Protein 5BPB (pdb70)

Organism: Homo sapiens (NCBI:txid9606)

Sequence (494 aa):
RCDPIRISMCQNLGYNVTKMPNLVGHELQTDAELQLTTFTPLIQYGCSSQLQFFLCSVYVPMCTEKINIPIGPCGGMCLSVKRRCEPVLKEFGFAWPESLNCSKFPPQNDHNHMCMEGPRCDPIRISMCQNLGYNVTKMPNLVGHELQTDAELQLTTFTPLIQYGCSSQLQFFLCSVYVPMCTEKINIPIGPCGGMCLSVKRRCEPVLKEFGFAWPESLNCSKFPPQNDHNHMCMEGPGDELEVLFRRCDPIRISMCQNLGYNVTKMPNLVGHELQTDAELQLTTFTPLIQYGCSSQLQFFLCSVYVPMCTEKINIPIGPCGGMCLSVKRRCEPVLKEFGFAWPESLNCSKFPPQNDHNHMCMEGPGDEEVPLPHKRCDPIRISMCQNLGYNVTKMPNLVGHELQTDAELQLTTFTPLIQYGCSSQLQFFLCSVYVPMCTEKINIPIGPCGGMCLSVKRRCEPVLKEFGFAWPESLNCSKFPPQNDHNHMCMEG

CATH classification: 1.10.2000.10

B-factor: mean 46.23, std 18.23, range [21.05, 151.02]

Structure (mmCIF, N/CA/C/O backbone):
data_5BPB
#
_entry.id   5BPB
#
_cell.length_a   72.608
_cell.length_b   102.140
_cell.length_c   116.508
_cell.angle_alpha   90.000
_cell.angle_beta   90.000
_cell.angle_gamma   90.000
#
_symmetry.space_group_name_H-M   'P 21 21 21'
#
loop_
_entity.id
_entity.type
_entity.pdbx_description
1 polymer Frizzled-4
2 non-polymer 2-acetamido-2-deoxy-beta-D-glucopyranose
3 water water
#
loop_
_atom_site.group_PDB
_atom_site.id
_atom_site.type_symbol
_atom_site.label_atom_id
_atom_site.label_alt_id
_atom_site.label_comp_id
_atom_site.label_asym_id
_atom_site.label_entity_id
_atom_site.label_seq_id
_atom_site.pdbx_PDB_ins_code
_atom_site.Cartn_x
_atom_site.Cartn_y
_atom_site.Cartn_z
_atom_site.occupancy
_atom_site.B_iso_or_equiv
_atom_site.auth_seq_id
_atom_site.auth_comp_id
_atom_site.auth_asym_id
_atom_site.auth_atom_id
_atom_site.pdbx_PDB_model_num
ATOM 1 N N . ARG A 1 6 ? -8.224 50.469 20.632 1.00 69.73 44 ARG A N 1
ATOM 2 C CA . ARG A 1 6 ? -8.203 49.245 21.488 1.00 68.68 44 ARG A CA 1
ATOM 3 C C . ARG A 1 6 ? -7.951 47.984 20.667 1.00 64.78 44 ARG A C 1
ATOM 4 O O . ARG A 1 6 ? -7.993 48.003 19.433 1.00 63.76 44 ARG A O 1
ATOM 12 N N . CYS A 1 7 ? -7.690 46.888 21.369 1.00 62.79 45 CYS A N 1
ATOM 13 C CA . CYS A 1 7 ? -7.195 45.669 20.744 1.00 59.85 45 CYS A CA 1
ATOM 14 C C . CYS A 1 7 ? -8.317 44.659 20.503 1.00 57.30 45 CYS A C 1
ATOM 15 O O . CYS A 1 7 ? -9.321 44.662 21.213 1.00 58.24 45 CYS A O 1
ATOM 18 N N . ASP A 1 8 ? -8.127 43.807 19.495 1.00 54.09 46 ASP A N 1
ATOM 19 C CA . ASP A 1 8 ? -9.116 42.806 19.075 1.00 52.91 46 ASP A CA 1
ATOM 20 C C . ASP A 1 8 ? -8.576 41.390 19.246 1.00 50.29 46 ASP A C 1
ATOM 21 O O . ASP A 1 8 ? -7.390 41.153 18.999 1.00 48.79 46 ASP A O 1
ATOM 26 N N . PRO A 1 9 ? -9.443 40.437 19.638 1.00 49.03 47 PRO A N 1
ATOM 27 C CA . PRO A 1 9 ? -8.987 39.053 19.784 1.00 48.07 47 PRO A CA 1
ATOM 28 C C . PRO A 1 9 ? -8.369 38.483 18.504 1.00 43.23 47 PRO A C 1
ATOM 29 O O . PRO A 1 9 ? -8.735 38.887 17.401 1.00 39.56 47 PRO A O 1
ATOM 33 N N . ILE A 1 10 ? -7.420 37.568 18.674 1.00 41.90 48 ILE A N 1
ATOM 34 C CA . ILE A 1 10 ? -6.812 36.847 17.567 1.00 39.52 48 ILE A CA 1
ATOM 35 C C . ILE A 1 10 ? -7.702 35.671 17.180 1.00 40.36 48 ILE A C 1
ATOM 36 O O . ILE A 1 10 ? -8.067 34.859 18.028 1.00 42.62 48 ILE A O 1
ATOM 41 N N . ARG A 1 11 ? -8.044 35.592 15.898 1.00 38.84 49 ARG A N 1
ATOM 42 C CA . ARG A 1 11 ? -8.977 34.579 15.373 1.00 41.92 49 ARG A CA 1
ATOM 43 C C . ARG A 1 11 ? -8.270 33.526 14.531 1.00 40.40 49 ARG A C 1
ATOM 44 O O . ARG A 1 11 ? -8.886 32.556 14.107 1.00 43.08 49 ARG A O 1
ATOM 52 N N . ILE A 1 12 ? -6.979 33.721 14.293 1.00 37.54 50 ILE A N 1
ATOM 53 C CA . ILE A 1 12 ? -6.198 32.800 13.489 1.00 36.14 50 ILE A CA 1
ATOM 54 C C . ILE A 1 12 ? -5.772 31.667 14.400 1.00 36.62 50 ILE A C 1
ATOM 55 O O . ILE A 1 12 ? -5.076 31.895 15.398 1.00 33.55 50 ILE A O 1
ATOM 60 N N . SER A 1 13 ? -6.202 30.451 14.075 1.00 36.90 51 SER A N 1
ATOM 61 C CA . SER A 1 13 ? -6.059 29.344 15.010 1.00 40.85 51 SER A CA 1
ATOM 62 C C . SER A 1 13 ? -4.605 29.009 15.280 1.00 39.47 51 SER A C 1
ATOM 63 O O . SER A 1 13 ? -4.250 28.710 16.408 1.00 40.53 51 SER A O 1
ATOM 66 N N . MET A 1 14 ? -3.754 29.099 14.264 1.00 38.98 52 MET A N 1
ATOM 67 C CA . MET A 1 14 ? -2.345 28.784 14.467 1.00 39.45 52 MET A CA 1
ATOM 68 C C . MET A 1 14 ? -1.619 29.827 15.314 1.00 37.36 52 MET A C 1
ATOM 69 O O . MET A 1 14 ? -0.492 29.580 15.744 1.00 40.62 52 MET A O 1
ATOM 74 N N . CYS A 1 15 ? -2.258 30.972 15.563 1.00 36.21 53 CYS A N 1
ATOM 75 C CA . CYS A 1 15 ? -1.665 32.044 16.376 1.00 37.33 53 CYS A CA 1
ATOM 76 C C . CYS A 1 15 ? -2.310 32.181 17.756 1.00 41.27 53 CYS A C 1
ATOM 77 O O . CYS A 1 15 ? -2.342 33.259 18.329 1.00 40.11 53 CYS A O 1
ATOM 80 N N . GLN A 1 16 ? -2.806 31.093 18.266 1.00 47.66 54 GLN A N 1
ATOM 81 C CA . GLN A 1 16 ? -3.281 31.030 19.613 1.00 52.69 54 GLN A CA 1
ATOM 82 C C . GLN A 1 16 ? -2.160 30.482 20.466 1.00 54.08 54 GLN A C 1
ATOM 83 O O . GLN A 1 16 ? -1.225 29.898 19.980 1.00 54.84 54 GLN A O 1
ATOM 89 N N . ASN A 1 17 ? -2.242 30.708 21.750 1.00 58.75 55 ASN A N 1
ATOM 90 C CA . ASN A 1 17 ? -1.256 30.217 22.678 1.00 61.57 55 ASN A CA 1
ATOM 91 C C . ASN A 1 17 ? 0.171 30.652 22.469 1.00 58.75 55 ASN A C 1
ATOM 92 O O . ASN A 1 17 ? 1.098 29.907 22.636 1.00 62.08 55 ASN A O 1
ATOM 97 N N . LEU A 1 18 ? 0.308 31.898 22.110 1.00 54.33 56 LEU A N 1
ATOM 98 C CA . LEU A 1 18 ? 1.552 32.634 22.212 1.00 53.30 56 LEU A CA 1
ATOM 99 C C . LEU A 1 18 ? 1.439 33.452 23.506 1.00 56.91 56 LEU A C 1
ATOM 100 O O . LEU A 1 18 ? 0.425 33.377 24.217 1.00 60.21 56 LEU A O 1
ATOM 105 N N . GLY A 1 19 ? 2.456 34.252 23.803 1.00 57.77 57 GLY A N 1
ATOM 106 C CA . GLY A 1 19 ? 2.444 35.076 25.024 1.00 58.67 57 GLY A CA 1
ATOM 107 C C . GLY A 1 19 ? 1.359 36.143 25.072 1.00 56.57 57 GLY A C 1
ATOM 108 O O . GLY A 1 19 ? 1.026 36.655 26.137 1.00 58.19 57 GLY A O 1
ATOM 109 N N . TYR A 1 20 ? 0.809 36.483 23.914 1.00 52.29 58 TYR A N 1
ATOM 110 C CA . TYR A 1 20 ? -0.243 37.481 23.815 1.00 50.52 58 TYR A CA 1
ATOM 111 C C . TYR A 1 20 ? -1.389 36.879 23.019 1.00 49.26 58 TYR A C 1
ATOM 112 O O . TYR A 1 20 ? -1.206 35.865 22.343 1.00 51.26 58 TYR A O 1
ATOM 121 N N . ASN A 1 21 ? -2.569 37.484 23.098 1.00 49.23 59 ASN A N 1
ATOM 122 C CA . ASN A 1 21 ? -3.682 37.030 22.270 1.00 50.59 59 ASN A CA 1
ATOM 123 C C . ASN A 1 21 ? -4.613 38.126 21.752 1.00 48.85 59 ASN A C 1
ATOM 124 O O . ASN A 1 21 ? -5.745 37.840 21.346 1.00 48.00 59 ASN A O 1
ATOM 129 N N . VAL A 1 22 ? -4.112 39.359 21.722 1.00 45.18 60 VAL A N 1
ATOM 130 C CA . VAL A 1 22 ? -4.844 40.476 21.153 1.00 45.58 60 VAL A CA 1
ATOM 131 C C . VAL A 1 22 ? -3.990 41.097 20.045 1.00 41.26 60 VAL A C 1
ATOM 132 O O . VAL A 1 22 ? -2.762 41.137 20.134 1.00 37.91 60 VAL A O 1
ATOM 136 N N . THR A 1 23 ? -4.649 41.567 18.996 1.00 40.96 61 THR A N 1
ATOM 137 C CA . THR A 1 23 ? -3.967 42.176 17.870 1.00 39.89 61 THR A CA 1
ATOM 138 C C . THR A 1 23 ? -4.710 43.439 17.437 1.00 41.65 61 THR A C 1
ATOM 139 O O . THR A 1 23 ? -5.686 43.846 18.065 1.00 43.61 61 THR A O 1
ATOM 143 N N . LYS A 1 24 ? -4.231 44.050 16.363 1.00 40.34 62 LYS A N 1
ATOM 144 C CA . LYS A 1 24 ? -4.821 45.262 15.837 1.00 43.65 62 LYS A CA 1
ATOM 145 C C . LYS A 1 24 ? -4.361 45.362 14.399 1.00 42.68 62 LYS A C 1
ATOM 146 O O . LYS A 1 24 ? -3.165 45.451 14.139 1.00 42.42 62 LYS A O 1
ATOM 152 N N . MET A 1 25 ? -5.311 45.294 13.473 1.00 40.57 63 MET A N 1
ATOM 153 C CA . MET A 1 25 ? -5.017 45.355 12.049 1.00 39.62 63 MET A CA 1
ATOM 154 C C . MET A 1 25 ? -5.033 46.822 11.613 1.00 40.01 63 MET A C 1
ATOM 155 O O . MET A 1 25 ? -5.697 47.634 12.236 1.00 39.33 63 MET A O 1
ATOM 160 N N . PRO A 1 26 ? -4.312 47.174 10.534 1.00 39.86 64 PRO A N 1
ATOM 161 C CA . PRO A 1 26 ? -3.576 46.325 9.594 1.00 37.25 64 PRO A CA 1
ATOM 162 C C . PRO A 1 26 ? -2.305 45.698 10.166 1.00 34.78 64 PRO A C 1
ATOM 163 O O . PRO A 1 26 ? -1.644 46.281 11.006 1.00 36.81 64 PRO A O 1
ATOM 167 N N . ASN A 1 27 ? -1.973 44.500 9.715 1.00 31.80 65 ASN A N 1
ATOM 168 C CA . ASN A 1 27 ? -0.779 43.843 10.211 1.00 31.53 65 ASN A CA 1
ATOM 169 C C . ASN A 1 27 ? 0.445 44.415 9.487 1.00 32.48 65 ASN A C 1
ATOM 170 O O . ASN A 1 27 ? 0.309 45.363 8.713 1.00 34.67 65 ASN A O 1
ATOM 175 N N . LEU A 1 28 ? 1.628 43.850 9.731 1.00 32.27 66 LEU A N 1
ATOM 176 C CA . LEU A 1 28 ? 2.876 44.403 9.189 1.00 34.08 66 LEU A CA 1
ATOM 177 C C . LEU A 1 28 ? 3.090 44.066 7.722 1.00 34.90 66 LEU A C 1
ATOM 178 O O . LEU A 1 28 ? 4.124 44.389 7.143 1.00 36.55 66 LEU A O 1
ATOM 183 N N . VAL A 1 29 ? 2.101 43.418 7.128 1.00 34.27 67 VAL A N 1
ATOM 184 C CA . VAL A 1 29 ? 2.143 43.015 5.737 1.00 34.70 67 VAL A CA 1
ATOM 185 C C . VAL A 1 29 ? 0.977 43.656 4.938 1.00 36.78 67 VAL A C 1
ATOM 186 O O . VAL A 1 29 ? 0.808 43.379 3.753 1.00 40.03 67 VAL A O 1
ATOM 190 N N . GLY A 1 30 ? 0.196 44.528 5.585 1.00 35.41 68 GLY A N 1
ATOM 191 C CA . GLY A 1 30 ? -0.881 45.280 4.920 1.00 37.17 68 GLY A CA 1
ATOM 192 C C . GLY A 1 30 ? -2.326 44.800 5.104 1.00 35.34 68 GLY A C 1
ATOM 193 O O . GLY A 1 30 ? -3.254 45.507 4.745 1.00 38.16 68 GLY A O 1
ATOM 194 N N . HIS A 1 31 ? -2.540 43.616 5.664 1.00 31.62 69 HIS A N 1
ATOM 195 C CA . HIS A 1 31 ? -3.899 43.070 5.747 1.00 34.06 69 HIS A CA 1
ATOM 196 C C . HIS A 1 31 ? -4.768 43.807 6.764 1.00 37.35 69 HIS A C 1
ATOM 197 O O . HIS A 1 31 ? -4.411 43.896 7.940 1.00 35.95 69 HIS A O 1
ATOM 204 N N . GLU A 1 32 ? -5.923 44.299 6.319 1.00 37.62 70 GLU A N 1
ATOM 205 C CA . GLU A 1 32 ? -6.921 44.851 7.229 1.00 40.14 70 GLU A CA 1
ATOM 206 C C . GLU A 1 32 ? -7.765 43.750 7.879 1.00 38.75 70 GLU A C 1
ATOM 207 O O . GLU A 1 32 ? -8.371 43.985 8.918 1.00 41.79 70 GLU A O 1
ATOM 213 N N . LEU A 1 33 ? -7.826 42.566 7.262 1.00 36.46 71 LEU A N 1
ATOM 214 C CA . LEU A 1 33 ? -8.685 41.479 7.750 1.00 36.13 71 LEU A CA 1
ATOM 215 C C . LEU A 1 33 ? -7.858 40.270 8.192 1.00 31.35 71 LEU A C 1
ATOM 216 O O . LEU A 1 33 ? -6.962 39.816 7.465 1.00 29.75 71 LEU A O 1
ATOM 221 N N . GLN A 1 34 ? -8.151 39.749 9.379 1.00 30.74 72 GLN A N 1
ATOM 222 C CA . GLN A 1 34 ? -7.452 38.561 9.881 1.00 30.95 72 GLN A CA 1
ATOM 223 C C . GLN A 1 34 ? -7.645 37.352 8.976 1.00 29.05 72 GLN A C 1
ATOM 224 O O . GLN A 1 34 ? -6.732 36.554 8.798 1.00 25.85 72 GLN A O 1
ATOM 230 N N . THR A 1 35 ? -8.828 37.209 8.398 1.00 29.44 73 THR A N 1
ATOM 231 C CA . THR A 1 35 ? -9.071 36.083 7.505 1.00 31.21 73 THR A CA 1
ATOM 232 C C . THR A 1 35 ? -8.150 36.131 6.260 1.00 28.82 73 THR A C 1
ATOM 233 O O . THR A 1 35 ? -7.669 35.102 5.804 1.00 26.76 73 THR A O 1
ATOM 237 N N . ASP A 1 36 ? -7.878 37.324 5.742 1.00 28.83 74 ASP A N 1
ATOM 238 C CA . ASP A 1 36 ? -6.915 37.477 4.647 1.00 28.56 74 ASP A CA 1
ATOM 239 C C . ASP A 1 36 ? -5.500 37.092 5.057 1.00 27.15 74 ASP A C 1
ATOM 240 O O . ASP A 1 36 ? -4.760 36.505 4.275 1.00 26.26 74 ASP A O 1
ATOM 245 N N . ALA A 1 37 ? -5.123 37.439 6.283 1.00 26.50 75 ALA A N 1
ATOM 246 C CA . ALA A 1 37 ? -3.843 37.031 6.828 1.00 25.33 75 ALA A CA 1
ATOM 247 C C . ALA A 1 37 ? -3.812 35.515 6.936 1.00 24.26 75 ALA A C 1
ATOM 248 O O . ALA A 1 37 ? -2.818 34.874 6.586 1.00 23.50 75 ALA A O 1
ATOM 250 N N . GLU A 1 38 ? -4.910 34.941 7.409 1.00 25.64 76 GLU A N 1
ATOM 251 C CA . GLU A 1 38 ? -4.984 33.496 7.587 1.00 27.76 76 GLU A CA 1
ATOM 252 C C . GLU A 1 38 ? -4.843 32.746 6.257 1.00 26.47 76 GLU A C 1
ATOM 253 O O . GLU A 1 38 ? -4.145 31.749 6.184 1.00 23.12 76 GLU A O 1
ATOM 259 N N . LEU A 1 39 ? -5.496 33.218 5.207 1.00 26.14 77 LEU A N 1
ATOM 260 C CA . LEU A 1 39 ? -5.310 32.611 3.889 1.00 26.44 77 LEU A CA 1
ATOM 261 C C . LEU A 1 39 ? -3.846 32.709 3.432 1.00 24.42 77 LEU A C 1
ATOM 262 O O . LEU A 1 39 ? -3.271 31.730 2.959 1.00 23.08 77 LEU A O 1
ATOM 267 N N . GLN A 1 40 ? -3.234 33.879 3.583 1.00 24.33 78 GLN A N 1
ATOM 268 C CA . GLN A 1 40 ? -1.847 34.057 3.152 1.00 24.96 78 GLN A CA 1
ATOM 269 C C . GLN A 1 40 ? -0.894 33.152 3.932 1.00 25.31 78 GLN A C 1
ATOM 270 O O . GLN A 1 40 ? 0.103 32.674 3.395 1.00 26.66 78 GLN A O 1
ATOM 276 N N . LEU A 1 41 ? -1.210 32.905 5.196 1.00 26.21 79 LEU A N 1
ATOM 277 C CA . LEU A 1 41 ? -0.390 32.030 6.026 1.00 26.86 79 LEU A CA 1
ATOM 278 C C . LEU A 1 41 ? -0.362 30.589 5.534 1.00 27.34 79 LEU A C 1
ATOM 279 O O . LEU A 1 41 ? 0.584 29.870 5.858 1.00 31.85 79 LEU A O 1
ATOM 284 N N . THR A 1 42 ? -1.372 30.156 4.768 1.00 26.06 80 THR A N 1
ATOM 285 C CA . THR A 1 42 ? -1.373 28.796 4.220 1.00 28.09 80 THR A CA 1
ATOM 286 C C . THR A 1 42 ? -0.177 28.587 3.297 1.00 26.13 80 THR A C 1
ATOM 287 O O . THR A 1 42 ? 0.246 27.462 3.060 1.00 27.79 80 THR A O 1
ATOM 291 N N . THR A 1 43 ? 0.368 29.680 2.774 1.00 25.81 81 THR A N 1
ATOM 292 C CA . THR A 1 43 ? 1.614 29.625 2.008 1.00 29.63 81 THR A CA 1
ATOM 293 C C . THR A 1 43 ? 2.704 28.885 2.776 1.00 27.82 81 THR A C 1
ATOM 294 O O . THR A 1 43 ? 3.548 28.226 2.176 1.00 27.52 81 THR A O 1
ATOM 298 N N . PHE A 1 44 ? 2.675 29.001 4.103 1.00 26.97 82 PHE A N 1
ATOM 299 C CA . PHE A 1 44 ? 3.739 28.474 4.944 1.00 25.41 82 PHE A CA 1
ATOM 300 C C . PHE A 1 44 ? 3.394 27.195 5.683 1.00 26.74 82 PHE A C 1
ATOM 301 O O . PHE A 1 44 ? 4.260 26.638 6.355 1.00 26.25 82 PHE A O 1
ATOM 309 N N . THR A 1 45 ? 2.169 26.692 5.571 1.00 28.38 83 THR A N 1
ATOM 310 C CA . THR A 1 45 ? 1.832 25.542 6.415 1.00 32.02 83 THR A CA 1
ATOM 311 C C . THR A 1 45 ? 2.712 24.331 6.107 1.00 33.16 83 THR A C 1
ATOM 312 O O . THR A 1 45 ? 2.999 23.577 7.010 1.00 35.07 83 THR A O 1
ATOM 316 N N . PRO A 1 46 ? 3.154 24.151 4.842 1.00 35.13 84 PRO A N 1
ATOM 317 C CA . PRO A 1 46 ? 4.118 23.073 4.567 1.00 35.73 84 PRO A CA 1
ATOM 318 C C . PRO A 1 46 ? 5.456 23.203 5.320 1.00 35.19 84 PRO A C 1
ATOM 319 O O . PRO A 1 46 ? 5.976 22.195 5.792 1.00 39.89 84 PRO A O 1
ATOM 323 N N . LEU A 1 47 ? 6.002 24.417 5.424 1.00 32.29 85 LEU A N 1
ATOM 324 C CA . LEU A 1 47 ? 7.170 24.667 6.286 1.00 31.81 85 LEU A CA 1
ATOM 325 C C . LEU A 1 47 ? 6.876 24.410 7.761 1.00 33.78 85 LEU A C 1
ATOM 326 O O . LEU A 1 47 ? 7.731 23.916 8.506 1.00 33.40 85 LEU A O 1
ATOM 331 N N . ILE A 1 48 ? 5.673 24.773 8.187 1.00 32.93 86 ILE A N 1
ATOM 332 C CA . ILE A 1 48 ? 5.285 24.596 9.572 1.00 35.29 86 ILE A CA 1
ATOM 333 C C . ILE A 1 48 ? 5.214 23.128 9.960 1.00 39.34 86 ILE A C 1
ATOM 334 O O . ILE A 1 48 ? 5.558 22.776 11.085 1.00 41.24 86 ILE A O 1
ATOM 339 N N . GLN A 1 49 ? 4.774 22.268 9.050 1.00 37.39 87 GLN A N 1
ATOM 340 C CA . GLN A 1 49 ? 4.741 20.848 9.366 1.00 43.65 87 GLN A CA 1
ATOM 341 C C . GLN A 1 49 ? 6.048 20.137 9.035 1.00 43.74 87 GLN A C 1
ATOM 342 O O . GLN A 1 49 ? 6.355 19.109 9.626 1.00 48.23 87 GLN A O 1
ATOM 348 N N . TYR A 1 50 ? 6.834 20.685 8.119 1.00 41.36 88 TYR A N 1
ATOM 349 C CA . TYR A 1 50 ? 8.185 20.184 7.935 1.00 40.51 88 TYR A CA 1
ATOM 350 C C . TYR A 1 50 ? 8.973 20.386 9.223 1.00 39.33 88 TYR A C 1
ATOM 351 O O . TYR A 1 50 ? 9.636 19.474 9.693 1.00 42.19 88 TYR A O 1
ATOM 360 N N . GLY A 1 51 ? 8.882 21.586 9.787 1.00 38.22 89 GLY A N 1
ATOM 361 C CA . GLY A 1 51 ? 9.562 21.905 11.039 1.00 40.69 89 GLY A CA 1
ATOM 362 C C . GLY A 1 51 ? 11.003 22.345 10.841 1.00 40.58 89 GLY A C 1
ATOM 363 O O . GLY A 1 51 ? 11.900 21.761 11.418 1.00 45.04 89 GLY A O 1
ATOM 364 N N . CYS A 1 52 ? 11.224 23.377 10.030 1.00 38.31 90 CYS A N 1
ATOM 365 C CA . CYS A 1 52 ? 12.568 23.942 9.841 1.00 39.64 90 CYS A CA 1
ATOM 366 C C . CYS A 1 52 ? 13.009 24.790 11.047 1.00 38.40 90 CYS A C 1
ATOM 367 O O . CYS A 1 52 ? 14.189 24.817 11.390 1.00 38.26 90 CYS A O 1
ATOM 370 N N . SER A 1 53 ? 12.073 25.484 11.683 1.00 34.20 91 SER A N 1
ATOM 371 C CA . SER A 1 53 ? 12.401 26.299 12.844 1.00 34.34 91 SER A CA 1
ATOM 372 C C . SER A 1 53 ? 11.326 26.254 13.931 1.00 36.00 91 SER A C 1
ATOM 373 O O . SER A 1 53 ? 10.142 26.433 13.647 1.00 34.89 91 SER A O 1
ATOM 376 N N . SER A 1 54 ? 11.753 26.048 15.175 1.00 38.14 92 SER A N 1
ATOM 377 C CA . SER A 1 54 ? 10.857 26.153 16.330 1.00 41.43 92 SER A CA 1
ATOM 378 C C . SER A 1 54 ? 10.275 27.556 16.522 1.00 38.20 92 SER A C 1
ATOM 379 O O . SER A 1 54 ? 9.321 27.731 17.268 1.00 40.61 92 SER A O 1
ATOM 382 N N . GLN A 1 55 ? 10.864 28.555 15.878 1.00 35.97 93 GLN A N 1
ATOM 383 C CA . GLN A 1 55 ? 10.395 29.930 15.990 1.00 34.67 93 GLN A CA 1
ATOM 384 C C . GLN A 1 55 ? 9.540 30.421 14.823 1.00 30.54 93 GLN A C 1
ATOM 385 O O . GLN A 1 55 ? 9.034 31.532 14.879 1.00 30.62 93 GLN A O 1
ATOM 391 N N . LEU A 1 56 ? 9.367 29.623 13.776 1.00 28.23 94 LEU A N 1
ATOM 392 C CA . LEU A 1 56 ? 8.640 30.090 12.595 1.00 28.37 94 LEU A CA 1
ATOM 393 C C . LEU A 1 56 ? 7.225 30.546 12.948 1.00 29.35 94 LEU A C 1
ATOM 394 O O . LEU A 1 56 ? 6.768 31.606 12.518 1.00 29.51 94 LEU A O 1
ATOM 399 N N . GLN A 1 57 ? 6.540 29.729 13.730 1.00 31.88 95 GLN A N 1
ATOM 400 C CA . GLN A 1 57 ? 5.174 30.007 14.131 1.00 33.30 95 GLN A CA 1
ATOM 401 C C . GLN A 1 57 ? 5.055 31.375 14.779 1.00 31.52 95 GLN A C 1
ATOM 402 O O . GLN A 1 57 ? 4.254 32.202 14.340 1.00 29.07 95 GLN A O 1
ATOM 408 N N . PHE A 1 58 ? 5.843 31.599 15.833 1.00 33.52 96 PHE A N 1
ATOM 409 C CA . PHE A 1 58 ? 5.814 32.874 16.545 1.00 33.01 96 PHE A CA 1
ATOM 410 C C . PHE A 1 58 ? 6.146 34.021 15.609 1.00 29.79 96 PHE A C 1
ATOM 411 O O . PHE A 1 58 ? 5.464 35.049 15.604 1.00 27.44 96 PHE A O 1
ATOM 419 N N . PHE A 1 59 ? 7.196 33.836 14.818 1.00 27.99 97 PHE A N 1
ATOM 420 C CA . PHE A 1 59 ? 7.632 34.868 13.908 1.00 26.38 97 PHE A CA 1
ATOM 421 C C . PHE A 1 59 ? 6.514 35.268 12.945 1.00 25.72 97 PHE A C 1
ATOM 422 O O . PHE A 1 59 ? 6.193 36.448 12.830 1.00 25.16 97 PHE A O 1
ATOM 430 N N . LEU A 1 60 ? 5.923 34.290 12.262 1.00 25.49 98 LEU A N 1
ATOM 431 C CA . LEU A 1 60 ? 4.856 34.582 11.302 1.00 25.41 98 LEU A CA 1
ATOM 432 C C . LEU A 1 60 ? 3.669 35.283 11.968 1.00 25.13 98 LEU A C 1
ATOM 433 O O . LEU A 1 60 ? 3.154 36.279 11.457 1.00 23.92 98 LEU A O 1
ATOM 438 N N . CYS A 1 61 ? 3.253 34.769 13.119 1.00 26.56 99 CYS A N 1
ATOM 439 C CA . CYS A 1 61 ? 2.163 35.374 13.882 1.00 27.74 99 CYS A CA 1
ATOM 440 C C . CYS A 1 61 ? 2.477 36.810 14.282 1.00 27.59 99 CYS A C 1
ATOM 441 O O . CYS A 1 61 ? 1.624 37.684 14.194 1.00 25.81 99 CYS A O 1
ATOM 444 N N . SER A 1 62 ? 3.703 37.058 14.710 1.00 27.99 100 SER A N 1
ATOM 445 C CA . SER A 1 62 ? 4.087 38.399 15.133 1.00 29.92 100 SER A CA 1
ATOM 446 C C . SER A 1 62 ? 4.056 39.383 13.958 1.00 28.57 100 SER A C 1
ATOM 447 O O . SER A 1 62 ? 3.987 40.586 14.157 1.00 30.62 100 SER A O 1
ATOM 450 N N . VAL A 1 63 ? 4.086 38.867 12.737 1.00 26.66 101 VAL A N 1
ATOM 451 C CA . VAL A 1 63 ? 3.972 39.709 11.554 1.00 28.56 101 VAL A CA 1
ATOM 452 C C . VAL A 1 63 ? 2.527 39.828 11.068 1.00 28.37 101 VAL A C 1
ATOM 453 O O . VAL A 1 63 ? 2.079 40.917 10.687 1.00 28.93 101 VAL A O 1
ATOM 457 N N . TYR A 1 64 ? 1.806 38.710 11.093 1.00 26.87 102 TYR A N 1
ATOM 458 C CA . TYR A 1 64 ? 0.471 38.618 10.508 1.00 27.45 102 TYR A CA 1
ATOM 459 C C . TYR A 1 64 ? -0.632 39.002 11.491 1.00 27.60 102 TYR A C 1
ATOM 460 O O . TYR A 1 64 ? -1.679 39.508 11.078 1.00 26.56 102 TYR A O 1
ATOM 469 N N . VAL A 1 65 ? -0.391 38.764 12.782 1.00 27.99 103 VAL A N 1
ATOM 470 C CA . VAL A 1 65 ? -1.213 39.324 13.850 1.00 28.93 103 VAL A CA 1
ATOM 471 C C . VAL A 1 65 ? -0.320 39.875 14.966 1.00 29.39 103 VAL A C 1
ATOM 472 O O . VAL A 1 65 ? -0.173 39.251 16.019 1.00 30.65 103 VAL A O 1
ATOM 476 N N . PRO A 1 66 ? 0.272 41.062 14.740 1.00 30.88 104 PRO A N 1
ATOM 477 C CA . PRO A 1 66 ? 1.209 41.662 15.696 1.00 33.07 104 PRO A CA 1
ATOM 478 C C . PRO A 1 66 ? 0.542 41.955 17.027 1.00 35.07 104 PRO A C 1
ATOM 479 O O . PRO A 1 66 ? -0.656 42.224 17.064 1.00 36.36 104 PRO A O 1
ATOM 483 N N . MET A 1 67 ? 1.314 41.907 18.107 1.00 37.23 105 MET A N 1
ATOM 484 C CA . MET A 1 67 ? 0.781 42.175 19.442 1.00 40.53 105 MET A CA 1
ATOM 485 C C . MET A 1 67 ? 0.235 43.591 19.567 1.00 40.10 105 MET A C 1
ATOM 486 O O . MET A 1 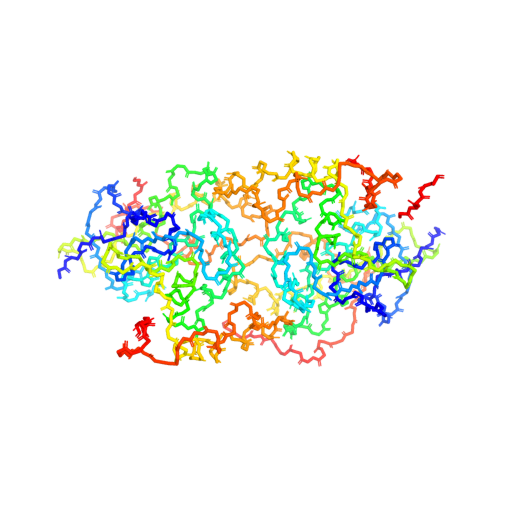67 ? 0.787 44.540 19.018 1.00 38.38 105 MET A O 1
ATOM 491 N N . CYS A 1 68 ? -0.857 43.699 20.315 1.00 42.35 106 CYS A N 1
ATOM 492 C CA . CYS A 1 68 ? -1.505 44.955 20.624 1.00 46.24 106 CYS A CA 1
ATOM 493 C C . CYS A 1 68 ? -1.679 45.040 22.142 1.00 49.06 106 CYS A C 1
ATOM 494 O O . CYS A 1 68 ? -2.038 44.053 22.778 1.00 49.33 106 CYS A O 1
ATOM 497 N N . THR A 1 69 ? -1.381 46.204 22.718 1.00 53.65 107 THR A N 1
ATOM 498 C CA . THR A 1 69 ? -1.767 46.527 24.104 1.00 58.44 107 THR A CA 1
ATOM 499 C C . THR A 1 69 ? -2.510 47.849 24.111 1.00 59.95 107 THR A C 1
ATOM 500 O O . THR A 1 69 ? -2.280 48.694 23.253 1.00 60.96 107 THR A O 1
ATOM 504 N N . GLU A 1 70 ? -3.389 48.035 25.086 1.00 63.88 108 GLU A N 1
ATOM 505 C CA . GLU A 1 70 ? -4.096 49.305 25.226 1.00 69.22 108 GLU A CA 1
ATOM 506 C C . GLU A 1 70 ? -3.111 50.438 25.517 1.00 69.13 108 GLU A C 1
ATOM 507 O O . GLU A 1 70 ? -3.350 51.588 25.157 1.00 72.55 108 GLU A O 1
ATOM 513 N N . LYS A 1 71 ? -1.996 50.093 26.149 1.00 68.19 109 LYS A N 1
ATOM 514 C CA . LYS A 1 71 ? -1.017 51.067 26.616 1.00 70.80 109 LYS A CA 1
ATOM 515 C C . LYS A 1 71 ? -0.026 51.566 25.556 1.00 68.28 109 LYS A C 1
ATOM 516 O O . LYS A 1 71 ? 0.712 52.512 25.796 1.00 70.52 109 LYS A O 1
ATOM 522 N N . ILE A 1 72 ? -0.004 50.942 24.388 1.00 64.19 110 ILE A N 1
ATOM 523 C CA . ILE A 1 72 ? 0.944 51.320 23.336 1.00 63.97 110 ILE A CA 1
ATOM 524 C C . ILE A 1 72 ? 0.173 51.447 22.030 1.00 61.03 110 ILE A C 1
ATOM 525 O O . ILE A 1 72 ? -0.610 50.564 21.705 1.00 59.71 110 ILE A O 1
ATOM 530 N N . ASN A 1 73 ? 0.376 52.543 21.295 1.00 61.69 111 ASN A N 1
ATOM 531 C CA . ASN A 1 73 ? -0.460 52.826 20.116 1.00 63.63 111 ASN A CA 1
ATOM 532 C C . ASN A 1 73 ? 0.212 52.524 18.769 1.00 61.80 111 ASN A C 1
ATOM 533 O O . ASN A 1 73 ? -0.144 53.106 17.743 1.00 66.59 111 ASN A O 1
ATOM 538 N N . ILE A 1 74 ? 1.175 51.606 18.785 1.00 59.76 112 ILE A N 1
ATOM 539 C CA . ILE A 1 74 ? 1.725 51.015 17.561 1.00 57.26 112 ILE A CA 1
ATOM 540 C C . ILE A 1 74 ? 1.775 49.503 17.730 1.00 52.61 112 ILE A C 1
ATOM 541 O O . ILE A 1 74 ? 1.936 49.015 18.843 1.00 54.21 112 ILE A O 1
ATOM 546 N N . PRO A 1 75 ? 1.599 48.754 16.633 1.00 51.25 113 PRO A N 1
ATOM 547 C CA . PRO A 1 75 ? 1.686 47.301 16.740 1.00 47.66 113 PRO A CA 1
ATOM 548 C C . PRO A 1 75 ? 3.104 46.874 17.067 1.00 45.92 113 PRO A C 1
ATOM 549 O O . PRO A 1 75 ? 4.053 47.557 16.689 1.00 46.57 113 PRO A O 1
ATOM 553 N N . ILE A 1 76 ? 3.236 45.751 17.762 1.00 43.63 114 ILE A N 1
ATOM 554 C CA . ILE A 1 76 ? 4.535 45.247 18.173 1.00 44.07 114 ILE A CA 1
ATOM 555 C C . ILE A 1 76 ? 4.812 43.935 17.442 1.00 40.99 114 ILE A C 1
ATOM 556 O O . ILE A 1 76 ? 4.133 42.923 17.654 1.00 36.65 114 ILE A O 1
ATOM 561 N N . GLY A 1 77 ? 5.803 43.979 16.558 1.00 38.61 115 GLY A N 1
ATOM 562 C CA . GLY A 1 77 ? 6.163 42.834 15.750 1.00 36.49 115 GLY A CA 1
ATOM 563 C C . GLY A 1 77 ? 7.428 42.191 16.268 1.00 36.30 115 GLY A C 1
ATOM 564 O O . GLY A 1 77 ? 7.819 42.416 17.398 1.00 36.46 115 GLY A O 1
ATOM 565 N N . PRO A 1 78 ? 8.081 41.390 15.428 1.00 35.16 116 PRO A N 1
ATOM 566 C CA . PRO A 1 78 ? 9.292 40.687 15.823 1.00 35.61 116 PRO A CA 1
ATOM 567 C C . PRO A 1 78 ? 10.529 41.568 15.795 1.00 37.13 116 PRO A C 1
ATOM 568 O O . PRO A 1 78 ? 10.545 42.565 15.082 1.00 36.19 116 PRO A O 1
ATOM 572 N N . CYS A 1 79 ? 11.550 41.201 16.571 1.00 38.04 117 CYS A N 1
ATOM 573 C CA . CYS A 1 79 ? 12.875 41.791 16.414 1.00 41.12 117 CYS A CA 1
ATOM 574 C C . CYS A 1 79 ? 13.600 41.118 15.232 1.00 38.51 117 CYS A C 1
ATOM 575 O O . CYS A 1 79 ? 13.303 39.975 14.871 1.00 34.01 117 CYS A O 1
ATOM 578 N N . GLY A 1 80 ? 14.540 41.841 14.631 1.00 39.49 118 GLY A N 1
ATOM 579 C CA . GLY A 1 80 ? 15.294 41.351 13.475 1.00 37.45 118 GLY A CA 1
ATOM 580 C C . GLY A 1 80 ? 16.124 40.112 13.764 1.00 37.25 118 GLY A C 1
ATOM 581 O O . GLY A 1 80 ? 16.307 39.285 12.885 1.00 36.27 118 GLY A O 1
ATOM 582 N N . GLY A 1 81 ? 16.619 39.983 14.996 1.00 39.44 119 GLY A N 1
ATOM 583 C CA . GLY A 1 81 ? 17.386 38.811 15.405 1.00 39.98 119 GLY A CA 1
ATOM 584 C C . GLY A 1 81 ? 16.636 37.516 15.154 1.00 37.80 119 GLY A C 1
ATOM 585 O O . GLY A 1 81 ? 17.174 36.581 14.546 1.00 36.03 119 GLY A O 1
ATOM 586 N N . MET A 1 82 ? 15.385 37.464 15.610 1.00 37.45 120 MET A N 1
ATOM 587 C CA . MET A 1 82 ? 14.541 36.290 15.385 1.00 36.07 120 MET A CA 1
ATOM 588 C C . MET A 1 82 ? 14.245 36.098 13.905 1.00 32.10 120 MET A C 1
ATOM 589 O O . MET A 1 82 ? 14.252 34.975 13.412 1.00 32.18 120 MET A O 1
ATOM 594 N N . CYS A 1 83 ? 13.958 37.183 13.200 1.00 32.39 121 CYS A N 1
ATOM 595 C CA . CYS A 1 83 ? 13.721 37.089 11.763 1.00 31.69 121 CYS A CA 1
ATOM 596 C C . CYS A 1 83 ? 14.906 36.395 11.081 1.00 29.75 121 CYS A C 1
ATOM 597 O O . CYS A 1 83 ? 14.725 35.417 10.357 1.00 26.19 121 CYS A O 1
ATOM 600 N N . LEU A 1 84 ? 16.112 36.891 11.342 1.00 31.38 122 LEU A N 1
ATOM 601 C CA . LEU A 1 84 ? 17.334 36.331 10.750 1.00 33.76 122 LEU A CA 1
ATOM 602 C C . LEU A 1 84 ? 17.537 34.865 11.101 1.00 31.67 122 LEU A C 1
ATOM 603 O O . LEU A 1 84 ? 17.931 34.064 10.262 1.00 30.83 122 LEU A O 1
ATOM 608 N N . SER A 1 85 ? 17.262 34.512 12.342 1.00 32.30 123 SER A N 1
ATOM 609 C CA . SER A 1 85 ? 17.405 33.137 12.774 1.00 34.88 123 SER A CA 1
ATOM 610 C C . SER A 1 85 ? 16.399 32.207 12.064 1.00 31.63 123 SER A C 1
ATOM 611 O O . SER A 1 85 ? 16.742 31.098 11.655 1.00 32.69 123 SER A O 1
ATOM 614 N N . VAL A 1 86 ? 15.166 32.668 11.900 1.00 27.57 124 VAL A N 1
ATOM 615 C CA . VAL A 1 86 ? 14.142 31.882 11.225 1.00 28.72 124 VAL A CA 1
ATOM 616 C C . VAL A 1 86 ? 14.462 31.742 9.728 1.00 28.04 124 VAL A C 1
ATOM 617 O O . VAL A 1 86 ? 14.402 30.641 9.175 1.00 25.55 124 VAL A O 1
ATOM 621 N N . LYS A 1 87 ? 14.814 32.858 9.096 1.00 26.72 125 LYS A N 1
ATOM 622 C CA . LYS A 1 87 ? 15.199 32.891 7.683 1.00 25.74 125 LYS A CA 1
ATOM 623 C C . LYS A 1 87 ? 16.358 31.931 7.368 1.00 28.40 125 LYS A C 1
ATOM 624 O O . LYS A 1 87 ? 16.329 31.194 6.372 1.00 26.40 125 LYS A O 1
ATOM 630 N N . ARG A 1 88 ? 17.384 31.945 8.210 1.00 30.54 126 ARG A N 1
ATOM 631 C CA . ARG A 1 88 ? 18.523 31.065 7.996 1.00 32.09 126 ARG A CA 1
ATOM 632 C C . ARG A 1 88 ? 18.153 29.584 8.075 1.00 30.55 126 ARG A C 1
ATOM 633 O O . ARG A 1 88 ? 18.747 28.770 7.386 1.00 25.56 126 ARG A O 1
ATOM 641 N N . ARG A 1 89 ? 17.171 29.241 8.899 1.00 31.13 127 ARG A N 1
ATOM 642 C CA . ARG A 1 89 ? 16.722 27.857 8.999 1.00 31.82 127 ARG A CA 1
ATOM 643 C C . ARG A 1 89 ? 15.697 27.480 7.924 1.00 29.70 127 ARG A C 1
ATOM 644 O O . ARG A 1 89 ? 15.689 26.342 7.457 1.00 30.21 127 ARG A O 1
ATOM 652 N N . CYS A 1 90 ? 14.857 28.426 7.510 1.00 26.57 128 CYS A N 1
ATOM 653 C CA . CYS A 1 90 ? 13.737 28.102 6.642 1.00 27.26 128 CYS A CA 1
ATOM 654 C C . CYS A 1 90 ? 13.917 28.489 5.178 1.00 24.45 128 CYS A C 1
ATOM 655 O O . CYS A 1 90 ? 13.359 27.809 4.312 1.00 21.48 128 CYS A O 1
ATOM 658 N N . GLU A 1 91 ? 14.695 29.531 4.871 1.00 23.54 129 GLU A N 1
ATOM 659 C CA . GLU A 1 91 ? 14.893 29.893 3.456 1.00 24.43 129 GLU A CA 1
ATOM 660 C C . GLU A 1 91 ? 15.478 28.762 2.592 1.00 23.87 129 GLU A C 1
ATOM 661 O O . GLU A 1 91 ? 15.078 28.610 1.449 1.00 22.60 129 GLU A O 1
ATOM 667 N N . PRO A 1 92 ? 16.442 27.992 3.119 1.00 25.14 130 PRO A N 1
ATOM 668 C CA . PRO A 1 92 ? 16.979 26.890 2.315 1.00 26.56 130 PRO A CA 1
ATOM 669 C C . PRO A 1 92 ? 15.930 25.849 1.913 1.00 26.74 130 PRO A C 1
ATOM 670 O O . PRO A 1 92 ? 16.066 25.207 0.874 1.00 29.52 130 PRO A O 1
ATOM 674 N N . VAL A 1 93 ? 14.896 25.672 2.723 1.00 26.52 131 VAL A N 1
ATOM 675 C CA . VAL A 1 93 ? 13.839 24.722 2.375 1.00 26.96 131 VAL A CA 1
ATOM 676 C C . VAL A 1 93 ? 13.008 25.297 1.242 1.00 24.71 131 VAL A C 1
ATOM 677 O O . VAL A 1 93 ? 12.706 24.593 0.282 1.00 23.20 131 VAL A O 1
ATOM 681 N N . LEU A 1 94 ? 12.667 26.581 1.354 1.00 23.45 132 LEU A N 1
ATOM 682 C CA . LEU A 1 94 ? 12.012 27.310 0.284 1.00 23.32 132 LEU A CA 1
ATOM 683 C C . LEU A 1 94 ? 12.835 27.213 -0.991 1.00 24.17 132 LEU A C 1
ATOM 684 O O . LEU A 1 94 ? 12.282 26.956 -2.056 1.00 24.79 132 LEU A O 1
ATOM 689 N N . LYS A 1 95 ? 14.153 27.393 -0.872 1.00 24.50 133 LYS A N 1
ATOM 690 C CA . LYS A 1 95 ? 15.049 27.341 -2.033 1.00 26.27 133 LYS A CA 1
ATOM 691 C C . LYS A 1 95 ? 15.075 25.992 -2.743 1.00 27.58 133 LYS A C 1
ATOM 692 O O . LYS A 1 95 ? 15.163 25.955 -3.968 1.00 28.91 133 LYS A O 1
ATOM 698 N N . GLU A 1 96 ? 15.000 24.895 -1.990 1.00 27.12 134 GLU A N 1
ATOM 699 C CA . GLU A 1 96 ? 14.921 23.558 -2.584 1.00 28.82 134 GLU A CA 1
ATOM 700 C C . GLU A 1 96 ? 13.816 23.473 -3.641 1.00 28.24 134 GLU A C 1
ATOM 701 O O . GLU A 1 96 ? 14.001 22.838 -4.678 1.00 29.65 134 GLU A O 1
ATOM 707 N N . PHE A 1 97 ? 12.681 24.118 -3.362 1.00 25.63 135 PHE A N 1
ATOM 708 C CA . PHE A 1 97 ? 11.517 24.124 -4.244 1.00 26.54 135 PHE A CA 1
ATOM 709 C C . PHE A 1 97 ? 11.487 25.294 -5.232 1.00 26.50 135 PHE A C 1
ATOM 710 O O . PHE A 1 97 ? 10.476 25.490 -5.916 1.00 26.98 135 PHE A O 1
ATOM 718 N N . GLY A 1 98 ? 12.577 26.059 -5.317 1.00 25.80 136 GLY A N 1
ATOM 719 C CA . GLY A 1 98 ? 12.691 27.161 -6.281 1.00 26.50 136 GLY A CA 1
ATOM 720 C C . GLY A 1 98 ? 12.141 28.502 -5.805 1.00 24.71 136 GLY A C 1
ATOM 721 O O . GLY A 1 98 ? 12.013 29.430 -6.591 1.00 27.16 136 GLY A O 1
ATOM 722 N N . PHE A 1 99 ? 11.829 28.615 -4.520 1.00 25.20 137 PHE A N 1
ATOM 723 C CA . PHE A 1 99 ? 11.261 29.851 -3.964 1.00 24.45 137 PHE A CA 1
ATOM 724 C C . PHE A 1 99 ? 12.308 30.590 -3.134 1.00 23.76 137 PHE A C 1
ATOM 725 O O . PHE A 1 99 ? 13.433 30.125 -2.992 1.00 27.74 137 PHE A O 1
ATOM 733 N N . ALA A 1 100 ? 11.936 31.742 -2.590 1.00 24.69 138 ALA A N 1
ATOM 734 C CA . ALA A 1 100 ? 12.854 32.543 -1.786 1.00 23.61 138 ALA A CA 1
ATOM 735 C C . ALA A 1 100 ? 12.128 33.196 -0.619 1.00 23.58 138 ALA A C 1
ATOM 736 O O . ALA A 1 100 ? 10.900 33.285 -0.622 1.00 23.04 138 ALA A O 1
ATOM 738 N N . TRP A 1 101 ? 12.890 33.637 0.382 1.00 23.91 139 TRP A N 1
ATOM 739 C CA . TRP A 1 101 ? 12.342 34.423 1.497 1.00 23.75 139 TRP A CA 1
ATOM 740 C C . TRP A 1 101 ? 11.768 35.726 0.919 1.00 22.24 139 TRP A C 1
ATOM 741 O O . TRP A 1 101 ? 12.480 36.456 0.242 1.00 21.47 139 TRP A O 1
ATOM 752 N N . PRO A 1 102 ? 10.471 35.995 1.143 1.00 21.65 140 PRO A N 1
ATOM 753 C CA . PRO A 1 102 ? 9.841 37.166 0.526 1.00 23.16 140 PRO A CA 1
ATOM 754 C C . PRO A 1 102 ? 10.316 38.509 1.055 1.00 24.74 140 PRO A C 1
ATOM 755 O O . PRO A 1 102 ? 10.698 38.614 2.217 1.00 24.58 140 PRO A O 1
ATOM 759 N N . GLU A 1 103 ? 10.270 39.531 0.204 1.00 25.91 141 GLU A N 1
ATOM 760 C CA . GLU A 1 103 ? 10.620 40.885 0.615 1.00 28.72 141 GLU A CA 1
ATOM 761 C C . GLU A 1 103 ? 9.734 41.336 1.751 1.00 27.72 141 GLU A C 1
ATOM 762 O O . GLU A 1 103 ? 10.170 42.093 2.600 1.00 26.19 141 GLU A O 1
ATOM 768 N N . SER A 1 104 ? 8.492 40.862 1.771 1.00 27.71 142 SER A N 1
ATOM 769 C CA . SER A 1 104 ? 7.543 41.245 2.812 1.00 29.16 142 SER A CA 1
ATOM 770 C C . SER A 1 104 ? 8.041 40.835 4.200 1.00 28.60 142 SER A C 1
ATOM 771 O O . SER A 1 104 ? 7.606 41.386 5.201 1.00 31.64 142 SER A O 1
ATOM 774 N N . LEU A 1 105 ? 8.949 39.864 4.250 1.00 27.71 143 LEU A N 1
ATOM 775 C CA . LEU A 1 105 ? 9.535 39.405 5.501 1.00 27.99 143 LEU A CA 1
ATOM 776 C C . LEU A 1 105 ? 11.023 39.750 5.618 1.00 28.12 143 LEU A C 1
ATOM 777 O O . LEU A 1 105 ? 11.743 39.134 6.401 1.00 29.89 143 LEU A O 1
ATOM 782 N N . ASN A 1 106 ? 11.468 40.748 4.857 1.00 26.69 144 ASN A N 1
ATOM 783 C CA . ASN A 1 106 ? 12.842 41.231 4.907 1.00 30.24 144 ASN A CA 1
ATOM 784 C C . ASN A 1 106 ? 13.199 41.668 6.336 1.00 31.39 144 ASN A C 1
ATOM 785 O O . ASN A 1 106 ? 12.565 42.545 6.926 1.00 29.79 144 ASN A O 1
ATOM 790 N N . CYS A 1 107 ? 14.219 41.029 6.891 1.00 32.50 145 CYS A N 1
ATOM 791 C CA . CYS A 1 107 ? 14.549 41.199 8.291 1.00 35.71 145 CYS A CA 1
ATOM 792 C C . CYS A 1 107 ? 14.966 42.625 8.638 1.00 38.14 145 CYS A C 1
ATOM 793 O O . CYS A 1 107 ? 14.847 43.033 9.782 1.00 38.11 145 CYS A O 1
ATOM 796 N N . SER A 1 108 ? 15.409 43.390 7.642 1.00 40.84 146 SER A N 1
ATOM 797 C CA . SER A 1 108 ? 15.779 44.794 7.830 1.00 44.69 146 SER A CA 1
ATOM 798 C C . SER A 1 108 ? 14.589 45.713 8.124 1.00 45.71 146 SER A C 1
ATOM 799 O O . SER A 1 108 ? 14.778 46.832 8.576 1.00 52.75 146 SER A O 1
ATOM 802 N N . LYS A 1 109 ? 13.370 45.257 7.857 1.00 45.15 147 LYS A N 1
ATOM 803 C CA . LYS A 1 109 ? 12.168 46.047 8.161 1.00 45.74 147 LYS A CA 1
ATOM 804 C C . LYS A 1 109 ? 11.835 46.084 9.649 1.00 44.14 147 LYS A C 1
ATOM 805 O O . LYS A 1 109 ? 11.041 46.917 10.092 1.00 43.70 147 LYS A O 1
ATOM 811 N N . PHE A 1 110 ? 12.423 45.174 10.416 1.00 41.18 148 PHE A N 1
ATOM 812 C CA . PHE A 1 110 ? 12.123 45.066 11.837 1.00 40.30 148 PHE A CA 1
ATOM 813 C C . PHE A 1 110 ? 13.252 45.652 12.668 1.00 44.44 148 PHE A C 1
ATOM 814 O O . PHE A 1 110 ? 14.407 45.546 12.285 1.00 45.54 148 PHE A O 1
ATOM 822 N N . PRO A 1 111 ? 12.926 46.259 13.823 1.00 47.26 149 PRO A N 1
ATOM 823 C CA . PRO A 1 111 ? 14.003 46.744 14.678 1.00 51.58 149 PRO A CA 1
ATOM 824 C C . PRO A 1 111 ? 14.990 45.628 15.041 1.00 51.54 149 PRO A C 1
ATOM 825 O O . PRO A 1 111 ? 14.578 44.497 15.286 1.00 47.54 149 PRO A O 1
ATOM 829 N N . PRO A 1 112 ? 16.292 45.943 15.062 1.00 55.53 150 PRO A N 1
ATOM 830 C CA . PRO A 1 112 ? 17.301 44.904 15.262 1.00 55.59 150 PRO A CA 1
ATOM 831 C C . PRO A 1 112 ? 17.196 44.191 16.624 1.00 57.09 150 PRO A C 1
ATOM 832 O O . PRO A 1 112 ? 17.411 42.977 16.693 1.00 60.51 150 PRO A O 1
ATOM 836 N N . GLN A 1 113 ? 16.883 44.943 17.663 1.00 56.73 151 GLN A N 1
ATOM 837 C CA . GLN A 1 113 ? 16.601 44.392 18.974 1.00 59.90 151 GLN A CA 1
ATOM 838 C C . GLN A 1 113 ? 15.632 45.253 19.751 1.00 60.64 151 GLN A C 1
ATOM 839 O O . GLN A 1 113 ? 15.368 46.367 19.403 1.00 61.19 151 GLN A O 1
ATOM 845 N N . ASN A 1 114 ? 15.093 44.691 20.807 1.00 61.39 152 ASN A N 1
ATOM 846 C CA . ASN A 1 114 ? 14.166 45.397 21.661 1.00 64.63 152 ASN A CA 1
ATOM 847 C C . ASN A 1 114 ? 14.834 46.399 22.611 1.00 71.73 152 ASN A C 1
ATOM 848 O O . ASN A 1 114 ? 15.763 46.056 23.315 1.00 77.24 152 ASN A O 1
ATOM 853 N N . ASP A 1 115 ? 14.328 47.618 22.662 1.00 75.12 153 ASP A N 1
ATOM 854 C CA . ASP A 1 115 ? 15.051 48.723 23.284 1.00 82.30 153 ASP A CA 1
ATOM 855 C C . ASP A 1 115 ? 14.198 49.742 23.981 1.00 87.18 153 ASP A C 1
ATOM 856 O O . ASP A 1 115 ? 12.975 49.689 23.937 1.00 86.31 153 ASP A O 1
ATOM 861 N N . HIS A 1 116 ? 14.837 50.701 24.629 1.00 91.89 154 HIS A N 1
ATOM 862 C CA . HIS A 1 116 ? 14.094 51.932 24.879 1.00 95.01 154 HIS A CA 1
ATOM 863 C C . HIS A 1 116 ? 13.562 52.492 23.547 1.00 93.73 154 HIS A C 1
ATOM 864 O O . HIS A 1 116 ? 12.356 52.730 23.405 1.00 94.76 154 HIS A O 1
ATOM 871 N N . ASN A 1 117 ? 14.454 52.653 22.568 1.00 93.58 155 ASN A N 1
ATOM 872 C CA . ASN A 1 117 ? 14.084 53.214 21.259 1.00 88.33 155 ASN A CA 1
ATOM 873 C C . ASN A 1 117 ? 13.213 52.306 20.400 1.00 81.93 155 ASN A C 1
ATOM 874 O O . ASN A 1 117 ? 12.391 52.793 19.621 1.00 80.43 155 ASN A O 1
ATOM 879 N N . HIS A 1 118 ? 13.400 50.998 20.533 1.00 78.00 156 HIS A N 1
ATOM 880 C CA . HIS A 1 118 ? 12.707 50.028 19.684 1.00 73.10 156 HIS A CA 1
ATOM 881 C C . HIS A 1 118 ? 11.934 49.035 20.528 1.00 69.44 156 HIS A C 1
ATOM 882 O O . HIS A 1 118 ? 12.487 48.445 21.461 1.00 74.95 156 HIS A O 1
ATOM 889 N N . MET A 1 119 ? 10.663 48.845 20.201 1.00 60.79 157 MET A N 1
ATOM 890 C CA . MET A 1 119 ? 9.874 47.819 20.854 1.00 59.14 157 MET A CA 1
ATOM 891 C C . MET A 1 119 ? 9.608 46.708 19.873 1.00 52.56 157 MET A C 1
ATOM 892 O O . MET A 1 119 ? 9.103 46.947 18.780 1.00 49.51 157 MET A O 1
ATOM 897 N N . CYS A 1 120 ? 9.961 45.494 20.271 1.00 49.62 158 CYS A N 1
ATOM 898 C CA . CYS A 1 120 ? 9.738 44.327 19.445 1.00 46.80 158 CYS A CA 1
ATOM 899 C C . CYS A 1 120 ? 9.833 43.074 20.282 1.00 46.11 158 CYS A C 1
ATOM 900 O O . CYS A 1 120 ? 10.384 43.088 21.378 1.00 47.78 158 CYS A O 1
ATOM 903 N N . MET A 1 121 ? 9.288 41.989 19.755 1.00 44.12 159 MET A N 1
ATOM 904 C CA . MET A 1 121 ? 9.306 40.717 20.448 1.00 45.76 159 MET A CA 1
ATOM 905 C C . MET A 1 121 ? 10.469 39.876 19.949 1.00 45.24 159 MET A C 1
ATOM 906 O O . MET A 1 121 ? 10.573 39.593 18.762 1.00 41.17 159 MET A O 1
ATOM 911 N N . GLU A 1 122 ? 11.353 39.509 20.871 1.00 50.59 160 GLU A N 1
ATOM 912 C CA . GLU A 1 122 ? 12.459 38.602 20.579 1.00 53.38 160 GLU A CA 1
ATOM 913 C C . GLU A 1 122 ? 11.999 37.137 20.581 1.00 55.10 160 GLU A C 1
ATOM 914 O O . GLU A 1 122 ? 12.708 36.265 20.090 1.00 58.22 160 GLU A O 1
ATOM 920 N N . GLY A 1 123 ? 10.812 36.881 21.130 1.00 55.42 161 GLY A N 1
ATOM 921 C CA . GLY A 1 123 ? 10.149 35.592 20.993 1.00 55.63 161 GLY A CA 1
ATOM 922 C C . GLY A 1 123 ? 10.783 34.476 21.796 1.00 60.73 161 GLY A C 1
ATOM 923 O O . GLY A 1 123 ? 11.614 34.726 22.670 1.00 68.08 161 GLY A O 1
ATOM 924 N N . PRO A 1 124 ? 10.394 33.228 21.503 1.00 61.17 162 PRO A N 1
ATOM 925 C CA . PRO A 1 124 ? 10.937 32.080 22.215 1.00 64.89 162 PRO A CA 1
ATOM 926 C C . PRO A 1 124 ? 12.330 31.711 21.689 1.00 66.08 162 PRO A C 1
ATOM 927 O O . PRO A 1 124 ? 13.044 30.927 22.314 1.00 72.64 162 PRO A O 1
ATOM 931 N N . ARG B 1 6 ? 10.709 49.682 -20.372 1.00 63.28 44 ARG B N 1
ATOM 932 C CA . ARG B 1 6 ? 11.027 48.314 -20.872 1.00 61.99 44 ARG B CA 1
ATOM 933 C C . ARG B 1 6 ? 10.254 47.258 -20.074 1.00 55.91 44 ARG B C 1
ATOM 934 O O . ARG B 1 6 ? 10.052 47.398 -18.862 1.00 57.33 44 ARG B O 1
ATOM 942 N N . CYS B 1 7 ? 9.833 46.203 -20.766 1.00 51.60 45 CYS B N 1
ATOM 943 C CA . CYS B 1 7 ? 9.074 45.117 -20.161 1.00 51.90 45 CYS B CA 1
ATOM 944 C C . CYS B 1 7 ? 9.986 43.912 -19.927 1.00 51.12 45 CYS B C 1
ATOM 945 O O . CYS B 1 7 ? 10.973 43.734 -20.637 1.00 52.41 45 CYS B O 1
ATOM 948 N N . ASP B 1 8 ? 9.639 43.085 -18.942 1.00 47.24 46 ASP B N 1
ATOM 949 C CA . ASP B 1 8 ? 10.433 41.913 -18.592 1.00 46.05 46 ASP B CA 1
ATOM 950 C C . ASP B 1 8 ? 9.674 40.618 -18.856 1.00 43.07 46 ASP B C 1
ATOM 951 O O . ASP B 1 8 ? 8.456 40.562 -18.653 1.00 38.79 46 ASP B O 1
ATOM 956 N N . PRO B 1 9 ? 10.386 39.564 -19.303 1.00 42.57 47 PRO B N 1
ATOM 957 C CA . PRO B 1 9 ? 9.735 38.273 -19.554 1.00 41.26 47 PRO B CA 1
ATOM 958 C C . PRO B 1 9 ? 9.020 37.736 -18.315 1.00 37.17 47 PRO B C 1
ATOM 959 O O . PRO B 1 9 ? 9.439 38.006 -17.187 1.00 35.15 47 PRO B O 1
ATOM 963 N N . ILE B 1 10 ? 7.937 37.000 -18.519 1.00 36.52 48 ILE B N 1
ATOM 964 C CA . ILE B 1 10 ? 7.245 36.371 -17.401 1.00 35.44 48 ILE B CA 1
ATOM 965 C C . ILE B 1 10 ? 7.982 35.086 -17.034 1.00 35.66 48 ILE B C 1
ATOM 966 O O . ILE B 1 10 ? 8.231 34.238 -17.892 1.00 36.76 48 ILE B O 1
ATOM 971 N N . ARG B 1 11 ? 8.352 34.957 -15.766 1.00 35.64 49 ARG B N 1
ATOM 972 C CA . ARG B 1 11 ? 9.127 33.794 -15.310 1.00 38.31 49 ARG B CA 1
ATOM 973 C C . ARG B 1 11 ? 8.313 32.844 -14.456 1.00 36.57 49 ARG B C 1
ATOM 974 O O . ARG B 1 11 ? 8.798 31.781 -14.087 1.00 37.95 49 ARG B O 1
ATOM 982 N N . ILE B 1 12 ? 7.072 33.214 -14.168 1.00 34.02 50 ILE B N 1
ATOM 983 C CA . ILE B 1 12 ? 6.168 32.365 -13.409 1.00 33.18 50 ILE B CA 1
ATOM 984 C C . ILE B 1 12 ? 5.546 31.357 -14.368 1.00 35.43 50 ILE B C 1
ATOM 985 O O . ILE B 1 12 ? 4.844 31.747 -15.312 1.00 34.60 50 ILE B O 1
ATOM 990 N N . SER B 1 13 ? 5.791 30.068 -14.129 1.00 35.12 51 SER B N 1
ATOM 991 C CA . SER B 1 13 ? 5.478 29.043 -15.131 1.00 37.88 51 SER B CA 1
ATOM 992 C C . SER B 1 13 ? 3.975 28.843 -15.359 1.00 34.74 51 SER B C 1
ATOM 993 O O . SER B 1 13 ? 3.563 28.462 -16.446 1.00 36.77 51 SER B O 1
ATOM 996 N N . MET B 1 14 ? 3.149 29.128 -14.363 1.00 33.33 52 MET B N 1
ATOM 997 C CA . MET B 1 14 ? 1.714 28.975 -14.556 1.00 35.54 52 MET B CA 1
ATOM 998 C C . MET B 1 14 ? 1.131 30.139 -15.342 1.00 35.14 52 MET B C 1
ATOM 999 O O . MET B 1 14 ? -0.029 30.095 -15.727 1.00 39.54 52 MET B O 1
ATOM 1004 N N . CYS B 1 15 ? 1.932 31.174 -15.569 1.00 31.60 53 CYS B N 1
ATOM 1005 C CA . CYS B 1 15 ? 1.515 32.325 -16.343 1.00 31.22 53 CYS B CA 1
ATOM 1006 C C . CYS B 1 15 ? 2.191 32.379 -17.713 1.00 34.00 53 CYS B C 1
ATOM 1007 O O . CYS B 1 15 ? 2.279 33.437 -18.308 1.00 33.79 53 CYS B O 1
ATOM 1010 N N . GLN B 1 16 ? 2.621 31.239 -18.198 1.00 38.67 54 GLN B N 1
ATOM 1011 C CA . GLN B 1 16 ? 3.085 31.079 -19.553 1.00 43.62 54 GLN B CA 1
ATOM 1012 C C . GLN B 1 16 ? 1.972 30.697 -20.513 1.00 47.73 54 GLN B C 1
ATOM 1013 O O . GLN B 1 16 ? 0.966 30.145 -20.142 1.00 52.28 54 GLN B O 1
ATOM 1019 N N . ASN B 1 17 ? 2.144 31.044 -21.765 1.00 53.54 55 ASN B N 1
ATOM 1020 C CA . ASN B 1 17 ? 1.154 30.723 -22.777 1.00 57.52 55 ASN B CA 1
ATOM 1021 C C . ASN B 1 17 ? -0.224 31.243 -22.484 1.00 51.79 55 ASN B C 1
ATOM 1022 O O . ASN B 1 17 ? -1.205 30.605 -22.742 1.00 49.11 55 ASN B O 1
ATOM 1027 N N . LEU B 1 18 ? -0.263 32.417 -21.915 1.00 47.98 56 LEU B N 1
ATOM 1028 C CA . LEU B 1 18 ? -1.360 33.312 -22.035 1.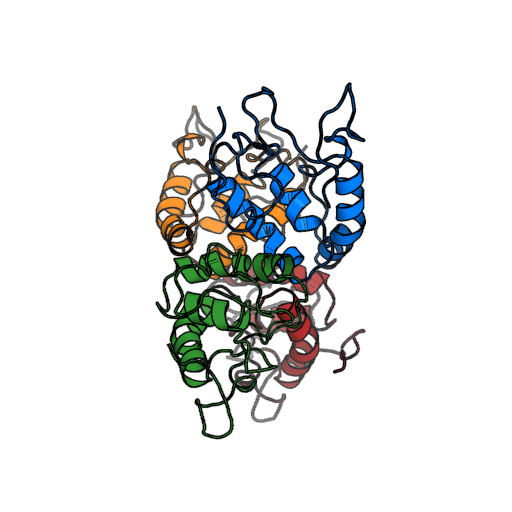00 46.90 56 LEU B CA 1
ATOM 1029 C C . LEU B 1 18 ? -1.110 34.144 -23.286 1.00 49.00 56 LEU B C 1
ATOM 1030 O O . LEU B 1 18 ? -0.076 34.049 -23.919 1.00 48.68 56 LEU B O 1
ATOM 1035 N N . GLY B 1 19 ? -2.059 34.985 -23.616 1.00 47.46 57 GLY B N 1
ATOM 1036 C CA . GLY B 1 19 ? -1.970 35.823 -24.780 1.00 46.47 57 GLY B CA 1
ATOM 1037 C C . GLY B 1 19 ? -0.921 36.893 -24.755 1.00 45.55 57 GLY B C 1
ATOM 1038 O O . GLY B 1 19 ? -0.700 37.545 -25.729 1.00 47.24 57 GLY B O 1
ATOM 1039 N N . TYR B 1 20 ? -0.350 37.153 -23.608 1.00 42.12 58 TYR B N 1
ATOM 1040 C CA . TYR B 1 20 ? 0.788 38.061 -23.487 1.00 41.34 58 TYR B CA 1
ATOM 1041 C C . TYR B 1 20 ? 1.891 37.325 -22.725 1.00 41.84 58 TYR B C 1
ATOM 1042 O O . TYR B 1 20 ? 1.617 36.361 -22.014 1.00 42.81 58 TYR B O 1
ATOM 1051 N N . ASN B 1 21 ? 3.136 37.752 -22.879 1.00 44.12 59 ASN B N 1
ATOM 1052 C CA . ASN B 1 21 ? 4.230 37.062 -22.189 1.00 46.48 59 ASN B CA 1
ATOM 1053 C C . ASN B 1 21 ? 5.309 37.971 -21.597 1.00 44.53 59 ASN B C 1
ATOM 1054 O O . ASN B 1 21 ? 6.409 37.515 -21.277 1.00 43.71 59 ASN B O 1
ATOM 1059 N N . VAL B 1 22 ? 4.975 39.241 -21.421 1.00 39.58 60 VAL B N 1
ATOM 1060 C CA . VAL B 1 22 ? 5.907 40.207 -20.889 1.00 39.05 60 VAL B CA 1
ATOM 1061 C C . VAL B 1 22 ? 5.154 40.992 -19.798 1.00 36.48 60 VAL B C 1
ATOM 1062 O O . VAL B 1 22 ? 3.945 41.186 -19.886 1.00 35.08 60 VAL B O 1
ATOM 1066 N N . THR B 1 23 ? 5.857 41.371 -18.738 1.00 35.29 61 THR B N 1
ATOM 1067 C CA . THR B 1 23 ? 5.246 42.038 -17.586 1.00 34.25 61 THR B CA 1
ATOM 1068 C C . THR B 1 23 ? 6.131 43.176 -17.098 1.00 35.14 61 THR B C 1
ATOM 1069 O O . THR B 1 23 ? 7.152 43.469 -17.692 1.00 37.79 61 THR B O 1
ATOM 1073 N N . LYS B 1 24 ? 5.738 43.814 -16.007 1.00 35.86 62 LYS B N 1
ATOM 1074 C CA . LYS B 1 24 ? 6.570 44.833 -15.393 1.00 38.69 62 LYS B CA 1
ATOM 1075 C C . LYS B 1 24 ? 6.178 44.943 -13.934 1.00 38.80 62 LYS B C 1
ATOM 1076 O O . LYS B 1 24 ? 5.029 45.210 -13.623 1.00 40.59 62 LYS B O 1
ATOM 1082 N N . MET B 1 25 ? 7.123 44.696 -13.037 1.00 36.75 63 MET B N 1
ATOM 1083 C CA . MET B 1 25 ? 6.850 44.777 -11.610 1.00 36.74 63 MET B CA 1
ATOM 1084 C C . MET B 1 25 ? 7.056 46.232 -11.171 1.00 36.01 63 MET B C 1
ATOM 1085 O O . MET B 1 25 ? 7.802 46.956 -11.814 1.00 34.70 63 MET B O 1
ATOM 1090 N N . PRO B 1 26 ? 6.392 46.673 -10.083 1.00 35.79 64 PRO B N 1
ATOM 1091 C CA . PRO B 1 26 ? 5.529 45.929 -9.162 1.00 35.30 64 PRO B CA 1
ATOM 1092 C C . PRO B 1 26 ? 4.173 45.551 -9.743 1.00 33.20 64 PRO B C 1
ATOM 1093 O O . PRO B 1 26 ? 3.629 46.263 -10.579 1.00 32.56 64 PRO B O 1
ATOM 1097 N N . ASN B 1 27 ? 3.633 44.428 -9.286 1.00 32.05 65 ASN B N 1
ATOM 1098 C CA . ASN B 1 27 ? 2.355 43.940 -9.778 1.00 32.12 65 ASN B CA 1
ATOM 1099 C C . ASN B 1 27 ? 1.222 44.615 -9.014 1.00 32.46 65 ASN B C 1
ATOM 1100 O O . ASN B 1 27 ? 1.473 45.508 -8.209 1.00 32.66 65 ASN B O 1
ATOM 1105 N N . LEU B 1 28 ? -0.017 44.192 -9.246 1.00 32.50 66 LEU B N 1
ATOM 1106 C CA . LEU B 1 28 ? -1.183 44.869 -8.650 1.00 34.09 66 LEU B CA 1
ATOM 1107 C C . LEU B 1 28 ? -1.397 44.492 -7.185 1.00 34.20 66 LEU B C 1
ATOM 1108 O O . LEU B 1 28 ? -2.391 44.881 -6.573 1.00 36.29 66 LEU B O 1
ATOM 1113 N N . VAL B 1 29 ? -0.454 43.737 -6.634 1.00 33.76 67 VAL B N 1
ATOM 1114 C CA . VAL B 1 29 ? -0.503 43.296 -5.254 1.00 35.81 67 VAL B CA 1
ATOM 1115 C C . VAL B 1 29 ? 0.757 43.754 -4.495 1.00 35.98 67 VAL B C 1
ATOM 1116 O O . VAL B 1 29 ? 0.968 43.381 -3.347 1.00 39.74 67 VAL B O 1
ATOM 1120 N N . GLY B 1 30 ? 1.580 44.588 -5.131 1.00 33.63 68 GLY B N 1
ATOM 1121 C CA . GLY B 1 30 ? 2.727 45.212 -4.463 1.00 34.53 68 GLY B CA 1
ATOM 1122 C C . GLY B 1 30 ? 4.067 44.486 -4.526 1.00 34.39 68 GLY B C 1
ATOM 1123 O O . GLY B 1 30 ? 5.050 45.000 -3.999 1.00 33.26 68 GLY B O 1
ATOM 1124 N N . HIS B 1 31 ? 4.129 43.311 -5.162 1.00 30.33 69 HIS B N 1
ATOM 1125 C CA . HIS B 1 31 ? 5.392 42.566 -5.244 1.00 31.12 69 HIS B CA 1
ATOM 1126 C C . HIS B 1 31 ? 6.328 43.232 -6.244 1.00 33.68 69 HIS B C 1
ATOM 1127 O O . HIS B 1 31 ? 5.937 43.449 -7.386 1.00 35.76 69 HIS B O 1
ATOM 1134 N N . GLU B 1 32 ? 7.556 43.522 -5.825 1.00 34.71 70 GLU B N 1
ATOM 1135 C CA . GLU B 1 32 ? 8.615 43.993 -6.736 1.00 36.35 70 GLU B CA 1
ATOM 1136 C C . GLU B 1 32 ? 9.281 42.840 -7.487 1.00 35.27 70 GLU B C 1
ATOM 1137 O O . GLU B 1 32 ? 9.862 43.060 -8.547 1.00 35.16 70 GLU B O 1
ATOM 1143 N N . LEU B 1 33 ? 9.210 41.624 -6.935 1.00 33.27 71 LEU B N 1
ATOM 1144 C CA . LEU B 1 33 ? 9.904 40.466 -7.505 1.00 35.30 71 LEU B CA 1
ATOM 1145 C C . LEU B 1 33 ? 8.921 39.385 -7.951 1.00 31.46 71 LEU B C 1
ATOM 1146 O O . LEU B 1 33 ? 8.002 39.027 -7.231 1.00 31.75 71 LEU B O 1
ATOM 1151 N N . GLN B 1 34 ? 9.131 38.855 -9.144 1.00 30.90 72 GLN B N 1
ATOM 1152 C CA . GLN B 1 34 ? 8.277 37.801 -9.659 1.00 28.84 72 GLN B CA 1
ATOM 1153 C C . GLN B 1 34 ? 8.308 36.548 -8.777 1.00 26.20 72 GLN B C 1
ATOM 1154 O O . GLN B 1 34 ? 7.294 35.888 -8.614 1.00 21.24 72 GLN B O 1
ATOM 1160 N N . THR B 1 35 ? 9.469 36.216 -8.217 1.00 27.30 73 THR B N 1
ATOM 1161 C CA . THR B 1 35 ? 9.558 35.031 -7.381 1.00 29.03 73 THR B CA 1
ATOM 1162 C C . THR B 1 35 ? 8.660 35.136 -6.150 1.00 28.51 73 THR B C 1
ATOM 1163 O O . THR B 1 35 ? 8.114 34.122 -5.709 1.00 29.17 73 THR B O 1
ATOM 1167 N N . ASP B 1 36 ? 8.514 36.345 -5.600 1.00 27.01 74 ASP B N 1
ATOM 1168 C CA . ASP B 1 36 ? 7.622 36.565 -4.459 1.00 26.36 74 ASP B CA 1
ATOM 1169 C C . ASP B 1 36 ? 6.169 36.386 -4.889 1.00 24.51 74 ASP B C 1
ATOM 1170 O O . ASP B 1 36 ? 5.368 35.784 -4.178 1.00 23.13 74 ASP B O 1
ATOM 1175 N N . ALA B 1 37 ? 5.832 36.884 -6.072 1.00 24.88 75 ALA B N 1
ATOM 1176 C CA . ALA B 1 37 ? 4.507 36.648 -6.627 1.00 24.68 75 ALA B CA 1
ATOM 1177 C C . ALA B 1 37 ? 4.255 35.152 -6.814 1.00 24.32 75 ALA B C 1
ATOM 1178 O O . ALA B 1 37 ? 3.161 34.676 -6.549 1.00 25.37 75 ALA B O 1
ATOM 1180 N N . GLU B 1 38 ? 5.270 34.415 -7.262 1.00 25.11 76 GLU B N 1
ATOM 1181 C CA . GLU B 1 38 ? 5.120 32.974 -7.470 1.00 26.13 76 GLU B CA 1
ATOM 1182 C C . GLU B 1 38 ? 4.894 32.222 -6.162 1.00 25.12 76 GLU B C 1
ATOM 1183 O O . GLU B 1 38 ? 4.081 31.308 -6.108 1.00 23.92 76 GLU B O 1
ATOM 1189 N N . LEU B 1 39 ? 5.604 32.589 -5.105 1.00 24.90 77 LEU B N 1
ATOM 1190 C CA . LEU B 1 39 ? 5.385 31.930 -3.823 1.00 25.59 77 LEU B CA 1
ATOM 1191 C C . LEU B 1 39 ? 3.963 32.217 -3.326 1.00 23.76 77 LEU B C 1
ATOM 1192 O O . LEU B 1 39 ? 3.266 31.316 -2.854 1.00 22.95 77 LEU B O 1
ATOM 1197 N N . GLN B 1 40 ? 3.512 33.459 -3.465 1.00 22.43 78 GLN B N 1
ATOM 1198 C CA . GLN B 1 40 ? 2.190 33.804 -2.976 1.00 23.02 78 GLN B CA 1
ATOM 1199 C C . GLN B 1 40 ? 1.103 33.104 -3.782 1.00 22.36 78 GLN B C 1
ATOM 1200 O O . GLN B 1 40 ? 0.064 32.738 -3.235 1.00 21.69 78 GLN B O 1
ATOM 1206 N N . LEU B 1 41 ? 1.343 32.903 -5.075 1.00 21.48 79 LEU B N 1
ATOM 1207 C CA . LEU B 1 41 ? 0.383 32.177 -5.906 1.00 24.27 79 LEU B CA 1
ATOM 1208 C C . LEU B 1 41 ? 0.168 30.734 -5.461 1.00 25.41 79 LEU B C 1
ATOM 1209 O O . LEU B 1 41 ? -0.856 30.149 -5.812 1.00 27.15 79 LEU B O 1
ATOM 1214 N N . THR B 1 42 ? 1.110 30.151 -4.712 1.00 25.72 80 THR B N 1
ATOM 1215 C CA . THR B 1 42 ? 0.930 28.779 -4.235 1.00 27.08 80 THR B CA 1
ATOM 1216 C C . THR B 1 42 ? -0.294 28.676 -3.340 1.00 25.61 80 THR B C 1
ATOM 1217 O O . THR B 1 42 ? -0.855 27.600 -3.171 1.00 27.05 80 THR B O 1
ATOM 1221 N N . THR B 1 43 ? -0.677 29.801 -2.745 1.00 25.01 81 THR B N 1
ATOM 1222 C CA . THR B 1 43 ? -1.952 29.923 -2.032 1.00 28.67 81 THR B CA 1
ATOM 1223 C C . THR B 1 43 ? -3.137 29.372 -2.826 1.00 25.59 81 THR B C 1
ATOM 1224 O O . THR B 1 43 ? -4.042 28.792 -2.256 1.00 26.54 81 THR B O 1
ATOM 1228 N N . PHE B 1 44 ? -3.124 29.568 -4.136 1.00 23.79 82 PHE B N 1
ATOM 1229 C CA . PHE B 1 44 ? -4.253 29.250 -4.984 1.00 22.51 82 PHE B CA 1
ATOM 1230 C C . PHE B 1 44 ? -4.080 27.977 -5.810 1.00 24.19 82 PHE B C 1
ATOM 1231 O O . PHE B 1 44 ? -4.989 27.620 -6.553 1.00 23.82 82 PHE B O 1
ATOM 1239 N N . THR B 1 45 ? -2.953 27.272 -5.697 1.00 24.86 83 THR B N 1
ATOM 1240 C CA . THR B 1 45 ? -2.772 26.103 -6.565 1.00 28.00 83 THR B CA 1
ATOM 1241 C C . THR B 1 45 ? -3.824 25.009 -6.332 1.00 27.09 83 THR B C 1
ATOM 1242 O O . THR B 1 45 ? -4.242 24.369 -7.290 1.00 28.03 83 THR B O 1
ATOM 1246 N N . PRO B 1 46 ? -4.266 24.791 -5.082 1.00 26.18 84 PRO B N 1
ATOM 1247 C CA . PRO B 1 46 ? -5.379 23.842 -4.922 1.00 27.81 84 PRO B CA 1
ATOM 1248 C C . PRO B 1 46 ? -6.667 24.249 -5.670 1.00 27.32 84 PRO B C 1
ATOM 1249 O O . PRO B 1 46 ? -7.345 23.380 -6.210 1.00 28.82 84 PRO B O 1
ATOM 1253 N N . LEU B 1 47 ? -6.998 25.543 -5.703 1.00 25.67 85 LEU B N 1
ATOM 1254 C CA . LEU B 1 47 ? -8.118 26.030 -6.532 1.00 26.23 85 LEU B CA 1
ATOM 1255 C C . LEU B 1 47 ? -7.883 25.801 -8.020 1.00 26.63 85 LEU B C 1
ATOM 1256 O O . LEU B 1 47 ? -8.810 25.458 -8.745 1.00 28.23 85 LEU B O 1
ATOM 1261 N N . ILE B 1 48 ? -6.650 26.040 -8.459 1.00 25.75 86 ILE B N 1
ATOM 1262 C CA . ILE B 1 48 ? -6.223 25.805 -9.840 1.00 29.69 86 ILE B CA 1
ATOM 1263 C C . ILE B 1 48 ? -6.319 24.332 -10.224 1.00 31.44 86 ILE B C 1
ATOM 1264 O O . ILE B 1 48 ? -6.711 24.003 -11.351 1.00 36.18 86 ILE B O 1
ATOM 1269 N N . GLN B 1 49 ? -5.955 23.448 -9.302 1.00 30.07 87 GLN B N 1
ATOM 1270 C CA . GLN B 1 49 ? -6.047 22.011 -9.559 1.00 33.24 87 GLN B CA 1
ATOM 1271 C C . GLN B 1 49 ? -7.496 21.543 -9.490 1.00 35.99 87 GLN B C 1
ATOM 1272 O O . GLN B 1 49 ? -7.891 20.659 -10.242 1.00 38.88 87 GLN B O 1
ATOM 1278 N N . TYR B 1 50 ? -8.276 22.146 -8.592 1.00 34.36 88 TYR B N 1
ATOM 1279 C CA . TYR B 1 50 ? -9.702 21.823 -8.426 1.00 32.57 88 TYR B CA 1
ATOM 1280 C C . TYR B 1 50 ? -10.544 22.231 -9.643 1.00 31.61 88 TYR B C 1
ATOM 1281 O O . TYR B 1 50 ? -11.448 21.519 -10.032 1.00 29.38 88 TYR B O 1
ATOM 1290 N N . GLY B 1 51 ? -10.246 23.377 -10.239 1.00 32.49 89 GLY B N 1
ATOM 1291 C CA . GLY B 1 51 ? -10.951 23.814 -11.444 1.00 32.72 89 GLY B CA 1
ATOM 1292 C C . GLY B 1 51 ? -12.302 24.454 -11.184 1.00 33.73 89 GLY B C 1
ATOM 1293 O O . GLY B 1 51 ? -13.271 24.125 -11.843 1.00 37.22 89 GLY B O 1
ATOM 1294 N N . CYS B 1 52 ? -12.378 25.382 -10.238 1.00 33.13 90 CYS B N 1
ATOM 1295 C CA . CYS B 1 52 ? -13.634 26.096 -9.984 1.00 34.48 90 CYS B CA 1
ATOM 1296 C C . CYS B 1 52 ? -13.982 27.040 -11.134 1.00 35.55 90 CYS B C 1
ATOM 1297 O O . CYS B 1 52 ? -15.162 27.232 -11.435 1.00 35.75 90 CYS B O 1
ATOM 1300 N N . SER B 1 53 ? -12.965 27.626 -11.767 1.00 32.50 91 SER B N 1
ATOM 1301 C CA . SER B 1 53 ? -13.170 28.528 -12.902 1.00 31.44 91 SER B CA 1
ATOM 1302 C C . SER B 1 53 ? -12.094 28.374 -13.963 1.00 29.51 91 SER B C 1
ATOM 1303 O O . SER B 1 53 ? -10.901 28.431 -13.667 1.00 25.75 91 SER B O 1
ATOM 1306 N N . SER B 1 54 ? -12.525 28.227 -15.208 1.00 31.11 92 SER B N 1
ATOM 1307 C CA . SER B 1 54 ? -11.613 28.195 -16.335 1.00 33.29 92 SER B CA 1
ATOM 1308 C C . SER B 1 54 ? -10.846 29.515 -16.507 1.00 31.72 92 SER B C 1
ATOM 1309 O O . SER B 1 54 ? -9.845 29.554 -17.224 1.00 32.43 92 SER B O 1
ATOM 1312 N N . GLN B 1 55 ? -11.331 30.588 -15.877 1.00 29.94 93 GLN B N 1
ATOM 1313 C CA . GLN B 1 55 ? -10.704 31.914 -15.956 1.00 30.47 93 GLN B CA 1
ATOM 1314 C C . GLN B 1 55 ? -9.783 32.245 -14.781 1.00 27.26 93 GLN B C 1
ATOM 1315 O O . GLN B 1 55 ? -9.146 33.298 -14.776 1.00 26.07 93 GLN B O 1
ATOM 1321 N N . LEU B 1 56 ? -9.740 31.389 -13.768 1.00 25.34 94 LEU B N 1
ATOM 1322 C CA . LEU B 1 56 ? -8.944 31.685 -12.589 1.00 23.95 94 LEU B CA 1
ATOM 1323 C C . LEU B 1 56 ? -7.467 31.941 -12.931 1.00 23.42 94 LEU B C 1
ATOM 1324 O O . LEU B 1 56 ? -6.859 32.880 -12.424 1.00 22.49 94 LEU B O 1
ATOM 1329 N N . GLN B 1 57 ? -6.896 31.108 -13.788 1.00 25.11 95 GLN B N 1
ATOM 1330 C CA . GLN B 1 57 ? -5.482 31.234 -14.140 1.00 25.58 95 GLN B CA 1
ATOM 1331 C C . GLN B 1 57 ? -5.179 32.591 -14.770 1.00 24.64 95 GLN B C 1
ATOM 1332 O O . GLN B 1 57 ? -4.260 33.291 -14.346 1.00 22.65 95 GLN B O 1
ATOM 1338 N N . PHE B 1 58 ? -5.924 32.944 -15.808 1.00 26.59 96 PHE B N 1
ATOM 1339 C CA . PHE B 1 58 ? -5.718 34.231 -16.462 1.00 27.24 96 PHE B CA 1
ATOM 1340 C C . PHE B 1 58 ? -5.948 35.377 -15.484 1.00 24.96 96 PHE B C 1
ATOM 1341 O O . PHE B 1 58 ? -5.191 36.341 -15.454 1.00 26.43 96 PHE B O 1
ATOM 1349 N N . PHE B 1 59 ? -6.987 35.270 -14.674 1.00 23.59 97 PHE B N 1
ATOM 1350 C CA . PHE B 1 59 ? -7.257 36.303 -13.678 1.00 23.21 97 PHE B CA 1
ATOM 1351 C C . PHE B 1 59 ? -6.090 36.496 -12.707 1.00 21.94 97 PHE B C 1
ATOM 1352 O O . PHE B 1 59 ? -5.610 37.612 -12.513 1.00 21.46 97 PHE B O 1
ATOM 1360 N N . LEU B 1 60 ? -5.626 35.416 -12.096 1.00 21.71 98 LEU B N 1
ATOM 1361 C CA . LEU B 1 60 ? -4.521 35.528 -11.146 1.00 22.95 98 LEU B CA 1
ATOM 1362 C C . LEU B 1 60 ? -3.265 36.109 -11.791 1.00 21.85 98 LEU B C 1
ATOM 1363 O O . LEU B 1 60 ? -2.610 36.969 -11.209 1.00 22.44 98 LEU B O 1
ATOM 1368 N N . CYS B 1 61 ? -2.939 35.631 -12.985 1.00 22.26 99 CYS B N 1
ATOM 1369 C CA . CYS B 1 61 ? -1.776 36.118 -13.717 1.00 24.80 99 CYS B CA 1
ATOM 1370 C C . CYS B 1 61 ? -1.905 37.604 -14.070 1.00 24.18 99 CYS B C 1
ATOM 1371 O O . CYS B 1 61 ? -0.926 38.338 -14.006 1.00 23.04 99 CYS B O 1
ATOM 1374 N N . SER B 1 62 ? -3.104 38.054 -14.424 1.00 23.82 100 SER B N 1
ATOM 1375 C CA . SER B 1 62 ? -3.298 39.455 -14.786 1.00 26.03 100 SER B CA 1
ATOM 1376 C C . SER B 1 62 ? -3.064 40.394 -13.597 1.00 25.77 100 SER B C 1
ATOM 1377 O O . SER B 1 62 ? -2.763 41.573 -13.792 1.00 26.30 100 SER B O 1
ATOM 1380 N N . VAL B 1 63 ? -3.194 39.864 -12.381 1.00 24.09 101 VAL B N 1
ATOM 1381 C CA . VAL B 1 63 ? -2.980 40.621 -11.156 1.00 24.00 101 VAL B CA 1
ATOM 1382 C C . VAL B 1 63 ? -1.529 40.475 -10.691 1.00 23.64 101 VAL B C 1
ATOM 1383 O O . VAL B 1 63 ? -0.895 41.459 -10.305 1.00 24.33 101 VAL B O 1
ATOM 1387 N N . TYR B 1 64 ? -1.012 39.246 -10.737 1.00 22.10 102 TYR B N 1
ATOM 1388 C CA . TYR B 1 64 ? 0.316 38.936 -10.210 1.00 23.30 102 TYR B CA 1
ATOM 1389 C C . TYR B 1 64 ? 1.470 39.194 -11.202 1.00 23.12 102 TYR B C 1
ATOM 1390 O O . TYR B 1 64 ? 2.587 39.494 -10.788 1.00 22.38 102 TYR B O 1
ATOM 1399 N N . VAL B 1 65 ? 1.193 39.077 -12.500 1.00 23.91 103 VAL B N 1
ATOM 1400 C CA . VAL B 1 65 ? 2.124 39.513 -13.542 1.00 25.87 103 VAL B CA 1
ATOM 1401 C C . VAL B 1 65 ? 1.346 40.247 -14.635 1.00 26.44 103 VAL B C 1
ATOM 1402 O O . VAL B 1 65 ? 1.139 39.719 -15.732 1.00 25.38 103 VAL B O 1
ATOM 1406 N N . PRO B 1 66 ? 0.909 41.479 -14.329 1.00 27.87 104 PRO B N 1
ATOM 1407 C CA . PRO B 1 66 ? 0.104 42.245 -15.267 1.00 29.91 104 PRO B CA 1
ATOM 1408 C C . PRO B 1 66 ? 0.808 42.489 -16.596 1.00 32.44 104 PRO B C 1
ATOM 1409 O O . PRO B 1 66 ? 2.042 42.511 -16.666 1.00 31.40 104 PRO B O 1
ATOM 1413 N N . MET B 1 67 ? 0.015 42.670 -17.641 1.00 32.93 105 MET B N 1
ATOM 1414 C CA . MET B 1 67 ? 0.551 42.870 -18.980 1.00 35.41 105 MET B CA 1
ATOM 1415 C C . MET B 1 67 ? 1.297 44.187 -19.079 1.00 35.70 105 MET B C 1
ATOM 1416 O O . MET B 1 67 ? 0.844 45.201 -18.555 1.00 34.02 105 MET B O 1
ATOM 1421 N N . CYS B 1 68 ? 2.436 44.143 -19.763 1.00 37.38 106 CYS B N 1
ATOM 1422 C CA . CYS B 1 68 ? 3.247 45.316 -20.055 1.00 40.63 106 CYS B CA 1
ATOM 1423 C C . CYS B 1 68 ? 3.415 45.419 -21.566 1.00 42.58 106 CYS B C 1
ATOM 1424 O O . CYS B 1 68 ? 3.555 44.402 -22.237 1.00 42.11 106 CYS B O 1
ATOM 1427 N N . THR B 1 69 ? 3.381 46.635 -22.101 1.00 44.48 107 THR B N 1
ATOM 1428 C CA . THR B 1 69 ? 3.817 46.870 -23.479 1.00 48.11 107 THR B CA 1
ATOM 1429 C C . THR B 1 69 ? 4.682 48.111 -23.500 1.00 50.07 107 THR B C 1
ATOM 1430 O O . THR B 1 69 ? 4.575 48.972 -22.628 1.00 49.87 107 THR B O 1
ATOM 1434 N N . GLU B 1 70 ? 5.534 48.200 -24.508 1.00 53.20 108 GLU B N 1
ATOM 1435 C CA . GLU B 1 70 ? 6.409 49.351 -24.665 1.00 57.29 108 GLU B CA 1
ATOM 1436 C C . GLU B 1 70 ? 5.599 50.608 -24.995 1.00 57.04 108 GLU B C 1
ATOM 1437 O O . GLU B 1 70 ? 6.056 51.717 -24.750 1.00 60.57 108 GLU B O 1
ATOM 1443 N N . LYS B 1 71 ? 4.389 50.426 -25.520 1.00 56.72 109 LYS B N 1
ATOM 1444 C CA . LYS B 1 71 ? 3.538 51.536 -25.962 1.00 58.10 109 LYS B CA 1
ATOM 1445 C C . LYS B 1 71 ? 2.657 52.139 -24.863 1.00 53.38 109 LYS B C 1
ATOM 1446 O O . LYS B 1 71 ? 2.100 53.216 -25.041 1.00 53.11 109 LYS B O 1
ATOM 1452 N N . ILE B 1 72 ? 2.516 51.448 -23.740 1.00 50.10 110 ILE B N 1
ATOM 1453 C CA . ILE B 1 72 ? 1.602 51.882 -22.678 1.00 50.56 110 ILE B CA 1
ATOM 1454 C C . ILE B 1 72 ? 2.375 52.005 -21.359 1.00 49.02 110 ILE B C 1
ATOM 1455 O O . ILE B 1 72 ? 3.085 51.083 -20.968 1.00 47.36 110 ILE B O 1
ATOM 1460 N N . ASN B 1 73 ? 2.242 53.147 -20.685 1.00 50.05 111 ASN B N 1
ATOM 1461 C CA . ASN B 1 73 ? 3.069 53.438 -19.511 1.00 51.74 111 ASN B CA 1
ATOM 1462 C C . ASN B 1 73 ? 2.448 53.060 -18.157 1.00 50.21 111 ASN B C 1
ATOM 1463 O O . ASN B 1 73 ? 2.924 53.507 -17.117 1.00 51.52 111 ASN B O 1
ATOM 1468 N N . ILE B 1 74 ? 1.400 52.236 -18.178 1.00 48.33 112 ILE B N 1
ATOM 1469 C CA . ILE B 1 74 ? 0.874 51.615 -16.961 1.00 47.37 112 ILE B CA 1
ATOM 1470 C C . ILE B 1 74 ? 0.739 50.107 -17.141 1.00 45.59 112 ILE B C 1
ATOM 1471 O O . ILE B 1 74 ? 0.638 49.627 -18.267 1.00 50.06 112 ILE B O 1
ATOM 1476 N N . PRO B 1 75 ? 0.736 49.351 -16.029 1.00 44.23 113 PRO B N 1
ATOM 1477 C CA . PRO B 1 75 ? 0.420 47.928 -16.140 1.00 40.95 113 PRO B CA 1
ATOM 1478 C C . PRO B 1 75 ? -1.041 47.754 -16.529 1.00 39.04 113 PRO B C 1
ATOM 1479 O O . PRO B 1 75 ? -1.865 48.575 -16.152 1.00 38.44 113 PRO B O 1
ATOM 1483 N N . ILE B 1 76 ? -1.351 46.720 -17.305 1.00 38.62 114 ILE B N 1
ATOM 1484 C CA . ILE B 1 76 ? -2.733 46.429 -17.672 1.00 38.79 114 ILE B CA 1
ATOM 1485 C C . ILE B 1 76 ? -3.165 45.150 -16.977 1.00 35.44 114 ILE B C 1
ATOM 1486 O O . ILE B 1 76 ? -2.622 44.068 -17.238 1.00 35.70 114 ILE B O 1
ATOM 1491 N N . GLY B 1 77 ? -4.146 45.289 -16.092 1.00 33.94 115 GLY B N 1
ATOM 1492 C CA . GLY B 1 77 ? -4.665 44.172 -15.317 1.00 33.24 115 GLY B CA 1
ATOM 1493 C C . GLY B 1 77 ? -6.028 43.751 -15.826 1.00 32.64 115 GLY B C 1
ATOM 1494 O O . GLY B 1 77 ? -6.411 44.109 -16.939 1.00 33.71 115 GLY B O 1
ATOM 1495 N N . PRO B 1 78 ? -6.776 43.002 -15.002 1.00 31.11 116 PRO B N 1
ATOM 1496 C CA . PRO B 1 78 ? -8.067 42.464 -15.392 1.00 30.87 116 PRO B CA 1
ATOM 1497 C C . PRO B 1 78 ? -9.171 43.496 -15.324 1.00 31.90 116 PRO B C 1
ATOM 1498 O O . PRO B 1 78 ? -9.055 44.480 -14.600 1.00 30.48 116 PRO B O 1
ATOM 1502 N N . CYS B 1 79 ? -10.238 43.259 -16.074 1.00 34.39 117 CYS B N 1
ATOM 1503 C CA . CYS B 1 79 ? -11.461 44.042 -15.944 1.00 37.45 117 CYS B CA 1
ATOM 1504 C C . CYS B 1 79 ? -12.293 43.475 -14.784 1.00 35.27 117 CYS B C 1
ATOM 1505 O O . CYS B 1 79 ? -12.125 42.312 -14.397 1.00 35.16 117 CYS B O 1
ATOM 1508 N N . GLY B 1 80 ? -13.174 44.297 -14.226 1.00 35.87 118 GLY B N 1
ATOM 1509 C CA . GLY B 1 80 ? -14.038 43.880 -13.115 1.00 35.44 118 GLY B CA 1
ATOM 1510 C C . GLY B 1 80 ? -15.004 42.738 -13.402 1.00 35.60 118 GLY B C 1
ATOM 1511 O O . GLY B 1 80 ? -15.333 41.974 -12.500 1.00 33.02 118 GLY B O 1
ATOM 1512 N N . GLY B 1 81 ? -15.463 42.616 -14.647 1.00 37.26 119 GLY B N 1
ATOM 1513 C CA . GLY B 1 81 ? -16.386 41.532 -15.037 1.00 36.97 119 GLY B CA 1
ATOM 1514 C C . GLY B 1 81 ? -15.785 40.142 -14.859 1.00 33.72 119 GLY B C 1
ATOM 1515 O O . GLY B 1 81 ? -16.443 39.230 -14.350 1.00 32.52 119 GLY B O 1
ATOM 1516 N N . MET B 1 82 ? -14.530 39.981 -15.270 1.00 31.54 120 MET B N 1
ATOM 1517 C CA . MET B 1 82 ? -13.824 38.731 -15.059 1.00 31.17 120 MET B CA 1
ATOM 1518 C C . MET B 1 82 ? -13.588 38.450 -13.567 1.00 29.00 120 MET B C 1
ATOM 1519 O O . MET B 1 82 ? -13.758 37.322 -13.131 1.00 28.11 120 MET B O 1
ATOM 1524 N N . CYS B 1 83 ? -13.180 39.460 -12.801 1.00 29.84 121 CYS B N 1
ATOM 1525 C CA . CYS B 1 83 ? -12.987 39.290 -11.363 1.00 30.02 121 CYS B CA 1
ATOM 1526 C C . CYS B 1 83 ? -14.283 38.794 -10.717 1.00 30.32 121 CYS B C 1
ATOM 1527 O O . CYS B 1 83 ? -14.273 37.821 -9.979 1.00 31.76 121 CYS B O 1
ATOM 1530 N N . LEU B 1 84 ? -15.395 39.455 -11.021 1.00 32.85 122 LEU B N 1
ATOM 1531 C CA . LEU B 1 84 ? -16.696 39.091 -10.451 1.00 34.82 122 LEU B CA 1
ATOM 1532 C C . LEU B 1 84 ? -17.111 37.650 -10.761 1.00 32.58 122 LEU B C 1
ATOM 1533 O O . LEU B 1 84 ? -17.639 36.960 -9.901 1.00 31.00 122 LEU B O 1
ATOM 1538 N N . SER B 1 85 ? -16.868 37.185 -11.980 1.00 32.32 123 SER B N 1
ATOM 1539 C CA . SER B 1 85 ? -17.330 35.858 -12.346 1.00 32.80 123 SER B CA 1
ATOM 1540 C C . SER B 1 85 ? -16.395 34.769 -11.792 1.00 30.42 123 SER B C 1
ATOM 1541 O O . SER B 1 85 ? -16.856 33.691 -11.426 1.00 30.83 123 SER B O 1
ATOM 1544 N N . VAL B 1 86 ? -15.095 35.055 -11.707 1.00 28.03 124 VAL B N 1
ATOM 1545 C CA . VAL B 1 86 ? -14.151 34.126 -11.090 1.00 27.35 124 VAL B CA 1
ATOM 1546 C C . VAL B 1 86 ? -14.475 34.010 -9.603 1.00 26.20 124 VAL B C 1
ATOM 1547 O O . VAL B 1 86 ? -14.526 32.901 -9.047 1.00 24.07 124 VAL B O 1
ATOM 1551 N N . LYS B 1 87 ? -14.699 35.161 -8.970 1.00 25.22 125 LYS B N 1
ATOM 1552 C CA . LYS B 1 87 ? -15.095 35.214 -7.563 1.00 25.15 125 LYS B CA 1
ATOM 1553 C C . LYS B 1 87 ? -16.356 34.403 -7.282 1.00 26.82 125 LYS B C 1
ATOM 1554 O O . LYS B 1 87 ? -16.419 33.662 -6.303 1.00 26.83 125 LYS B O 1
ATOM 1560 N N . ARG B 1 88 ? -17.356 34.544 -8.140 1.00 29.68 126 ARG B N 1
ATOM 1561 C CA . ARG B 1 88 ? -18.614 33.828 -7.969 1.00 32.95 126 ARG B CA 1
ATOM 1562 C C . ARG B 1 88 ? -18.375 32.317 -7.986 1.00 32.48 126 ARG B C 1
ATOM 1563 O O . ARG B 1 88 ? -18.945 31.599 -7.179 1.00 30.77 126 ARG B O 1
ATOM 1571 N N . ARG B 1 89 ? -17.509 31.846 -8.881 1.00 32.15 127 ARG B N 1
ATOM 1572 C CA . ARG B 1 89 ? -17.207 30.409 -8.991 1.00 32.22 127 ARG B CA 1
ATOM 1573 C C . ARG B 1 89 ? -16.341 29.859 -7.849 1.00 29.29 127 ARG B C 1
ATOM 1574 O O . ARG B 1 89 ? -16.552 28.731 -7.387 1.00 31.73 127 ARG B O 1
ATOM 1582 N N . CYS B 1 90 ? -15.359 30.643 -7.418 1.00 25.59 128 CYS B N 1
ATOM 1583 C CA . CYS B 1 90 ? -14.274 30.130 -6.590 1.00 28.35 128 CYS B CA 1
ATOM 1584 C C . CYS B 1 90 ? -14.375 30.506 -5.123 1.00 25.56 128 CYS B C 1
ATOM 1585 O O . CYS B 1 90 ? -13.851 29.785 -4.288 1.00 25.01 128 CYS B O 1
ATOM 1588 N N . GLU B 1 91 ? -15.048 31.609 -4.798 1.00 25.38 129 GLU B N 1
ATOM 1589 C CA . GLU B 1 91 ? -15.189 31.999 -3.401 1.00 24.54 129 GLU B CA 1
ATOM 1590 C C . GLU B 1 91 ? -15.879 30.925 -2.533 1.00 23.61 129 GLU B C 1
ATOM 1591 O O . GLU B 1 91 ? -15.469 30.697 -1.408 1.00 22.86 129 GLU B O 1
ATOM 1597 N N . PRO B 1 92 ? -16.911 30.250 -3.046 1.00 23.98 130 PRO B N 1
ATOM 1598 C CA . PRO B 1 92 ? -17.487 29.159 -2.235 1.00 25.12 130 PRO B CA 1
ATOM 1599 C C . PRO B 1 92 ? -16.491 28.051 -1.846 1.00 23.87 130 PRO B C 1
ATOM 1600 O O . PRO B 1 92 ? -16.651 27.399 -0.816 1.00 22.43 130 PRO B O 1
ATOM 1604 N N . VAL B 1 93 ? -15.478 27.833 -2.671 1.00 24.61 131 VAL B N 1
ATOM 1605 C CA . VAL B 1 93 ? -14.463 26.843 -2.349 1.00 24.49 131 VAL B CA 1
ATOM 1606 C C . VAL B 1 93 ? -13.596 27.378 -1.225 1.00 22.88 131 VAL B C 1
ATOM 1607 O O . VAL B 1 93 ? -13.250 26.656 -0.310 1.00 23.99 131 VAL B O 1
ATOM 1611 N N . LEU B 1 94 ? -13.255 28.653 -1.292 1.00 22.77 132 LEU B N 1
ATOM 1612 C CA . LEU B 1 94 ? -12.517 29.275 -0.214 1.00 23.79 132 LEU B CA 1
ATOM 1613 C C . LEU B 1 94 ? -13.296 29.154 1.091 1.00 23.22 132 LEU B C 1
ATOM 1614 O O . LEU B 1 94 ? -12.736 28.765 2.114 1.00 24.17 132 LEU B O 1
ATOM 1619 N N . LYS B 1 95 ? -14.594 29.430 1.033 1.00 22.97 133 LYS B N 1
ATOM 1620 C CA . LYS B 1 95 ? -15.447 29.412 2.224 1.00 25.53 133 LYS B CA 1
ATOM 1621 C C . LYS B 1 95 ? -15.700 28.024 2.787 1.00 24.15 133 LYS B C 1
ATOM 1622 O O . LYS B 1 95 ? -15.764 27.882 3.991 1.00 24.14 133 LYS B O 1
ATOM 1628 N N . GLU B 1 96 ? -15.834 27.010 1.931 1.00 25.59 134 GLU B N 1
ATOM 1629 C CA . GLU B 1 96 ? -15.866 25.599 2.380 1.00 26.88 134 GLU B CA 1
ATOM 1630 C C . GLU B 1 96 ? -14.835 25.322 3.470 1.00 24.06 134 GLU B C 1
ATOM 1631 O O . GLU B 1 96 ? -15.091 24.556 4.387 1.00 22.51 134 GLU B O 1
ATOM 1637 N N . PHE B 1 97 ? -13.644 25.896 3.302 1.00 23.03 135 PHE B N 1
ATOM 1638 C CA . PHE B 1 97 ? -12.501 25.632 4.179 1.00 23.22 135 PHE B CA 1
ATOM 1639 C C . PHE B 1 97 ? -12.233 26.721 5.208 1.00 23.42 135 PHE B C 1
ATOM 1640 O O . PHE B 1 97 ? -11.194 26.697 5.860 1.00 21.37 135 PHE B O 1
ATOM 1648 N N . GLY B 1 98 ? -13.166 27.659 5.350 1.00 24.93 136 GLY B N 1
ATOM 1649 C CA . GLY B 1 98 ? -13.100 28.692 6.388 1.00 26.59 136 GLY B CA 1
ATOM 1650 C C . GLY B 1 98 ? -12.397 29.973 5.983 1.00 27.69 136 GLY B C 1
ATOM 1651 O O . GLY B 1 98 ? -12.138 30.827 6.827 1.00 26.36 136 GLY B O 1
ATOM 1652 N N . PHE B 1 99 ? -12.092 30.107 4.690 1.00 26.17 137 PHE B N 1
ATOM 1653 C CA . PHE B 1 99 ? -11.408 31.276 4.164 1.00 24.88 137 PHE B CA 1
ATOM 1654 C C . PHE B 1 99 ? -12.383 32.172 3.410 1.00 24.87 137 PHE B C 1
ATOM 1655 O O . PHE B 1 99 ? -13.561 31.868 3.309 1.00 25.71 137 PHE B O 1
ATOM 1663 N N . ALA B 1 100 ? -11.884 33.278 2.875 1.00 24.34 138 ALA B N 1
ATOM 1664 C CA . ALA B 1 100 ? -12.717 34.219 2.137 1.00 25.71 138 ALA B CA 1
ATOM 1665 C C . ALA B 1 100 ? -11.969 34.780 0.933 1.00 24.74 138 ALA B C 1
ATOM 1666 O O . ALA B 1 100 ? -10.755 34.672 0.844 1.00 25.89 138 ALA B O 1
ATOM 1668 N N . TRP B 1 101 ? -12.697 35.373 -0.000 1.00 22.65 139 TRP B N 1
ATOM 1669 C CA . TRP B 1 101 ? -12.085 36.044 -1.147 1.00 23.74 139 TRP B CA 1
ATOM 1670 C C . TRP B 1 101 ? -11.295 37.232 -0.612 1.00 23.39 139 TRP B C 1
ATOM 1671 O O . TRP B 1 101 ? -11.849 38.037 0.123 1.00 26.13 139 TRP B O 1
ATOM 1682 N N . PRO B 1 102 ? -9.992 37.331 -0.940 1.00 22.79 140 PRO B N 1
ATOM 1683 C CA . PRO B 1 102 ? -9.193 38.369 -0.298 1.00 23.96 140 PRO B CA 1
ATOM 1684 C C . PRO B 1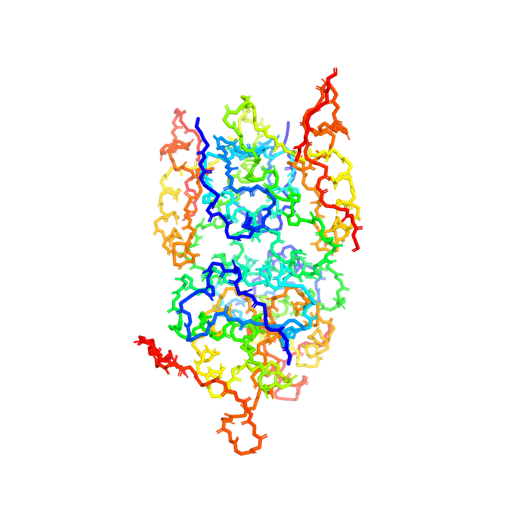 102 ? -9.459 39.788 -0.769 1.00 25.72 140 PRO B C 1
ATOM 1685 O O . PRO B 1 102 ? -9.803 40.033 -1.933 1.00 25.40 140 PRO B O 1
ATOM 1689 N N . GLU B 1 103 ? -9.254 40.719 0.155 1.00 27.09 141 GLU B N 1
ATOM 1690 C CA . GLU B 1 103 ? -9.361 42.132 -0.131 1.00 31.55 141 GLU B CA 1
ATOM 1691 C C . GLU B 1 103 ? -8.395 42.552 -1.261 1.00 30.08 141 GLU B C 1
ATOM 1692 O O . GLU B 1 103 ? -8.725 43.427 -2.055 1.00 30.53 141 GLU B O 1
ATOM 1698 N N . SER B 1 104 ? -7.238 41.898 -1.361 1.00 28.70 142 SER B N 1
ATOM 1699 C CA . SER B 1 104 ? -6.288 42.171 -2.448 1.00 29.49 142 SER B CA 1
ATOM 1700 C C . SER B 1 104 ? -6.862 41.879 -3.831 1.00 28.91 142 SER B C 1
ATOM 1701 O O . SER B 1 104 ? -6.326 42.342 -4.835 1.00 33.69 142 SER B O 1
ATOM 1704 N N . LEU B 1 105 ? -7.940 41.104 -3.885 1.00 27.61 143 LEU B N 1
ATOM 1705 C CA . LEU B 1 105 ? -8.600 40.778 -5.143 1.00 26.75 143 LEU B CA 1
ATOM 1706 C C . LEU B 1 105 ? -10.016 41.341 -5.225 1.00 26.27 143 LEU B C 1
ATOM 1707 O O . LEU B 1 105 ? -10.803 40.906 -6.056 1.00 25.49 143 LEU B O 1
ATOM 1712 N N . ASN B 1 106 ? -10.333 42.302 -4.355 1.00 28.89 144 ASN B N 1
ATOM 1713 C CA . ASN B 1 106 ? -11.636 42.971 -4.346 1.00 30.83 144 ASN B CA 1
ATOM 1714 C C . ASN B 1 106 ? -11.930 43.501 -5.744 1.00 30.86 144 ASN B C 1
ATOM 1715 O O . ASN B 1 106 ? -11.170 44.290 -6.268 1.00 29.76 144 ASN B O 1
ATOM 1720 N N . CYS B 1 107 ? -13.035 43.055 -6.337 1.00 32.45 145 CYS B N 1
ATOM 1721 C CA . CYS B 1 107 ? -13.319 43.335 -7.737 1.00 33.65 145 CYS B CA 1
ATOM 1722 C C . CYS B 1 107 ? -13.546 44.814 -8.016 1.00 35.57 145 CYS B C 1
ATOM 1723 O O . CYS B 1 107 ? -13.286 45.281 -9.115 1.00 34.93 145 CYS B O 1
ATOM 1726 N N . SER B 1 108 ? -13.989 45.557 -7.012 1.00 39.73 146 SER B N 1
ATOM 1727 C CA . SER B 1 108 ? -14.248 46.982 -7.181 1.00 43.66 146 SER B CA 1
ATOM 1728 C C . SER B 1 108 ? -12.972 47.843 -7.211 1.00 43.19 146 SER B C 1
ATOM 1729 O O . SER B 1 108 ? -13.071 49.056 -7.235 1.00 51.27 146 SER B O 1
ATOM 1732 N N . LYS B 1 109 ? -11.785 47.237 -7.206 1.00 40.43 147 LYS B N 1
ATOM 1733 C CA . LYS B 1 109 ? -10.555 48.001 -7.445 1.00 43.74 147 LYS B CA 1
ATOM 1734 C C . LYS B 1 109 ? -10.093 47.912 -8.908 1.00 42.09 147 LYS B C 1
ATOM 1735 O O . LYS B 1 109 ? -9.113 48.535 -9.283 1.00 41.48 147 LYS B O 1
ATOM 1741 N N . PHE B 1 110 ? -10.814 47.157 -9.734 1.00 40.47 148 PHE B N 1
ATOM 1742 C CA . PHE B 1 110 ? -10.466 47.016 -11.141 1.00 39.06 148 PHE B CA 1
ATOM 1743 C C . PHE B 1 110 ? -11.407 47.836 -12.021 1.00 40.88 148 PHE B C 1
ATOM 1744 O O . PHE B 1 110 ? -12.567 48.037 -11.672 1.00 43.16 148 PHE B O 1
ATOM 1752 N N . PRO B 1 111 ? -10.916 48.312 -13.174 1.00 41.95 149 PRO B N 1
ATOM 1753 C CA . PRO B 1 111 ? -11.841 49.039 -14.039 1.00 44.77 149 PRO B CA 1
ATOM 1754 C C . PRO B 1 111 ? -13.015 48.130 -14.422 1.00 42.99 149 PRO B C 1
ATOM 1755 O O . PRO B 1 111 ? -12.787 46.948 -14.693 1.00 39.51 149 PRO B O 1
ATOM 1759 N N . PRO B 1 112 ? -14.254 48.663 -14.421 1.00 47.27 150 PRO B N 1
ATOM 1760 C CA . PRO B 1 112 ? -15.441 47.844 -14.697 1.00 48.93 150 PRO B CA 1
ATOM 1761 C C . PRO B 1 112 ? -15.448 47.179 -16.077 1.00 48.98 150 PRO B C 1
ATOM 1762 O O . PRO B 1 112 ? -15.946 46.060 -16.205 1.00 52.45 150 PRO B O 1
ATOM 1766 N N . GLN B 1 113 ? -14.939 47.870 -17.096 1.00 49.00 151 GLN B N 1
ATOM 1767 C CA . GLN B 1 113 ? -14.767 47.288 -18.436 1.00 49.86 151 GLN B CA 1
ATOM 1768 C C . GLN B 1 113 ? -13.705 48.050 -19.235 1.00 48.91 151 GLN B C 1
ATOM 1769 O O . GLN B 1 113 ? -13.429 49.221 -18.974 1.00 50.01 151 GLN B O 1
ATOM 1775 N N . ASN B 1 114 ? -13.146 47.383 -20.237 1.00 48.33 152 ASN B N 1
ATOM 1776 C CA . ASN B 1 114 ? -12.175 47.998 -21.127 1.00 50.12 152 ASN B CA 1
ATOM 1777 C C . ASN B 1 114 ? -12.903 49.030 -21.958 1.00 53.90 152 ASN B C 1
ATOM 1778 O O . ASN B 1 114 ? -13.794 48.670 -22.714 1.00 55.92 152 ASN B O 1
ATOM 1783 N N . ASP B 1 115 ? -12.533 50.304 -21.793 1.00 57.40 153 ASP B N 1
ATOM 1784 C CA . ASP B 1 115 ? -13.239 51.453 -22.406 1.00 64.71 153 ASP B CA 1
ATOM 1785 C C . ASP B 1 115 ? -12.285 52.407 -23.115 1.00 69.28 153 ASP B C 1
ATOM 1786 O O . ASP B 1 115 ? -11.095 52.123 -23.248 1.00 67.80 153 ASP B O 1
ATOM 1791 N N . HIS B 1 116 ? -12.828 53.538 -23.574 1.00 73.93 154 HIS B N 1
ATOM 1792 C CA . HIS B 1 116 ? -12.017 54.694 -23.958 1.00 77.87 154 HIS B CA 1
ATOM 1793 C C . HIS B 1 116 ? -11.434 55.421 -22.732 1.00 77.21 154 HIS B C 1
ATOM 1794 O O . HIS B 1 116 ? -10.471 56.175 -22.865 1.00 83.50 154 HIS B O 1
ATOM 1801 N N . ASN B 1 117 ? -12.032 55.208 -21.558 1.00 74.04 155 ASN B N 1
ATOM 1802 C CA . ASN B 1 117 ? -11.522 55.737 -20.282 1.00 72.97 155 ASN B CA 1
ATOM 1803 C C . ASN B 1 117 ? -10.730 54.716 -19.460 1.00 66.50 155 ASN B C 1
ATOM 1804 O O . ASN B 1 117 ? -9.947 55.094 -18.586 1.00 65.93 155 ASN B O 1
ATOM 1809 N N . HIS B 1 118 ? -10.947 53.431 -19.727 1.00 63.61 156 HIS B N 1
ATOM 1810 C CA . HIS B 1 118 ? -10.347 52.358 -18.934 1.00 59.63 156 HIS B CA 1
ATOM 1811 C C . HIS B 1 118 ? -9.619 51.371 -19.829 1.00 56.72 156 HIS B C 1
ATOM 1812 O O . HIS B 1 118 ? -10.158 50.953 -20.855 1.00 59.56 156 HIS B O 1
ATOM 1819 N N . MET B 1 119 ? -8.409 50.986 -19.438 1.00 50.73 157 MET B N 1
ATOM 1820 C CA . MET B 1 119 ? -7.706 49.901 -20.108 1.00 49.06 157 MET B CA 1
ATOM 1821 C C . MET B 1 119 ? -7.610 48.701 -19.171 1.00 44.21 157 MET B C 1
ATOM 1822 O O . MET B 1 119 ? -7.132 48.813 -18.046 1.00 41.37 157 MET B O 1
ATOM 1827 N N . CYS B 1 120 ? -8.096 47.560 -19.638 1.00 42.38 158 CYS B N 1
ATOM 1828 C CA . CYS B 1 120 ? -7.986 46.317 -18.894 1.00 39.40 158 CYS B CA 1
ATOM 1829 C C . CYS B 1 120 ? -8.242 45.139 -19.816 1.00 38.83 158 CYS B C 1
ATOM 1830 O O . CYS B 1 120 ? -8.787 45.296 -20.913 1.00 37.48 158 CYS B O 1
ATOM 1833 N N . MET B 1 121 ? -7.826 43.965 -19.357 1.00 37.97 159 MET B N 1
ATOM 1834 C CA . MET B 1 121 ? -7.986 42.736 -20.112 1.00 38.22 159 MET B CA 1
ATOM 1835 C C . MET B 1 121 ? -9.256 42.046 -19.669 1.00 36.79 159 MET B C 1
ATOM 1836 O O . MET B 1 121 ? -9.466 41.782 -18.479 1.00 34.30 159 MET B O 1
ATOM 1841 N N . GLU B 1 122 ? -10.102 41.762 -20.642 1.00 38.58 160 GLU B N 1
ATOM 1842 C CA . GLU B 1 122 ? -11.408 41.177 -20.396 1.00 42.46 160 GLU B CA 1
ATOM 1843 C C . GLU B 1 122 ? -11.243 39.682 -20.134 1.00 40.94 160 GLU B C 1
ATOM 1844 O O . GLU B 1 122 ? -12.086 39.068 -19.490 1.00 46.22 160 GLU B O 1
ATOM 1850 N N . GLY B 1 123 ? -10.151 39.107 -20.640 1.00 42.04 161 GLY B N 1
ATOM 1851 C CA . GLY B 1 123 ? -9.818 37.702 -20.410 1.00 43.14 161 GLY B CA 1
ATOM 1852 C C . GLY B 1 123 ? -10.562 36.785 -21.357 1.00 45.95 161 GLY B C 1
ATOM 1853 O O . GLY B 1 123 ? -11.310 37.251 -22.200 1.00 47.30 161 GLY B O 1
ATOM 1854 N N . PRO B 1 124 ? -10.363 35.465 -21.224 1.00 48.46 162 PRO B N 1
ATOM 1855 C CA . PRO B 1 124 ? -11.150 34.532 -22.023 1.00 51.45 162 PRO B CA 1
ATOM 1856 C C . PRO B 1 124 ? -12.549 34.386 -21.411 1.00 53.67 162 PRO B C 1
ATOM 1857 O O . PRO B 1 124 ? -12.732 34.679 -20.233 1.00 57.71 162 PRO B O 1
ATOM 1861 N N . GLY B 1 125 ? -13.529 33.950 -22.185 1.00 55.44 163 GLY B N 1
ATOM 1862 C CA . GLY B 1 125 ? -14.885 33.785 -21.647 1.00 59.99 163 GLY B CA 1
ATOM 1863 C C . GLY B 1 125 ? -14.927 32.709 -20.574 1.00 59.01 163 GLY B C 1
ATOM 1864 O O . GLY B 1 125 ? -14.072 31.823 -20.559 1.00 60.07 163 GLY B O 1
ATOM 1865 N N . ASP B 1 126 ? -15.899 32.790 -19.664 1.00 58.45 164 ASP B N 1
ATOM 1866 C CA . ASP B 1 126 ? -16.118 31.717 -18.688 1.00 57.89 164 ASP B CA 1
ATOM 1867 C C . ASP B 1 126 ? -16.697 30.509 -19.424 1.00 58.42 164 ASP B C 1
ATOM 1868 O O . ASP B 1 126 ? -17.596 30.662 -20.245 1.00 64.70 164 ASP B O 1
ATOM 1873 N N . GLU B 1 127 ? -16.170 29.319 -19.131 1.00 62.67 165 GLU B N 1
ATOM 1874 C CA . GLU B 1 127 ? -16.572 28.079 -19.815 1.00 66.68 165 GLU B CA 1
ATOM 1875 C C . GLU B 1 127 ? -17.066 27.030 -18.818 1.00 70.83 165 GLU B C 1
ATOM 1876 O O . GLU B 1 127 ? -16.285 26.499 -18.023 1.00 70.66 165 GLU B O 1
ATOM 1882 N N . LEU B 1 144 ? -5.790 42.445 -25.347 1.00 67.11 182 LEU B N 1
ATOM 1883 C CA . LEU B 1 144 ? -6.314 43.788 -25.167 1.00 64.65 182 LEU B CA 1
ATOM 1884 C C . LEU B 1 144 ? -6.191 44.587 -26.451 1.00 68.10 182 LEU B C 1
ATOM 1885 O O . LEU B 1 144 ? -5.227 44.477 -27.182 1.00 77.34 182 LEU B O 1
ATOM 1890 N N . GLU B 1 145 ? -7.187 45.402 -26.705 1.00 68.82 183 GLU B N 1
ATOM 1891 C CA . GLU B 1 145 ? -7.119 46.378 -27.740 1.00 68.65 183 GLU B CA 1
ATOM 1892 C C . GLU B 1 145 ? -7.717 47.604 -27.125 1.00 64.95 183 GLU B C 1
ATOM 1893 O O . GLU B 1 145 ? -8.463 47.514 -26.188 1.00 63.73 183 GLU B O 1
ATOM 1899 N N . VAL B 1 146 ? -7.372 48.757 -27.646 1.00 64.35 184 VAL B N 1
ATOM 1900 C CA . VAL B 1 146 ? -7.870 49.991 -27.110 1.00 65.96 184 VAL B CA 1
ATOM 1901 C C . VAL B 1 146 ? -8.799 50.682 -28.102 1.00 69.16 184 VAL B C 1
ATOM 1902 O O . VAL B 1 146 ? -8.708 50.512 -29.283 1.00 70.56 184 VAL B O 1
ATOM 1906 N N . LEU B 1 147 ? -9.716 51.457 -27.590 1.00 71.98 185 LEU B N 1
ATOM 1907 C CA . LEU B 1 147 ? -10.706 52.141 -28.410 1.00 77.51 185 LEU B CA 1
ATOM 1908 C C . LEU B 1 147 ? -10.631 53.652 -28.171 1.00 80.08 185 LEU B C 1
ATOM 1909 O O . LEU B 1 147 ? -10.307 54.103 -27.069 1.00 81.77 185 LEU B O 1
ATOM 1914 N N . PHE B 1 148 ? -10.920 54.425 -29.214 1.00 84.89 186 PHE B N 1
ATOM 1915 C CA . PHE B 1 148 ? -10.773 55.880 -29.170 1.00 87.51 186 PHE B CA 1
ATOM 1916 C C . PHE B 1 148 ? -11.969 56.578 -29.819 1.00 91.43 186 PHE B C 1
ATOM 1917 O O . PHE B 1 148 ? -11.812 57.471 -30.658 1.00 94.05 186 PHE B O 1
ATOM 1925 N N . ARG C 1 5 ? -3.158 9.389 -38.049 1.00 76.51 43 ARG D N 1
ATOM 1926 C CA . ARG C 1 5 ? -3.482 10.582 -37.210 1.00 72.50 43 ARG D CA 1
ATOM 1927 C C . ARG C 1 5 ? -2.830 11.854 -37.769 1.00 73.31 43 ARG D C 1
ATOM 1928 O O . ARG C 1 5 ? -2.205 11.837 -38.836 1.00 77.88 43 ARG D O 1
ATOM 1936 N N . ARG C 1 6 ? -3.014 12.960 -37.056 1.00 71.33 44 ARG D N 1
ATOM 1937 C CA . ARG C 1 6 ? -2.218 14.156 -37.269 1.00 69.18 44 ARG D CA 1
ATOM 1938 C C . ARG C 1 6 ? -1.779 14.662 -35.896 1.00 65.15 44 ARG D C 1
ATOM 1939 O O . ARG C 1 6 ? -2.609 15.022 -35.058 1.00 68.86 44 ARG D O 1
ATOM 1947 N N . CYS C 1 7 ? -0.471 14.656 -35.667 1.00 58.11 45 CYS D N 1
ATOM 1948 C CA . CYS C 1 7 ? 0.083 15.029 -34.385 1.00 55.50 45 CYS D CA 1
ATOM 1949 C C . CYS C 1 7 ? 0.287 16.539 -34.299 1.00 53.72 45 CYS D C 1
ATOM 1950 O O . CYS C 1 7 ? 0.516 17.194 -35.310 1.00 58.05 45 CYS D O 1
ATOM 1953 N N . ASP C 1 8 ? 0.199 17.076 -33.083 1.00 50.75 46 ASP D N 1
ATOM 1954 C CA . ASP C 1 8 ? 0.323 18.510 -32.825 1.00 52.56 46 ASP D CA 1
ATOM 1955 C C . ASP C 1 8 ? 1.659 18.818 -32.163 1.00 50.67 46 ASP D C 1
ATOM 1956 O O . ASP C 1 8 ? 2.115 18.049 -31.315 1.00 49.54 46 ASP D O 1
ATOM 1961 N N . PRO C 1 9 ? 2.281 19.953 -32.514 1.00 51.62 47 PRO D N 1
ATOM 1962 C CA . PRO C 1 9 ? 3.501 20.337 -31.811 1.00 50.73 47 PRO D CA 1
ATOM 1963 C C . PRO C 1 9 ? 3.326 20.472 -30.294 1.00 47.40 47 PRO D C 1
ATOM 1964 O O . PRO C 1 9 ? 2.262 20.872 -29.824 1.00 46.97 47 PRO D O 1
ATOM 1968 N N . ILE C 1 10 ? 4.362 20.120 -29.540 1.00 45.70 48 ILE D N 1
ATOM 1969 C CA . ILE C 1 10 ? 4.383 20.385 -28.105 1.00 43.82 48 ILE D CA 1
ATOM 1970 C C . ILE C 1 10 ? 4.846 21.820 -27.882 1.00 45.93 48 ILE D C 1
ATOM 1971 O O . ILE C 1 10 ? 5.945 22.187 -28.287 1.00 46.44 48 ILE D O 1
ATOM 1976 N N . ARG C 1 11 ? 4.006 22.622 -27.232 1.00 47.55 49 ARG D N 1
ATOM 1977 C CA . ARG C 1 11 ? 4.281 24.053 -27.050 1.00 53.03 49 ARG D CA 1
ATOM 1978 C C . ARG C 1 11 ? 4.746 24.378 -25.631 1.00 53.76 49 ARG D C 1
ATOM 1979 O O . ARG C 1 11 ? 5.180 25.500 -25.359 1.00 67.57 49 ARG D O 1
ATOM 1987 N N . ILE C 1 12 ? 4.670 23.394 -24.738 1.00 49.88 50 ILE D N 1
ATOM 1988 C CA . ILE C 1 12 ? 4.989 23.602 -23.333 1.0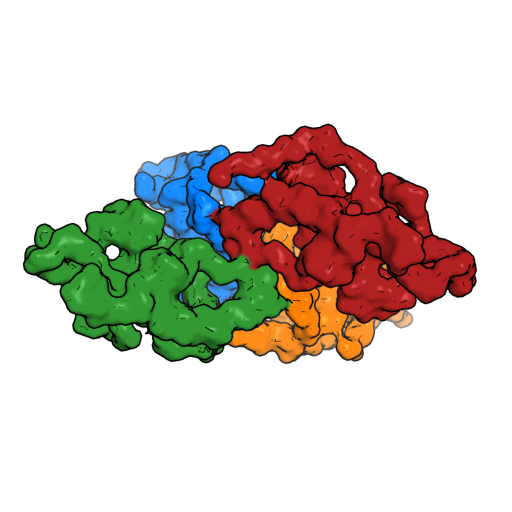0 46.06 50 ILE D CA 1
ATOM 1989 C C . ILE C 1 12 ? 6.503 23.570 -23.112 1.00 45.06 50 ILE D C 1
ATOM 1990 O O . ILE C 1 12 ? 7.171 22.585 -23.444 1.00 43.72 50 ILE D O 1
ATOM 1995 N N . SER C 1 13 ? 7.024 24.654 -22.546 1.00 45.62 51 SER D N 1
ATOM 1996 C CA . SER C 1 13 ? 8.460 24.859 -22.347 1.00 49.92 51 SER D CA 1
ATOM 1997 C C . SER C 1 13 ? 9.171 23.707 -21.647 1.00 45.80 51 SER D C 1
ATOM 1998 O O . SER C 1 13 ? 10.192 23.221 -22.128 1.00 46.21 51 SER D O 1
ATOM 2001 N N . MET C 1 14 ? 8.641 23.286 -20.502 1.00 45.40 52 MET D N 1
ATOM 2002 C CA . MET C 1 14 ? 9.270 22.225 -19.710 1.00 42.63 52 MET D CA 1
ATOM 2003 C C . MET C 1 14 ? 9.223 20.840 -20.371 1.00 39.34 52 MET D C 1
ATOM 2004 O O . MET C 1 14 ? 9.831 19.905 -19.858 1.00 39.82 52 MET D O 1
ATOM 2009 N N . CYS C 1 15 ? 8.502 20.700 -21.482 1.00 36.23 53 CYS D N 1
ATOM 2010 C CA . CYS C 1 15 ? 8.408 19.413 -22.177 1.00 35.74 53 CYS D CA 1
ATOM 2011 C C . CYS C 1 15 ? 9.081 19.448 -23.542 1.00 39.04 53 CYS D C 1
ATOM 2012 O O . CYS C 1 15 ? 8.690 18.722 -24.448 1.00 39.71 53 CYS D O 1
ATOM 2015 N N . GLN C 1 16 ? 10.105 20.286 -23.669 1.00 43.35 54 GLN D N 1
ATOM 2016 C CA . GLN C 1 16 ? 10.941 20.336 -24.869 1.00 47.14 54 GLN D CA 1
ATOM 2017 C C . GLN C 1 16 ? 12.224 19.542 -24.643 1.00 48.76 54 GLN D C 1
ATOM 2018 O O . GLN C 1 16 ? 12.613 19.282 -23.508 1.00 52.71 54 GLN D O 1
ATOM 2024 N N . ASN C 1 17 ? 12.879 19.160 -25.733 1.00 53.88 55 ASN D N 1
ATOM 2025 C CA . ASN C 1 17 ? 14.085 18.326 -25.663 1.00 58.20 55 ASN D CA 1
ATOM 2026 C C . ASN C 1 17 ? 13.862 17.029 -24.879 1.00 55.34 55 ASN D C 1
ATOM 2027 O O . ASN C 1 17 ? 14.729 16.575 -24.138 1.00 63.69 55 ASN D O 1
ATOM 2032 N N . LEU C 1 18 ? 12.682 16.449 -25.050 1.00 52.62 56 LEU D N 1
ATOM 2033 C CA . LEU C 1 18 ? 12.450 15.058 -24.699 1.00 50.12 56 LEU D CA 1
ATOM 2034 C C . LEU C 1 18 ? 12.904 14.304 -25.939 1.00 51.93 56 LEU D C 1
ATOM 2035 O O . LEU C 1 18 ? 13.471 14.907 -26.852 1.00 63.85 56 LEU D O 1
ATOM 2040 N N . GLY C 1 19 ? 12.652 13.006 -26.009 1.00 49.74 57 GLY D N 1
ATOM 2041 C CA . GLY C 1 19 ? 12.968 12.264 -27.241 1.00 52.34 57 GLY D CA 1
ATOM 2042 C C . GLY C 1 19 ? 12.045 12.573 -28.422 1.00 49.35 57 GLY D C 1
ATOM 2043 O O . GLY C 1 19 ? 12.369 12.259 -29.558 1.00 54.00 57 GLY D O 1
ATOM 2044 N N . TYR C 1 20 ? 10.895 13.182 -28.148 1.00 44.28 58 TYR D N 1
ATOM 2045 C CA . TYR C 1 20 ? 9.844 13.403 -29.144 1.00 42.61 58 TYR D CA 1
ATOM 2046 C C . TYR C 1 20 ? 9.347 14.840 -28.984 1.00 42.26 58 TYR D C 1
ATOM 2047 O O . TYR C 1 20 ? 9.555 15.446 -27.938 1.00 36.72 58 TYR D O 1
ATOM 2056 N N . ASN C 1 21 ? 8.691 15.389 -30.003 1.00 45.84 59 ASN D N 1
ATOM 2057 C CA . ASN C 1 21 ? 8.236 16.792 -29.946 1.00 47.82 59 ASN D CA 1
ATOM 2058 C C . ASN C 1 21 ? 6.801 17.026 -30.443 1.00 47.05 59 ASN D C 1
ATOM 2059 O O . ASN C 1 21 ? 6.393 18.162 -30.695 1.00 46.32 59 ASN D O 1
ATOM 2064 N N . VAL C 1 22 ? 6.030 15.952 -30.549 1.00 44.43 60 VAL D N 1
ATOM 2065 C CA . VAL C 1 22 ? 4.698 16.024 -31.103 1.00 44.18 60 VAL D CA 1
ATOM 2066 C C . VAL C 1 22 ? 3.764 15.182 -30.209 1.00 41.40 60 VAL D C 1
ATOM 2067 O O . VAL C 1 22 ? 4.172 14.163 -29.651 1.00 36.95 60 VAL D O 1
ATOM 2071 N N . THR C 1 23 ? 2.533 15.650 -30.027 1.00 41.67 61 THR D N 1
ATOM 2072 C CA . THR C 1 23 ? 1.587 15.035 -29.087 1.00 38.89 61 THR D CA 1
ATOM 2073 C C . THR C 1 23 ? 0.199 15.016 -29.714 1.00 39.80 61 THR D C 1
ATOM 2074 O O . THR C 1 23 ? 0.030 15.393 -30.870 1.00 41.27 61 THR D O 1
ATOM 2078 N N . LYS C 1 24 ? -0.785 14.553 -28.955 1.00 40.29 62 LYS D N 1
ATOM 2079 C CA . LYS C 1 24 ? -2.171 14.652 -29.375 1.00 43.57 62 LYS D CA 1
ATOM 2080 C C . LYS C 1 24 ? -3.083 14.480 -28.177 1.00 44.14 62 LYS D C 1
ATOM 2081 O O . LYS C 1 24 ? -2.885 13.579 -27.349 1.00 45.74 62 LYS D O 1
ATOM 2087 N N . MET C 1 25 ? -4.069 15.365 -28.083 1.00 44.13 63 MET D N 1
ATOM 2088 C CA . MET C 1 25 ? -5.042 15.323 -27.008 1.00 46.29 63 MET D CA 1
ATOM 2089 C C . MET C 1 25 ? -6.207 14.468 -27.503 1.00 49.08 63 MET D C 1
ATOM 2090 O O . MET C 1 25 ? -6.475 14.435 -28.709 1.00 53.43 63 MET D O 1
ATOM 2095 N N . PRO C 1 26 ? -6.905 13.771 -26.592 1.00 48.44 64 PRO D N 1
ATOM 2096 C CA . PRO C 1 26 ? -6.783 13.793 -25.136 1.00 46.30 64 PRO D CA 1
ATOM 2097 C C . PRO C 1 26 ? -5.523 13.130 -24.589 1.00 43.27 64 PRO D C 1
ATOM 2098 O O . PRO C 1 26 ? -5.077 12.115 -25.111 1.00 45.82 64 PRO D O 1
ATOM 2102 N N . ASN C 1 27 ? -4.964 13.712 -23.534 1.00 40.11 65 ASN D N 1
ATOM 2103 C CA . ASN C 1 27 ? -3.818 13.121 -22.859 1.00 37.76 65 ASN D CA 1
ATOM 2104 C C . ASN C 1 27 ? -4.301 12.039 -21.897 1.00 39.16 65 ASN D C 1
ATOM 2105 O O . ASN C 1 27 ? -5.500 11.764 -21.835 1.00 42.79 65 ASN D O 1
ATOM 2110 N N . LEU C 1 28 ? -3.383 11.436 -21.143 1.00 38.62 66 LEU D N 1
ATOM 2111 C CA . LEU C 1 28 ? -3.731 10.292 -20.293 1.00 40.98 66 LEU D CA 1
ATOM 2112 C C . LEU C 1 28 ? -4.489 10.685 -19.022 1.00 42.93 66 LEU D C 1
ATOM 2113 O O . LEU C 1 28 ? -4.860 9.825 -18.225 1.00 48.64 66 LEU D O 1
ATOM 2118 N N . VAL C 1 29 ? -4.710 11.985 -18.844 1.00 43.83 67 VAL D N 1
ATOM 2119 C CA . VAL C 1 29 ? -5.568 12.517 -17.786 1.00 45.01 67 VAL D CA 1
ATOM 2120 C C . VAL C 1 29 ? -6.949 12.877 -18.325 1.00 45.52 67 VAL D C 1
ATOM 2121 O O . VAL C 1 29 ? -7.890 13.013 -17.569 1.00 50.20 67 VAL D O 1
ATOM 2125 N N . GLY C 1 30 ? -7.069 13.048 -19.635 1.00 46.75 68 GLY D N 1
ATOM 2126 C CA . GLY C 1 30 ? -8.352 13.387 -20.256 1.00 48.57 68 GLY D CA 1
ATOM 2127 C C . GLY C 1 30 ? -8.484 14.846 -20.669 1.00 49.52 68 GLY D C 1
ATOM 2128 O O . GLY C 1 30 ? -9.551 15.258 -21.116 1.00 52.43 68 GLY D O 1
ATOM 2129 N N . HIS C 1 31 ? -7.419 15.640 -20.528 1.00 45.68 69 HIS D N 1
ATOM 2130 C CA . HIS C 1 31 ? -7.459 17.030 -20.984 1.00 45.12 69 HIS D CA 1
ATOM 2131 C C . HIS C 1 31 ? -7.653 17.041 -22.496 1.00 47.73 69 HIS D C 1
ATOM 2132 O O . HIS C 1 31 ? -6.966 16.323 -23.218 1.00 46.75 69 HIS D O 1
ATOM 2139 N N . GLU C 1 32 ? -8.587 17.855 -22.970 1.00 51.65 70 GLU D N 1
ATOM 2140 C CA . GLU C 1 32 ? -8.905 17.906 -24.396 1.00 55.43 70 GLU D CA 1
ATOM 2141 C C . GLU C 1 32 ? -8.053 18.969 -25.093 1.00 53.58 70 GLU D C 1
ATOM 2142 O O . GLU C 1 32 ? -7.867 18.914 -26.312 1.00 53.46 70 GLU D O 1
ATOM 2148 N N . LEU C 1 33 ? -7.539 19.922 -24.311 1.00 50.47 71 LEU D N 1
ATOM 2149 C CA . LEU C 1 33 ? -6.674 20.987 -24.812 1.00 50.14 71 LEU D CA 1
ATOM 2150 C C . LEU C 1 33 ? -5.305 20.916 -24.154 1.00 47.61 71 LEU D C 1
ATOM 2151 O O . LEU C 1 33 ? -5.191 20.674 -22.943 1.00 47.32 71 LEU D O 1
ATOM 2156 N N . GLN C 1 34 ? -4.268 21.151 -24.954 1.00 46.22 72 GLN D N 1
ATOM 2157 C CA . GLN C 1 34 ? -2.893 21.139 -24.462 1.00 43.86 72 GLN D CA 1
ATOM 2158 C C . GLN C 1 34 ? -2.673 22.280 -23.457 1.00 42.02 72 GLN D C 1
ATOM 2159 O O . GLN C 1 34 ? -1.891 22.169 -22.513 1.00 36.25 72 GLN D O 1
ATOM 2165 N N . THR C 1 35 ? -3.390 23.374 -23.671 1.00 44.66 73 THR D N 1
ATOM 2166 C CA . THR C 1 35 ? -3.364 24.529 -22.779 1.00 46.02 73 THR D CA 1
ATOM 2167 C C . THR C 1 35 ? -3.841 24.167 -21.339 1.00 43.30 73 THR D C 1
ATOM 2168 O O . THR C 1 35 ? -3.308 24.680 -20.354 1.00 39.63 73 THR D O 1
ATOM 2172 N N . ASP C 1 36 ? -4.805 23.253 -21.225 1.00 42.20 74 ASP D N 1
ATOM 2173 C CA . ASP C 1 36 ? -5.262 22.747 -19.923 1.00 41.63 74 ASP D CA 1
ATOM 2174 C C . ASP C 1 36 ? -4.227 21.805 -19.295 1.00 38.33 74 ASP D C 1
ATOM 2175 O O . ASP C 1 36 ? -3.976 21.837 -18.083 1.00 37.88 74 ASP D O 1
ATOM 2180 N N . ALA C 1 37 ? -3.643 20.953 -20.128 1.00 35.61 75 ALA D N 1
ATOM 2181 C CA . ALA C 1 37 ? -2.536 20.107 -19.718 1.00 34.60 75 ALA D CA 1
ATOM 2182 C C . ALA C 1 37 ? -1.375 20.932 -19.150 1.00 32.99 75 ALA D C 1
ATOM 2183 O O . ALA C 1 37 ? -0.805 20.572 -18.132 1.00 33.81 75 ALA D O 1
ATOM 2185 N N . GLU C 1 38 ? -1.026 22.029 -19.816 1.00 35.54 76 GLU D N 1
ATOM 2186 C CA . GLU C 1 38 ? 0.079 22.880 -19.373 1.00 36.75 76 GLU D CA 1
ATOM 2187 C C . GLU C 1 38 ? -0.147 23.443 -17.976 1.00 36.03 76 GLU D C 1
ATOM 2188 O O . GLU C 1 38 ? 0.756 23.424 -17.139 1.00 35.80 76 GLU D O 1
ATOM 2194 N N . LEU C 1 39 ? -1.346 23.957 -17.732 1.00 34.21 77 LEU D N 1
ATOM 2195 C CA . LEU C 1 39 ? -1.655 24.534 -16.440 1.00 36.26 77 LEU D CA 1
ATOM 2196 C C . LEU C 1 39 ? -1.368 23.514 -15.341 1.00 33.88 77 LEU D C 1
ATOM 2197 O O . LEU C 1 39 ? -0.658 23.818 -14.386 1.00 30.87 77 LEU D O 1
ATOM 2202 N N . GLN C 1 40 ? -1.878 22.295 -15.495 1.00 33.02 78 GLN D N 1
ATOM 2203 C CA . GLN C 1 40 ? -1.681 21.271 -14.464 1.00 33.96 78 GLN D CA 1
ATOM 2204 C C . GLN C 1 40 ? -0.216 20.825 -14.358 1.00 31.69 78 GLN D C 1
ATOM 2205 O O . GLN C 1 40 ? 0.264 20.551 -13.266 1.00 32.96 78 GLN D O 1
ATOM 2211 N N . LEU C 1 41 ? 0.517 20.823 -15.452 1.00 31.44 79 LEU D N 1
ATOM 2212 C CA . LEU C 1 41 ? 1.921 20.525 -15.411 1.00 32.29 79 LEU D CA 1
ATOM 2213 C C . LEU C 1 41 ? 2.727 21.511 -14.582 1.00 30.54 79 LEU D C 1
ATOM 2214 O O . LEU C 1 41 ? 3.621 21.126 -13.885 1.00 28.62 79 LEU D O 1
ATOM 2219 N N . THR C 1 42 ? 2.386 22.781 -14.690 1.00 29.92 80 THR D N 1
ATOM 2220 C CA . THR C 1 42 ? 3.092 23.842 -14.018 1.00 30.55 80 THR D CA 1
ATOM 2221 C C . THR C 1 42 ? 2.980 23.747 -12.520 1.00 29.46 80 THR D C 1
ATOM 2222 O O . THR C 1 42 ? 3.789 24.236 -11.851 1.00 28.87 80 THR D O 1
ATOM 2226 N N . THR C 1 43 ? 1.956 23.103 -12.024 1.00 28.89 81 THR D N 1
ATOM 2227 C CA . THR C 1 43 ? 1.815 22.869 -10.615 1.00 29.48 81 THR D CA 1
ATOM 2228 C C . THR C 1 43 ? 2.913 21.972 -10.090 1.00 29.10 81 THR D C 1
ATOM 2229 O O . THR C 1 43 ? 3.128 21.915 -8.935 1.00 31.82 81 THR D O 1
ATOM 2233 N N . PHE C 1 44 ? 3.564 21.231 -10.964 1.00 31.50 82 PHE D N 1
ATOM 2234 C CA . PHE C 1 44 ? 4.615 20.339 -10.573 1.00 29.95 82 PHE D CA 1
ATOM 2235 C C . PHE C 1 44 ? 5.992 20.960 -10.508 1.00 27.91 82 PHE D C 1
ATOM 2236 O O . PHE C 1 44 ? 6.899 20.308 -10.135 1.00 27.56 82 PHE D O 1
ATOM 2244 N N . THR C 1 45 ? 6.137 22.208 -10.893 1.00 27.96 83 THR D N 1
ATOM 2245 C CA . THR C 1 45 ? 7.463 22.795 -11.014 1.00 30.19 83 THR D CA 1
ATOM 2246 C C . THR C 1 45 ? 8.297 22.859 -9.728 1.00 30.37 83 THR D C 1
ATOM 2247 O O . THR C 1 45 ? 9.468 22.679 -9.782 1.00 33.10 83 THR D O 1
ATOM 2251 N N . PRO C 1 46 ? 7.595 23.129 -8.544 1.00 29.79 84 PRO D N 1
ATOM 2252 C CA . PRO C 1 46 ? 8.410 23.009 -7.326 1.00 29.98 84 PRO D CA 1
ATOM 2253 C C . PRO C 1 46 ? 9.002 21.637 -7.081 1.00 27.64 84 PRO D C 1
ATOM 2254 O O . PRO C 1 46 ? 10.099 21.574 -6.636 1.00 28.10 84 PRO D O 1
ATOM 2258 N N . LEU C 1 47 ? 8.268 20.574 -7.326 1.00 26.05 85 LEU D N 1
ATOM 2259 C CA . LEU C 1 47 ? 8.784 19.234 -7.179 1.00 26.75 85 LEU D CA 1
ATOM 2260 C C . LEU C 1 47 ? 9.925 18.910 -8.129 1.00 26.38 85 LEU D C 1
ATOM 2261 O O . LEU C 1 47 ? 10.828 18.218 -7.813 1.00 25.89 85 LEU D O 1
ATOM 2266 N N . ILE C 1 48 ? 9.803 19.399 -9.331 1.00 24.73 86 ILE D N 1
ATOM 2267 C CA . ILE C 1 48 ? 10.861 19.263 -10.325 1.00 24.66 86 ILE D CA 1
ATOM 2268 C C . ILE C 1 48 ? 12.115 19.976 -9.844 1.00 26.30 86 ILE D C 1
ATOM 2269 O O . ILE C 1 48 ? 13.208 19.416 -9.933 1.00 24.29 86 ILE D O 1
ATOM 2274 N N . GLN C 1 49 ? 11.947 21.199 -9.331 1.00 27.47 87 GLN D N 1
ATOM 2275 C CA . GLN C 1 49 ? 13.039 21.934 -8.684 1.00 30.07 87 GLN D CA 1
ATOM 2276 C C . GLN C 1 49 ? 13.667 21.150 -7.530 1.00 27.76 87 GLN D C 1
ATOM 2277 O O . GLN C 1 49 ? 14.862 21.216 -7.332 1.00 25.70 87 GLN D O 1
ATOM 2283 N N . TYR C 1 50 ? 12.859 20.425 -6.759 1.00 27.78 88 TYR D N 1
ATOM 2284 C CA . TYR C 1 50 ? 13.376 19.710 -5.585 1.00 28.10 88 TYR D CA 1
ATOM 2285 C C . TYR C 1 50 ? 14.440 18.706 -6.002 1.00 27.27 88 TYR D C 1
ATOM 2286 O O . TYR C 1 50 ? 15.408 18.503 -5.293 1.00 29.54 88 TYR D O 1
ATOM 2295 N N . GLY C 1 51 ? 14.247 18.093 -7.164 1.00 28.84 89 GLY D N 1
ATOM 2296 C CA . GLY C 1 51 ? 15.210 17.159 -7.719 1.00 30.25 89 GLY D CA 1
ATOM 2297 C C . GLY C 1 51 ? 15.216 15.797 -7.052 1.00 30.83 89 GLY D C 1
ATOM 2298 O O . GLY C 1 51 ? 16.256 15.172 -6.982 1.00 34.75 89 GLY D O 1
ATOM 2299 N N . CYS C 1 52 ? 14.062 15.329 -6.571 1.00 32.87 90 CYS D N 1
ATOM 2300 C CA . CYS C 1 52 ? 13.954 13.978 -5.986 1.00 34.29 90 CYS D CA 1
ATOM 2301 C C . CYS C 1 52 ? 14.203 12.874 -7.020 1.00 31.78 90 CYS D C 1
ATOM 2302 O O . CYS C 1 52 ? 14.634 11.781 -6.655 1.00 28.48 90 CYS D O 1
ATOM 2305 N N . SER C 1 53 ? 13.932 13.163 -8.299 1.00 31.49 91 SER D N 1
ATOM 2306 C CA . SER C 1 53 ? 14.161 12.216 -9.390 1.00 30.36 91 SER D CA 1
ATOM 2307 C C . SER C 1 53 ? 14.487 12.946 -10.689 1.00 30.55 91 SER D C 1
ATOM 2308 O O . SER C 1 53 ? 13.761 13.859 -11.086 1.00 30.05 91 SER D O 1
ATOM 2311 N N . SER C 1 54 ? 15.555 12.522 -11.359 1.00 29.24 92 SER D N 1
ATOM 2312 C CA . SER C 1 54 ? 15.957 13.111 -12.639 1.00 32.22 92 SER D CA 1
ATOM 2313 C C . SER C 1 54 ? 15.020 12.741 -13.795 1.00 31.16 92 SER D C 1
ATOM 2314 O O . SER C 1 54 ? 15.021 13.410 -14.818 1.00 33.77 92 SER D O 1
ATOM 2317 N N . GLN C 1 55 ? 14.232 11.684 -13.625 1.00 30.88 93 GLN D N 1
ATOM 2318 C CA . GLN C 1 55 ? 13.243 11.251 -14.618 1.00 30.80 93 GLN D CA 1
ATOM 2319 C C . GLN C 1 55 ? 11.854 11.867 -14.429 1.00 28.02 93 GLN D C 1
ATOM 2320 O O . GLN C 1 55 ? 10.977 11.668 -15.260 1.00 27.87 93 GLN D O 1
ATOM 2326 N N . LEU C 1 56 ? 11.645 12.595 -13.339 1.00 26.18 94 LEU D N 1
ATOM 2327 C CA . LEU C 1 56 ? 10.328 13.129 -13.036 1.00 26.49 94 LEU D CA 1
ATOM 2328 C C . LEU C 1 56 ? 9.786 13.982 -14.175 1.00 27.09 94 LEU D C 1
ATOM 2329 O O . LEU C 1 56 ? 8.635 13.848 -14.562 1.00 26.63 94 LEU D O 1
ATOM 2334 N N . GLN C 1 57 ? 10.618 14.862 -14.702 1.00 30.55 95 GLN D N 1
ATOM 2335 C CA . GLN C 1 57 ? 10.216 15.746 -15.787 1.00 30.43 95 GLN D CA 1
ATOM 2336 C C . GLN C 1 57 ? 9.713 14.961 -17.004 1.00 29.44 95 GLN D C 1
ATOM 2337 O O . GLN C 1 57 ? 8.636 15.237 -17.533 1.00 26.13 95 GLN D O 1
ATOM 2343 N N . PHE C 1 58 ? 10.498 13.984 -17.445 1.00 31.12 96 PHE D N 1
ATOM 2344 C CA . PHE C 1 58 ? 10.103 13.157 -18.580 1.00 29.51 96 PHE D CA 1
ATOM 2345 C C . PHE C 1 58 ? 8.808 12.430 -18.278 1.00 28.18 96 PHE D C 1
ATOM 2346 O O . PHE C 1 58 ? 7.888 12.412 -19.094 1.00 27.24 96 PHE D O 1
ATOM 2354 N N . PHE C 1 59 ? 8.748 11.824 -17.098 1.00 27.53 97 PHE D N 1
ATOM 2355 C CA . PHE C 1 59 ? 7.566 11.094 -16.687 1.00 27.11 97 PHE D CA 1
ATOM 2356 C C . PHE C 1 59 ? 6.299 11.950 -16.777 1.00 25.67 97 PHE D C 1
ATOM 2357 O O . PHE C 1 59 ? 5.290 11.523 -17.346 1.00 25.74 97 PHE D O 1
ATOM 2365 N N . LEU C 1 60 ? 6.355 13.154 -16.228 1.00 21.60 98 LEU D N 1
ATOM 2366 C CA . LEU C 1 60 ? 5.192 14.028 -16.228 1.00 24.28 98 LEU D CA 1
ATOM 2367 C C . LEU C 1 60 ? 4.782 14.409 -17.642 1.00 25.29 98 LEU D C 1
ATOM 2368 O O . LEU C 1 60 ? 3.598 14.416 -17.971 1.00 24.82 98 LEU D O 1
ATOM 2373 N N . CYS C 1 61 ? 5.764 14.722 -18.476 1.00 28.11 99 CYS D N 1
ATOM 2374 C CA . CYS C 1 61 ? 5.489 15.080 -19.865 1.00 28.92 99 CYS D CA 1
ATOM 2375 C C . CYS C 1 61 ? 4.851 13.921 -20.623 1.00 27.91 99 CYS D C 1
ATOM 2376 O O . CYS C 1 61 ? 3.964 14.135 -21.435 1.00 29.31 99 CYS D O 1
ATOM 2379 N N . SER C 1 62 ? 5.293 12.699 -20.338 1.00 26.63 100 SER D N 1
ATOM 2380 C CA . SER C 1 62 ? 4.765 11.515 -20.990 1.00 27.58 100 SER D CA 1
ATOM 2381 C C . SER C 1 62 ? 3.291 11.271 -20.660 1.00 27.79 100 SER D C 1
ATOM 2382 O O . SER C 1 62 ? 2.5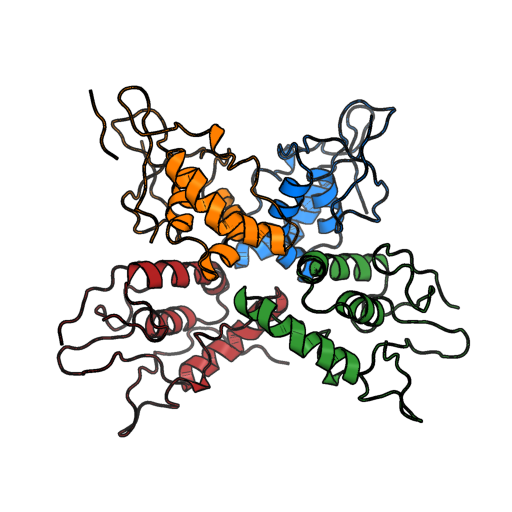86 10.628 -21.444 1.00 30.07 100 SER D O 1
ATOM 2385 N N . VAL C 1 63 ? 2.824 11.783 -19.520 1.00 24.84 101 VAL D N 1
ATOM 2386 C CA . VAL C 1 63 ? 1.419 11.666 -19.121 1.00 26.67 101 VAL D CA 1
ATOM 2387 C C . VAL C 1 63 ? 0.572 12.832 -19.634 1.00 27.00 101 VAL D C 1
ATOM 2388 O O . VAL C 1 63 ? -0.519 12.623 -20.154 1.00 28.55 101 VAL D O 1
ATOM 2392 N N . TYR C 1 64 ? 1.062 14.057 -19.460 1.00 25.83 102 TYR D N 1
ATOM 2393 C CA . TYR C 1 64 ? 0.293 15.255 -19.819 1.00 29.18 102 TYR D CA 1
ATOM 2394 C C . TYR C 1 64 ? 0.387 15.655 -21.305 1.00 28.51 102 TYR D C 1
ATOM 2395 O O . TYR C 1 64 ? -0.539 16.261 -21.838 1.00 29.89 102 TYR D O 1
ATOM 2404 N N . VAL C 1 65 ? 1.499 15.330 -21.957 1.00 26.97 103 VAL D N 1
ATOM 2405 C CA . VAL C 1 65 ? 1.622 15.491 -23.406 1.00 29.01 103 VAL D CA 1
ATOM 2406 C C . VAL C 1 65 ? 2.252 14.234 -23.986 1.00 28.81 103 VAL D C 1
ATOM 2407 O O . VAL C 1 65 ? 3.419 14.239 -24.371 1.00 28.61 103 VAL D O 1
ATOM 2411 N N . PRO C 1 66 ? 1.476 13.141 -24.040 1.00 28.85 104 PRO D N 1
ATOM 2412 C CA . PRO C 1 66 ? 2.044 11.867 -24.478 1.00 30.16 104 PRO D CA 1
ATOM 2413 C C . PRO C 1 66 ? 2.484 11.916 -25.927 1.00 31.12 104 PRO D C 1
ATOM 2414 O O . PRO C 1 66 ? 2.015 12.751 -26.700 1.00 31.90 104 PRO D O 1
ATOM 2418 N N . MET C 1 67 ? 3.384 11.021 -26.290 1.00 31.42 105 MET D N 1
ATOM 2419 C CA . MET C 1 67 ? 3.894 10.998 -27.640 1.00 34.41 105 MET D CA 1
ATOM 2420 C C . MET C 1 67 ? 2.788 10.618 -28.612 1.00 34.58 105 MET D C 1
ATOM 2421 O O . MET C 1 67 ? 1.969 9.750 -28.322 1.00 33.09 105 MET D O 1
ATOM 2426 N N . CYS C 1 68 ? 2.778 11.301 -29.753 1.00 38.54 106 CYS D N 1
ATOM 2427 C CA . CYS C 1 68 ? 1.961 10.947 -30.915 1.00 41.76 106 CYS D CA 1
ATOM 2428 C C . CYS C 1 68 ? 2.890 10.616 -32.075 1.00 43.44 106 CYS D C 1
ATOM 2429 O O . CYS C 1 68 ? 3.945 11.237 -32.230 1.00 42.29 106 CYS D O 1
ATOM 2432 N N . THR C 1 69 ? 2.508 9.626 -32.875 1.00 45.35 107 THR D N 1
ATOM 2433 C CA . THR C 1 69 ? 3.130 9.398 -34.183 1.00 50.27 107 THR D CA 1
ATOM 2434 C C . THR C 1 69 ? 2.030 9.234 -35.211 1.00 51.65 107 THR D C 1
ATOM 2435 O O . THR C 1 69 ? 0.886 8.936 -34.861 1.00 52.05 107 THR D O 1
ATOM 2439 N N . GLU C 1 70 ? 2.386 9.416 -36.478 1.00 54.83 108 GLU D N 1
ATOM 2440 C CA . GLU C 1 70 ? 1.414 9.384 -37.569 1.00 59.74 108 GLU D CA 1
ATOM 2441 C C . GLU C 1 70 ? 0.838 7.977 -37.798 1.00 59.39 108 GLU D C 1
ATOM 2442 O O . GLU C 1 70 ? -0.247 7.841 -38.361 1.00 59.62 108 GLU D O 1
ATOM 2448 N N . LYS C 1 71 ? 1.563 6.945 -37.366 1.00 57.83 109 LYS D N 1
ATOM 2449 C CA . LYS C 1 71 ? 1.190 5.554 -37.632 1.00 58.17 109 LYS D CA 1
ATOM 2450 C C . LYS C 1 71 ? 0.549 4.812 -36.454 1.00 53.84 109 LYS D C 1
ATOM 2451 O O . LYS C 1 71 ? 0.176 3.650 -36.582 1.00 52.82 109 LYS D O 1
ATOM 2457 N N . ILE C 1 72 ? 0.407 5.475 -35.318 1.00 50.27 110 ILE D N 1
ATOM 2458 C CA . ILE C 1 72 ? -0.129 4.832 -34.122 1.00 50.15 110 ILE D CA 1
ATOM 2459 C C . ILE C 1 72 ? -1.386 5.582 -33.680 1.00 50.09 110 ILE D C 1
ATOM 2460 O O . ILE C 1 72 ? -1.388 6.810 -33.630 1.00 46.55 110 ILE D O 1
ATOM 2465 N N . ASN C 1 73 ? -2.440 4.826 -33.368 1.00 52.24 111 ASN D N 1
ATOM 2466 C CA . ASN C 1 73 ? -3.773 5.378 -33.091 1.00 53.64 111 ASN D CA 1
ATOM 2467 C C . ASN C 1 73 ? -4.001 5.857 -31.670 1.00 51.42 111 ASN D C 1
ATOM 2468 O O . ASN C 1 73 ? -5.000 6.514 -31.411 1.00 51.64 111 ASN D O 1
ATOM 2473 N N . ILE C 1 74 ? -3.102 5.514 -30.754 1.00 50.35 112 ILE D N 1
ATOM 2474 C CA . ILE C 1 74 ? -3.252 5.905 -29.348 1.00 48.57 112 ILE D CA 1
ATOM 2475 C C . ILE C 1 74 ? -2.082 6.774 -28.907 1.00 45.42 112 ILE D C 1
ATOM 2476 O O . ILE C 1 74 ? -1.015 6.723 -29.508 1.00 44.20 112 ILE D O 1
ATOM 2481 N N . PRO C 1 75 ? -2.280 7.583 -27.856 1.00 46.21 113 PRO D N 1
ATOM 2482 C CA . PRO C 1 75 ? -1.145 8.299 -27.278 1.00 42.76 113 PRO D CA 1
ATOM 2483 C C . PRO C 1 75 ? -0.232 7.315 -26.562 1.00 40.93 113 PRO D C 1
ATOM 2484 O O . PRO C 1 75 ? -0.726 6.350 -25.976 1.00 42.19 113 PRO D O 1
ATOM 2488 N N . ILE C 1 76 ? 1.079 7.534 -26.637 1.00 37.52 114 ILE D N 1
ATOM 2489 C CA . ILE C 1 76 ? 2.034 6.678 -25.948 1.00 37.54 114 ILE D CA 1
ATOM 2490 C C . ILE C 1 76 ? 2.572 7.391 -24.719 1.00 34.75 114 ILE D C 1
ATOM 2491 O O . ILE C 1 76 ? 3.237 8.426 -24.826 1.00 32.48 114 ILE D O 1
ATOM 2496 N N . GLY C 1 77 ? 2.298 6.806 -23.557 1.00 33.63 115 GLY D N 1
ATOM 2497 C CA . GLY C 1 77 ? 2.738 7.354 -22.285 1.00 32.75 115 GLY D CA 1
ATOM 2498 C C . GLY C 1 77 ? 3.826 6.517 -21.656 1.00 31.82 115 GLY D C 1
ATOM 2499 O O . GLY C 1 77 ? 4.474 5.731 -22.334 1.00 30.89 115 GLY D O 1
ATOM 2500 N N . PRO C 1 78 ? 4.030 6.679 -20.344 1.00 31.87 116 PRO D N 1
ATOM 2501 C CA . PRO C 1 78 ? 5.130 6.009 -19.655 1.00 32.39 116 PRO D CA 1
ATOM 2502 C C . PRO C 1 78 ? 4.835 4.545 -19.371 1.00 33.61 116 PRO D C 1
ATOM 2503 O O . PRO C 1 78 ? 3.676 4.162 -19.295 1.00 34.00 116 PRO D O 1
ATOM 2507 N N . CYS C 1 79 ? 5.884 3.737 -19.235 1.00 35.07 117 CYS D N 1
ATOM 2508 C CA . CYS C 1 79 ? 5.742 2.389 -18.693 1.00 38.14 117 CYS D CA 1
ATOM 2509 C C . CYS C 1 79 ? 5.661 2.498 -17.166 1.00 37.80 117 CYS D C 1
ATOM 2510 O O . CYS C 1 79 ? 6.103 3.492 -16.571 1.00 32.86 117 CYS D O 1
ATOM 2513 N N . GLY C 1 80 ? 5.070 1.489 -16.539 1.00 39.80 118 GLY D N 1
ATOM 2514 C CA . GLY C 1 80 ? 4.889 1.480 -15.094 1.00 39.57 118 GLY D CA 1
ATOM 2515 C C . GLY C 1 80 ? 6.200 1.402 -14.328 1.00 39.13 118 GLY D C 1
ATOM 2516 O O . GLY C 1 80 ? 6.299 1.935 -13.224 1.00 39.53 118 GLY D O 1
ATOM 2517 N N . GLY C 1 81 ? 7.196 0.731 -14.907 1.00 39.36 119 GLY D N 1
ATOM 2518 C CA . GLY C 1 81 ? 8.539 0.686 -14.333 1.00 40.91 119 GLY D CA 1
ATOM 2519 C C . GLY C 1 81 ? 9.077 2.069 -13.994 1.00 39.06 119 GLY D C 1
ATOM 2520 O O . GLY C 1 81 ? 9.511 2.323 -12.871 1.00 38.36 119 GLY D O 1
ATOM 2521 N N . MET C 1 82 ? 9.044 2.974 -14.965 1.00 39.38 120 MET D N 1
ATOM 2522 C CA . MET C 1 82 ? 9.487 4.347 -14.728 1.00 37.15 120 MET D CA 1
ATOM 2523 C C . MET C 1 82 ? 8.620 5.044 -13.679 1.00 33.27 120 MET D C 1
ATOM 2524 O O . MET C 1 82 ? 9.140 5.714 -12.794 1.00 31.06 120 MET D O 1
ATOM 2529 N N . CYS C 1 83 ? 7.306 4.889 -13.786 1.00 33.27 121 CYS D N 1
ATOM 2530 C CA . CYS C 1 83 ? 6.383 5.458 -12.801 1.00 32.18 121 CYS D CA 1
ATOM 2531 C C . CYS C 1 83 ? 6.760 5.079 -11.374 1.00 31.48 121 CYS D C 1
ATOM 2532 O O . CYS C 1 83 ? 6.817 5.932 -10.505 1.00 30.23 121 CYS D O 1
ATOM 2535 N N . LEU C 1 84 ? 6.986 3.791 -11.137 1.00 33.57 122 LEU D N 1
ATOM 2536 C CA . LEU C 1 84 ? 7.321 3.308 -9.803 1.00 36.81 122 LEU D CA 1
ATOM 2537 C C . LEU C 1 84 ? 8.664 3.843 -9.326 1.00 35.03 122 LEU D C 1
ATOM 2538 O O . LEU C 1 84 ? 8.820 4.177 -8.151 1.00 33.03 122 LEU D O 1
ATOM 2543 N N . SER C 1 85 ? 9.620 3.931 -10.243 1.00 35.42 123 SER D N 1
ATOM 2544 C CA . SER C 1 85 ? 10.950 4.432 -9.924 1.00 35.91 123 SER D CA 1
ATOM 2545 C C . SER C 1 85 ? 10.892 5.899 -9.510 1.00 32.27 123 SER D C 1
ATOM 2546 O O . SER C 1 85 ? 11.577 6.309 -8.569 1.00 32.84 123 SER D O 1
ATOM 2549 N N . VAL C 1 86 ? 10.066 6.684 -10.204 1.00 29.53 124 VAL D N 1
ATOM 2550 C CA . VAL C 1 86 ? 9.869 8.090 -9.848 1.00 28.68 124 VAL D CA 1
ATOM 2551 C C . VAL C 1 86 ? 9.096 8.225 -8.536 1.00 28.16 124 VAL D C 1
ATOM 2552 O O . VAL C 1 86 ? 9.481 9.009 -7.664 1.00 26.59 124 VAL D O 1
ATOM 2556 N N . LYS C 1 87 ? 8.022 7.450 -8.401 1.00 29.10 125 LYS D N 1
ATOM 2557 C CA . LYS C 1 87 ? 7.142 7.521 -7.232 1.00 31.19 125 LYS D CA 1
ATOM 2558 C C . LYS C 1 87 ? 7.886 7.234 -5.921 1.00 32.18 125 LYS D C 1
ATOM 2559 O O . LYS C 1 87 ? 7.734 7.973 -4.941 1.00 29.29 125 LYS D O 1
ATOM 2565 N N . ARG C 1 88 ? 8.684 6.164 -5.918 1.00 32.88 126 ARG D N 1
ATOM 2566 C CA . ARG C 1 88 ? 9.500 5.796 -4.762 1.00 34.52 126 ARG D CA 1
ATOM 2567 C C . ARG C 1 88 ? 10.457 6.897 -4.326 1.00 32.56 126 ARG D C 1
ATOM 2568 O O . ARG C 1 88 ? 10.858 6.945 -3.169 1.00 33.32 126 ARG D O 1
ATOM 2576 N N . ARG C 1 89 ? 10.840 7.768 -5.248 1.00 30.34 127 ARG D N 1
ATOM 2577 C CA . ARG C 1 89 ? 11.769 8.843 -4.920 1.00 31.93 127 ARG D CA 1
ATOM 2578 C C . ARG C 1 89 ? 11.062 10.128 -4.516 1.00 32.21 127 ARG D C 1
ATOM 2579 O O . ARG C 1 89 ? 11.534 10.843 -3.640 1.00 35.06 127 ARG D O 1
ATOM 2587 N N . CYS C 1 90 ? 9.921 10.405 -5.139 1.00 33.05 128 CYS D N 1
ATOM 2588 C CA . CYS C 1 90 ? 9.235 11.685 -4.963 1.00 33.37 128 CYS D CA 1
ATOM 2589 C C . CYS C 1 90 ? 8.040 11.642 -4.003 1.00 30.54 128 CYS D C 1
ATOM 2590 O O . CYS C 1 90 ? 7.729 12.661 -3.382 1.00 29.15 128 CYS D O 1
ATOM 2593 N N . GLU C 1 91 ? 7.395 10.484 -3.848 1.00 31.30 129 GLU D N 1
ATOM 2594 C CA . GLU C 1 91 ? 6.272 10.366 -2.899 1.00 32.03 129 GLU D CA 1
ATOM 2595 C C . GLU C 1 91 ? 6.664 10.690 -1.456 1.00 32.08 129 GLU D C 1
ATOM 2596 O O . GLU C 1 91 ? 5.918 11.364 -0.775 1.00 31.17 129 GLU D O 1
ATOM 2602 N N . PRO C 1 92 ? 7.822 10.194 -0.980 1.00 34.07 130 PRO D N 1
ATOM 2603 C CA . PRO C 1 92 ? 8.225 10.533 0.392 1.00 36.37 130 PRO D CA 1
ATOM 2604 C C . PRO C 1 92 ? 8.374 12.044 0.612 1.00 34.00 130 PRO D C 1
ATOM 2605 O O . PRO C 1 92 ? 7.964 12.565 1.649 1.00 38.64 130 PRO D O 1
ATOM 2609 N N . VAL C 1 93 ? 8.947 12.736 -0.364 1.00 31.19 131 VAL D N 1
ATOM 2610 C CA . VAL C 1 93 ? 9.117 14.182 -0.287 1.00 30.64 131 VAL D CA 1
ATOM 2611 C C . VAL C 1 93 ? 7.751 14.850 -0.180 1.00 29.87 131 VAL D C 1
ATOM 2612 O O . VAL C 1 93 ? 7.515 15.638 0.728 1.00 29.56 131 VAL D O 1
ATOM 2616 N N . LEU C 1 94 ? 6.844 14.513 -1.090 1.00 28.44 132 LEU D N 1
ATOM 2617 C CA . LEU C 1 94 ? 5.489 15.052 -1.038 1.00 31.32 132 LEU D CA 1
ATOM 2618 C C . LEU C 1 94 ? 4.855 14.835 0.341 1.00 32.49 132 LEU D C 1
ATOM 2619 O O . LEU C 1 94 ? 4.300 15.754 0.911 1.00 32.66 132 LEU D O 1
ATOM 2624 N N . LYS C 1 95 ? 4.960 13.620 0.866 1.00 35.22 133 LYS D N 1
ATOM 2625 C CA . LYS C 1 95 ? 4.382 13.288 2.164 1.00 38.77 133 LYS D CA 1
ATOM 2626 C C . LYS C 1 95 ? 4.926 14.142 3.309 1.00 38.19 133 LYS D C 1
ATOM 2627 O O . LYS C 1 95 ? 4.171 14.570 4.189 1.00 41.31 133 LYS D O 1
ATOM 2633 N N . GLU C 1 96 ? 6.234 14.378 3.312 1.00 35.49 134 GLU D N 1
ATOM 2634 C CA . GLU C 1 96 ? 6.855 15.243 4.326 1.00 39.56 134 GLU D CA 1
ATOM 2635 C C . GLU C 1 96 ? 6.238 16.641 4.386 1.00 39.03 134 GLU D C 1
ATOM 2636 O O . GLU C 1 96 ? 6.258 17.278 5.427 1.00 43.49 134 GLU D O 1
ATOM 2642 N N . PHE C 1 97 ? 5.718 17.129 3.266 1.00 37.30 135 PHE D N 1
ATOM 2643 C CA . PHE C 1 97 ? 5.154 18.469 3.212 1.00 37.91 135 PHE D CA 1
ATOM 2644 C C . PHE C 1 97 ? 3.632 18.463 3.146 1.00 38.45 135 PHE D C 1
ATOM 2645 O O . PHE C 1 97 ? 3.015 19.502 2.924 1.00 41.41 135 PHE D O 1
ATOM 2653 N N . GLY C 1 98 ? 3.032 17.298 3.371 1.00 39.02 136 GLY D N 1
ATOM 2654 C CA . GLY C 1 98 ? 1.589 17.193 3.513 1.00 39.16 136 GLY D CA 1
ATOM 2655 C C . GLY C 1 98 ? 0.867 16.994 2.204 1.00 36.88 136 GLY D C 1
ATOM 2656 O O . GLY C 1 98 ? -0.346 17.132 2.149 1.00 37.41 136 GLY D O 1
ATOM 2657 N N . PHE C 1 99 ? 1.606 16.665 1.148 1.00 34.33 137 PHE D N 1
ATOM 2658 C CA . PHE C 1 99 ? 1.011 16.423 -0.160 1.00 35.60 137 PHE D CA 1
ATOM 2659 C C . PHE C 1 99 ? 0.920 14.927 -0.466 1.00 37.22 137 PHE D C 1
ATOM 2660 O O . PHE C 1 99 ? 1.583 14.104 0.172 1.00 38.76 137 PHE D O 1
ATOM 2668 N N . ALA C 1 100 ? 0.071 14.583 -1.428 1.00 38.27 138 ALA D N 1
ATOM 2669 C CA . ALA C 1 100 ? -0.099 13.196 -1.837 1.00 39.98 138 ALA D CA 1
ATOM 2670 C C . ALA C 1 100 ? 0.435 12.999 -3.241 1.00 37.99 138 ALA D C 1
ATOM 2671 O O . ALA C 1 100 ? 0.593 13.955 -4.002 1.00 35.79 138 ALA D O 1
ATOM 2673 N N . TRP C 1 101 ? 0.708 11.743 -3.572 1.00 38.68 139 TRP D N 1
ATOM 2674 C CA . TRP C 1 101 ? 1.051 11.361 -4.923 1.00 35.64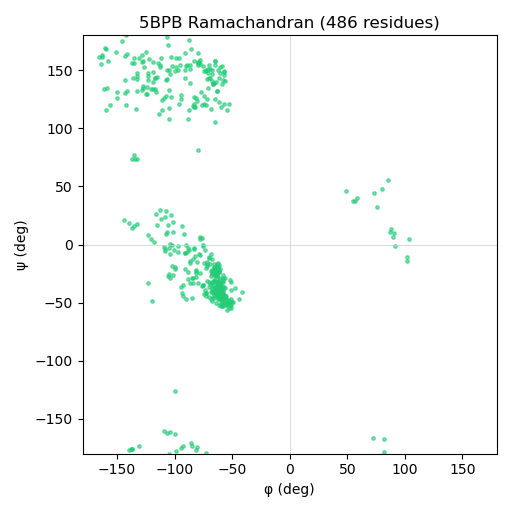 139 TRP D CA 1
ATOM 2675 C C . TRP C 1 101 ? -0.249 11.407 -5.719 1.00 34.27 139 TRP D C 1
ATOM 2676 O O . TRP C 1 101 ? -1.199 10.733 -5.366 1.00 38.61 139 TRP D O 1
ATOM 2687 N N . PRO C 1 102 ? -0.301 12.224 -6.782 1.00 34.57 140 PRO D N 1
ATOM 2688 C CA . PRO C 1 102 ? -1.568 12.446 -7.499 1.00 36.30 140 PRO D CA 1
ATOM 2689 C C . PRO C 1 102 ? -2.194 11.189 -8.109 1.00 38.25 140 PRO D C 1
ATOM 2690 O O . PRO C 1 102 ? -1.484 10.268 -8.539 1.00 38.78 140 PRO D O 1
ATOM 2694 N N . GLU C 1 103 ? -3.519 11.168 -8.159 1.00 41.63 141 GLU D N 1
ATOM 2695 C CA . GLU C 1 103 ? -4.245 10.057 -8.775 1.00 48.15 141 GLU D CA 1
ATOM 2696 C C . GLU C 1 103 ? -4.026 9.980 -10.283 1.00 44.69 141 GLU D C 1
ATOM 2697 O O . GLU C 1 103 ? -4.135 8.910 -10.863 1.00 47.98 141 GLU D O 1
ATOM 2703 N N . SER C 1 104 ? -3.692 11.104 -10.907 1.00 43.68 142 SER D N 1
ATOM 2704 C CA . SER C 1 104 ? -3.339 11.117 -12.330 1.00 43.86 142 SER D CA 1
ATOM 2705 C C . SER C 1 104 ? -2.075 10.283 -12.637 1.00 43.35 142 SER D C 1
ATOM 2706 O O . SER C 1 104 ? -1.900 9.797 -13.761 1.00 45.51 142 SER D O 1
ATOM 2709 N N . LEU C 1 105 ? -1.205 10.134 -11.635 1.00 40.71 143 LEU D N 1
ATOM 2710 C CA . LEU C 1 105 ? 0.063 9.425 -11.778 1.00 37.94 143 LEU D CA 1
ATOM 2711 C C . LEU C 1 105 ? 0.060 8.038 -11.111 1.00 40.28 143 LEU D C 1
ATOM 2712 O O . LEU C 1 105 ? 1.127 7.455 -10.877 1.00 41.99 143 LEU D O 1
ATOM 2717 N N . ASN C 1 106 ? -1.128 7.518 -10.803 1.00 41.32 144 ASN D N 1
ATOM 2718 C CA . ASN C 1 106 ? -1.285 6.161 -10.254 1.00 43.43 144 ASN D CA 1
ATOM 2719 C C . ASN C 1 106 ? -0.616 5.143 -11.174 1.00 43.01 144 ASN D C 1
ATOM 2720 O O . ASN C 1 106 ? -1.045 4.966 -12.317 1.00 42.72 144 ASN D O 1
ATOM 2725 N N . CYS C 1 107 ? 0.426 4.479 -10.672 1.00 42.27 145 CYS D N 1
ATOM 2726 C CA . CYS C 1 107 ? 1.271 3.612 -11.505 1.00 42.84 145 CYS D CA 1
ATOM 2727 C C . CYS C 1 107 ? 0.546 2.396 -12.091 1.00 44.78 145 CYS D C 1
ATOM 2728 O O . CYS C 1 107 ? 0.934 1.897 -13.147 1.00 42.96 145 CYS D O 1
ATOM 2731 N N . SER C 1 108 ? -0.508 1.935 -11.422 1.00 47.24 146 SER D N 1
ATOM 2732 C CA . SER C 1 108 ? -1.286 0.795 -11.908 1.00 51.63 146 SER D CA 1
ATOM 2733 C C . SER C 1 108 ? -2.015 1.058 -13.229 1.00 52.03 146 SER D C 1
ATOM 2734 O O . SER C 1 108 ? -2.370 0.119 -13.932 1.00 56.86 146 SER D O 1
ATOM 2737 N N . LYS C 1 109 ? -2.245 2.321 -13.574 1.00 51.16 147 LYS D N 1
ATOM 2738 C CA . LYS C 1 109 ? -2.987 2.632 -14.794 1.00 53.82 147 LYS D CA 1
ATOM 2739 C C . LYS C 1 109 ? -2.093 2.621 -16.049 1.00 51.25 147 LYS D C 1
ATOM 2740 O O . LYS C 1 109 ? -2.596 2.806 -17.155 1.00 54.10 147 LYS D O 1
ATOM 2746 N N . PHE C 1 110 ? -0.786 2.398 -15.881 1.00 44.45 148 PHE D N 1
ATOM 2747 C CA . PHE C 1 110 ? 0.147 2.282 -17.009 1.00 42.22 148 PHE D CA 1
ATOM 2748 C C . PHE C 1 110 ? 0.588 0.835 -17.224 1.00 45.85 148 PHE D C 1
ATOM 2749 O O . PHE C 1 110 ? 0.674 0.062 -16.267 1.00 48.90 148 PHE D O 1
ATOM 2757 N N . PRO C 1 111 ? 0.899 0.467 -18.479 1.00 46.69 149 PRO D N 1
ATOM 2758 C CA . PRO C 1 111 ? 1.359 -0.895 -18.723 1.00 49.44 149 PRO D CA 1
ATOM 2759 C C . PRO C 1 111 ? 2.689 -1.146 -18.022 1.00 47.83 149 PRO D C 1
ATOM 2760 O O . PRO C 1 111 ? 3.538 -0.266 -18.028 1.00 46.18 149 PRO D O 1
ATOM 2764 N N . PRO C 1 112 ? 2.868 -2.340 -17.428 1.00 52.84 150 PRO D N 1
ATOM 2765 C CA . PRO C 1 112 ? 4.055 -2.617 -16.609 1.00 53.65 150 PRO D CA 1
ATOM 2766 C C . PRO C 1 112 ? 5.377 -2.498 -17.376 1.00 54.82 150 PRO D C 1
ATOM 2767 O O . PRO C 1 112 ? 6.387 -2.094 -16.798 1.00 57.56 150 PRO D O 1
ATOM 2771 N N . GLN C 1 113 ? 5.374 -2.862 -18.655 1.00 55.05 151 GLN D N 1
ATOM 2772 C CA . GLN C 1 113 ? 6.513 -2.597 -19.544 1.00 55.04 151 GLN D CA 1
ATOM 2773 C C . GLN C 1 113 ? 6.105 -2.647 -21.021 1.00 52.57 151 GLN D C 1
ATOM 2774 O O . GLN C 1 113 ? 5.004 -3.087 -21.356 1.00 49.56 151 GLN D O 1
ATOM 2780 N N . ASN C 1 114 ? 7.007 -2.184 -21.883 1.00 51.82 152 ASN D N 1
ATOM 2781 C CA . ASN C 1 114 ? 6.782 -2.138 -23.322 1.00 52.34 152 ASN D CA 1
ATOM 2782 C C . ASN C 1 114 ? 6.947 -3.542 -23.870 1.00 57.87 152 ASN D C 1
ATOM 2783 O O . ASN C 1 114 ? 8.014 -4.137 -23.731 1.00 62.94 152 ASN D O 1
ATOM 2788 N N . ASP C 1 115 ? 5.883 -4.058 -24.484 1.00 62.78 153 ASP D N 1
ATOM 2789 C CA . ASP C 1 115 ? 5.802 -5.453 -24.932 1.00 68.19 153 ASP D CA 1
ATOM 2790 C C . ASP C 1 115 ? 5.074 -5.584 -26.262 1.00 70.67 153 ASP D C 1
ATOM 2791 O O . ASP C 1 115 ? 4.626 -4.595 -26.836 1.00 66.99 153 ASP D O 1
ATOM 2796 N N . HIS C 1 116 ? 4.958 -6.821 -26.741 1.00 74.96 154 HIS D N 1
ATOM 2797 C CA . HIS C 1 116 ? 4.114 -7.135 -27.900 1.00 78.76 154 HIS D CA 1
ATOM 2798 C C . HIS C 1 116 ? 2.611 -6.919 -27.616 1.00 78.41 154 HIS D C 1
ATOM 2799 O O . HIS C 1 116 ? 1.806 -6.842 -28.544 1.00 84.32 154 HIS D O 1
ATOM 2806 N N . ASN C 1 117 ? 2.250 -6.822 -26.336 1.00 77.49 155 ASN D N 1
ATOM 2807 C CA . ASN C 1 117 ? 0.891 -6.467 -25.915 1.00 73.53 155 ASN D CA 1
ATOM 2808 C C . ASN C 1 117 ? 0.712 -4.979 -25.641 1.00 67.98 155 ASN D C 1
ATOM 2809 O O . ASN C 1 117 ? -0.348 -4.416 -25.928 1.00 65.53 155 ASN D O 1
ATOM 2814 N N . HIS C 1 118 ? 1.749 -4.354 -25.081 1.00 65.22 156 HIS D N 1
ATOM 2815 C CA . HIS C 1 118 ? 1.651 -3.004 -24.522 1.00 61.58 156 HIS D CA 1
ATOM 2816 C C . HIS C 1 118 ? 2.665 -2.059 -25.153 1.00 58.34 156 HIS D C 1
ATOM 2817 O O . HIS C 1 118 ? 3.836 -2.418 -25.297 1.00 59.77 156 HIS D O 1
ATOM 2824 N N . MET C 1 119 ? 2.224 -0.852 -25.504 1.00 52.65 157 MET D N 1
ATOM 2825 C CA . MET C 1 119 ? 3.136 0.188 -25.995 1.00 49.96 157 MET D CA 1
ATOM 2826 C C . MET C 1 119 ? 3.321 1.275 -24.943 1.00 46.31 157 MET D C 1
ATOM 2827 O O . MET C 1 119 ? 2.344 1.810 -24.426 1.00 46.60 157 MET D O 1
ATOM 2832 N N . CYS C 1 120 ? 4.572 1.586 -24.618 1.00 44.21 158 CYS D N 1
ATOM 2833 C CA . CYS C 1 120 ? 4.879 2.674 -23.695 1.00 42.77 158 CYS D CA 1
ATOM 2834 C C . CYS C 1 120 ? 6.349 3.051 -23.772 1.00 41.33 158 CYS D C 1
ATOM 2835 O O . CYS C 1 120 ? 7.164 2.273 -24.259 1.00 46.02 158 CYS D O 1
ATOM 2838 N N . MET C 1 121 ? 6.668 4.251 -23.290 1.00 39.53 159 MET D N 1
ATOM 2839 C CA . MET C 1 121 ? 8.036 4.768 -23.257 1.00 40.37 159 MET D CA 1
ATOM 2840 C C . MET C 1 121 ? 8.675 4.474 -21.908 1.00 40.02 159 MET D C 1
ATOM 2841 O O . MET C 1 121 ? 8.084 4.765 -20.872 1.00 39.74 159 MET D O 1
ATOM 2846 N N . GLU C 1 122 ? 9.854 3.891 -21.908 1.00 44.96 160 GLU D N 1
ATOM 2847 C CA . GLU C 1 122 ? 10.510 3.608 -20.662 1.00 46.38 160 GLU D CA 1
ATOM 2848 C C . GLU C 1 122 ? 11.340 4.736 -20.135 1.00 47.74 160 GLU D C 1
ATOM 2849 O O . GLU C 1 122 ? 11.685 4.714 -18.998 1.00 55.17 160 GLU D O 1
ATOM 2855 N N . GLY C 1 123 ? 11.660 5.717 -20.956 1.00 50.87 161 GLY D N 1
ATOM 2856 C CA . GLY C 1 123 ? 12.546 6.785 -20.546 1.00 54.34 161 GLY D CA 1
ATOM 2857 C C . GLY C 1 123 ? 14.023 6.442 -20.640 1.00 58.13 161 GLY D C 1
ATOM 2858 O O . GLY C 1 123 ? 14.373 5.399 -21.142 1.00 61.71 161 GLY D O 1
ATOM 2859 N N . PRO C 1 124 ? 14.892 7.255 -20.049 1.00 63.50 162 PRO D N 1
ATOM 2860 C CA . PRO C 1 124 ? 16.351 6.985 -19.941 1.00 62.83 162 PRO D CA 1
ATOM 2861 C C . PRO C 1 124 ? 16.832 6.406 -18.558 1.00 67.48 162 PRO D C 1
ATOM 2862 O O . PRO C 1 124 ? 16.278 5.375 -18.225 1.00 68.96 162 PRO D O 1
ATOM 2866 N N . GLY C 1 125 ? 17.820 6.981 -17.831 1.00 63.94 163 GLY D N 1
ATOM 2867 C CA . GLY C 1 125 ? 18.285 6.464 -16.529 1.00 61.00 163 GLY D CA 1
ATOM 2868 C C . GLY C 1 125 ? 18.366 7.409 -15.306 1.00 58.31 163 GLY D C 1
ATOM 2869 O O . GLY C 1 125 ? 18.976 8.458 -15.421 1.00 53.83 163 GLY D O 1
ATOM 2870 N N . ASP C 1 126 ? 17.861 7.032 -14.119 1.00 54.68 164 ASP D N 1
ATOM 2871 C CA . ASP C 1 126 ? 17.596 8.057 -13.114 1.00 50.20 164 ASP D CA 1
ATOM 2872 C C . ASP C 1 126 ? 18.908 8.653 -12.728 1.00 55.60 164 ASP D C 1
ATOM 2873 O O . ASP C 1 126 ? 19.704 8.134 -11.978 1.00 54.05 164 ASP D O 1
ATOM 2878 N N . GLU C 1 127 ? 19.022 9.850 -13.261 1.00 66.37 165 GLU D N 1
ATOM 2879 C CA . GLU C 1 127 ? 20.253 10.415 -13.735 1.00 63.59 165 GLU D CA 1
ATOM 2880 C C . GLU C 1 127 ? 21.128 10.548 -12.582 1.00 63.37 165 GLU D C 1
ATOM 2881 O O . GLU C 1 127 ? 22.301 10.364 -12.725 1.00 69.82 165 GLU D O 1
ATOM 2887 N N . GLU C 1 128 ? 20.565 10.905 -11.458 1.00 59.83 166 GLU D N 1
ATOM 2888 C CA . GLU C 1 128 ? 21.346 10.993 -10.289 1.00 61.19 166 GLU D CA 1
ATOM 2889 C C . GLU C 1 128 ? 20.879 10.102 -9.273 1.00 62.74 166 GLU D C 1
ATOM 2890 O O . GLU C 1 128 ? 21.665 9.446 -8.669 1.00 88.57 166 GLU D O 1
ATOM 2896 N N . VAL C 1 129 ? 19.590 10.138 -9.032 1.00 44.49 167 VAL D N 1
ATOM 2897 C CA . VAL C 1 129 ? 19.113 10.110 -7.701 1.00 41.40 167 VAL D CA 1
ATOM 2898 C C . VAL C 1 129 ? 18.895 8.756 -7.095 1.00 40.30 167 VAL D C 1
ATOM 2899 O O . VAL C 1 129 ? 18.063 7.985 -7.479 1.00 38.86 167 VAL D O 1
ATOM 2903 N N . PRO C 1 130 ? 19.762 8.547 -6.023 1.00 42.61 168 PRO D N 1
ATOM 2904 C CA . PRO C 1 130 ? 19.561 7.268 -5.354 1.00 46.01 168 PRO D CA 1
ATOM 2905 C C . PRO C 1 130 ? 18.272 7.181 -4.571 1.00 45.08 168 PRO D C 1
ATOM 2906 O O . PRO C 1 130 ? 17.738 8.176 -4.189 1.00 36.95 168 PRO D O 1
ATOM 2910 N N . LEU C 1 131 ? 17.779 5.972 -4.393 1.00 50.68 169 LEU D N 1
ATOM 2911 C CA . LEU C 1 131 ? 16.580 5.736 -3.638 1.00 48.67 169 LEU D CA 1
ATOM 2912 C C . LEU C 1 131 ? 16.806 6.157 -2.235 1.00 49.13 169 LEU D C 1
ATOM 2913 O O . LEU C 1 131 ? 17.759 5.758 -1.628 1.00 53.78 169 LEU D O 1
ATOM 2918 N N . PRO C 1 132 ? 15.900 6.915 -1.673 1.00 47.57 170 PRO D N 1
ATOM 2919 C CA . PRO C 1 132 ? 16.009 7.153 -0.235 1.00 50.80 170 PRO D CA 1
ATOM 2920 C C . PRO C 1 132 ? 15.657 5.862 0.507 1.00 57.49 170 PRO D C 1
ATOM 2921 O O . PRO C 1 132 ? 14.888 5.048 -0.014 1.00 62.52 170 PRO D O 1
ATOM 2925 N N . HIS C 1 133 ? 16.230 5.659 1.689 1.00 62.67 171 HIS D N 1
ATOM 2926 C CA . HIS C 1 133 ? 16.007 4.418 2.429 1.00 68.88 171 HIS D CA 1
ATOM 2927 C C . HIS C 1 133 ? 15.073 4.644 3.615 1.00 72.16 171 HIS D C 1
ATOM 2928 O O . HIS C 1 133 ? 14.716 5.782 3.923 1.00 65.22 171 HIS D O 1
ATOM 2935 N N . LYS C 1 134 ? 14.672 3.534 4.238 1.00 77.84 172 LYS D N 1
ATOM 2936 C CA . LYS C 1 134 ? 13.867 3.487 5.477 1.00 79.27 172 LYS D CA 1
ATOM 2937 C C . LYS C 1 134 ? 13.195 2.117 5.579 1.00 84.12 172 LYS D C 1
ATOM 2938 O O . LYS C 1 134 ? 12.677 1.600 4.587 1.00 87.97 172 LYS D O 1
ATOM 2944 N N . ARG D 1 6 ? 1.779 12.503 36.968 1.00 82.79 44 ARG C N 1
ATOM 2945 C CA . ARG D 1 6 ? 0.383 13.015 37.087 1.00 80.55 44 ARG C CA 1
ATOM 2946 C C . ARG D 1 6 ? -0.071 13.689 35.793 1.00 76.33 44 ARG C C 1
ATOM 2947 O O . ARG D 1 6 ? 0.750 14.072 34.955 1.00 77.96 44 ARG C O 1
ATOM 2955 N N . CYS D 1 7 ? -1.385 13.821 35.638 1.00 72.12 45 CYS C N 1
ATOM 2956 C CA . CYS D 1 7 ? -1.969 14.303 34.389 1.00 69.28 45 CYS C CA 1
ATOM 2957 C C . CYS D 1 7 ? -2.033 15.827 34.355 1.00 68.69 45 CYS C C 1
ATOM 2958 O O . CYS D 1 7 ? -2.367 16.460 35.353 1.00 72.31 45 CYS C O 1
ATOM 2961 N N . ASP D 1 8 ? -1.725 16.403 33.194 1.00 66.74 46 ASP C N 1
ATOM 2962 C CA . ASP D 1 8 ? -1.649 17.857 33.022 1.00 69.96 46 ASP C CA 1
ATOM 2963 C C . ASP D 1 8 ? -2.835 18.387 32.209 1.00 68.00 46 ASP C C 1
ATOM 2964 O O . ASP D 1 8 ? -3.252 17.752 31.234 1.00 63.28 46 ASP C O 1
ATOM 2969 N N . PRO D 1 9 ? -3.361 19.571 32.582 1.00 71.47 47 PRO C N 1
ATOM 2970 C CA . PRO D 1 9 ? -4.551 20.108 31.919 1.00 68.44 47 PRO C CA 1
ATOM 2971 C C . PRO D 1 9 ? -4.351 20.336 30.426 1.00 62.94 47 PRO C C 1
ATOM 2972 O O . PRO D 1 9 ? -3.233 20.566 29.978 1.00 62.79 47 PRO C O 1
ATOM 2976 N N . ILE D 1 10 ? -5.439 20.268 29.669 1.00 61.15 48 ILE C N 1
ATOM 2977 C CA . ILE D 1 10 ? -5.397 20.523 28.237 1.00 57.29 48 ILE C CA 1
ATOM 2978 C C . ILE D 1 10 ? -5.605 22.009 28.014 1.00 61.64 48 ILE C C 1
ATOM 2979 O O . ILE D 1 10 ? -6.713 22.513 28.199 1.00 65.03 48 ILE C O 1
ATOM 2984 N N . ARG D 1 11 ? -4.539 22.707 27.625 1.00 64.62 49 ARG C N 1
ATOM 2985 C CA . ARG D 1 11 ? -4.603 24.153 27.375 1.00 68.62 49 ARG C CA 1
ATOM 2986 C C . ARG D 1 11 ? -4.963 24.509 25.924 1.00 65.95 49 ARG C C 1
ATOM 2987 O O . ARG D 1 11 ? -5.075 25.688 25.586 1.00 72.55 49 ARG C O 1
ATOM 2995 N N . ILE D 1 12 ? -5.159 23.497 25.082 1.00 59.20 50 ILE C N 1
ATOM 2996 C CA . ILE D 1 12 ? -5.475 23.700 23.664 1.00 54.86 50 ILE C CA 1
ATOM 2997 C C . ILE D 1 12 ? -6.972 23.938 23.467 1.00 53.98 50 ILE C C 1
ATOM 2998 O O . ILE D 1 12 ? -7.782 23.059 23.756 1.00 53.62 50 ILE C O 1
ATOM 3003 N N . SER D 1 13 ? -7.337 25.101 22.932 1.00 55.17 51 SER C N 1
ATOM 3004 C CA . SER D 1 13 ? -8.742 25.526 22.921 1.00 58.00 51 SER C CA 1
ATOM 3005 C C . SER D 1 13 ? -9.664 24.673 22.029 1.00 54.68 51 SER C C 1
ATOM 3006 O O . SER D 1 13 ? -10.819 24.438 22.388 1.00 57.67 51 SER C O 1
ATOM 3009 N N . MET D 1 14 ? -9.173 24.184 20.892 1.00 50.48 52 MET C N 1
ATOM 3010 C CA . MET D 1 14 ? -9.999 23.300 20.056 1.00 47.61 52 MET C CA 1
ATOM 3011 C C . MET D 1 14 ? -10.155 21.888 20.643 1.00 46.13 52 MET C C 1
ATOM 3012 O O . MET D 1 14 ? -10.897 21.069 20.097 1.00 44.43 52 MET C O 1
ATOM 3017 N N . CYS D 1 15 ? -9.465 21.607 21.747 1.00 45.44 53 CYS C N 1
ATOM 3018 C CA . CYS D 1 15 ? -9.607 20.335 22.449 1.00 43.46 53 CYS C CA 1
ATOM 3019 C C . CYS D 1 15 ? -10.175 20.492 23.860 1.00 46.75 53 CYS C C 1
ATOM 3020 O O . CYS D 1 15 ? -9.907 19.662 24.716 1.00 46.62 53 CYS C O 1
ATOM 3023 N N . GLN D 1 16 ? -10.951 21.549 24.103 1.00 51.25 54 GLN C N 1
ATOM 3024 C CA . GLN D 1 16 ? -11.732 21.656 25.340 1.00 57.38 54 GLN C CA 1
ATOM 3025 C C . GLN D 1 16 ? -13.058 20.936 25.135 1.00 59.02 54 GLN C C 1
ATOM 3026 O O . GLN D 1 16 ? -13.407 20.570 24.014 1.00 57.88 54 GLN C O 1
ATOM 3032 N N . ASN D 1 17 ? -13.796 20.725 26.219 1.00 64.05 55 ASN C N 1
ATOM 3033 C CA . ASN D 1 17 ? -15.116 20.095 26.127 1.00 68.91 55 ASN C CA 1
ATOM 3034 C C . ASN D 1 17 ? -15.107 18.814 25.277 1.00 63.48 55 ASN C C 1
ATOM 3035 O O . ASN D 1 17 ? -15.956 18.621 24.408 1.00 64.98 55 ASN C O 1
ATOM 3040 N N . LEU D 1 18 ? -14.115 17.962 25.516 1.00 59.38 56 LEU C N 1
ATOM 3041 C CA . LEU D 1 18 ? -14.146 16.591 25.049 1.00 55.57 56 LEU C CA 1
ATOM 3042 C C . LEU D 1 18 ? -14.696 15.776 26.212 1.00 60.66 56 LEU C C 1
ATOM 3043 O O . LEU D 1 18 ? -15.074 16.341 27.245 1.00 62.03 56 LEU C O 1
ATOM 3048 N N . GLY D 1 19 ? -14.729 14.455 26.069 1.00 60.43 57 GLY C N 1
ATOM 3049 C CA . GLY D 1 19 ? -15.089 13.589 27.196 1.00 66.45 57 GLY C CA 1
ATOM 3050 C C . GLY D 1 19 ? -14.167 13.774 28.398 1.00 65.33 57 GLY C C 1
ATOM 3051 O O . GLY D 1 19 ? -14.592 13.621 29.534 1.00 67.66 57 GLY C O 1
ATOM 3052 N N . TYR D 1 20 ? -12.911 14.132 28.125 1.00 62.75 58 TYR C N 1
ATOM 3053 C CA . TYR D 1 20 ? -11.858 14.288 29.137 1.00 60.10 58 TYR C CA 1
ATOM 3054 C C . TYR D 1 20 ? -11.243 15.687 29.051 1.00 59.54 58 TYR C C 1
ATOM 3055 O O . TYR D 1 20 ? -11.432 16.393 28.061 1.00 58.76 58 TYR C O 1
ATOM 3064 N N . ASN D 1 21 ? -10.494 16.073 30.080 1.00 63.25 59 ASN C N 1
ATOM 3065 C CA . ASN D 1 21 ? -9.945 17.437 30.173 1.00 65.60 59 ASN C CA 1
ATOM 3066 C C . ASN D 1 21 ? -8.482 17.509 30.643 1.00 61.71 59 ASN C C 1
ATOM 3067 O O . ASN D 1 21 ? -7.985 18.580 30.986 1.00 61.59 59 ASN C O 1
ATOM 3072 N N . VAL D 1 22 ? -7.793 16.373 30.628 1.00 58.21 60 VAL C N 1
ATOM 3073 C CA . VAL D 1 22 ? -6.428 16.290 31.131 1.00 58.26 60 VAL C CA 1
ATOM 3074 C C . VAL D 1 22 ? -5.617 15.326 30.238 1.00 53.97 60 VAL C C 1
ATOM 3075 O O . VAL D 1 22 ? -6.146 14.317 29.767 1.00 52.57 60 VAL C O 1
ATOM 3079 N N . THR D 1 23 ? -4.351 15.655 29.984 1.00 52.07 61 THR C N 1
ATOM 3080 C CA . THR D 1 23 ? -3.518 14.898 29.034 1.00 50.10 61 THR C CA 1
ATOM 3081 C C . THR D 1 23 ? -2.112 14.689 29.596 1.00 52.63 61 THR C C 1
ATOM 3082 O O . THR D 1 23 ? -1.827 15.050 30.737 1.00 56.76 61 THR C O 1
ATOM 3086 N N . LYS D 1 24 ? -1.239 14.088 28.794 1.00 54.08 62 LYS C N 1
ATOM 3087 C CA . LYS D 1 24 ? 0.153 13.884 29.181 1.00 58.08 62 LYS C CA 1
ATOM 3088 C C . LYS D 1 24 ? 1.000 13.666 27.935 1.00 58.27 62 LYS C C 1
ATOM 3089 O O . LYS D 1 24 ? 0.611 12.920 27.036 1.00 57.84 62 LYS C O 1
ATOM 3095 N N . MET D 1 25 ? 2.145 14.333 27.874 1.00 58.81 63 MET C N 1
ATOM 3096 C CA . MET D 1 25 ? 3.035 14.211 26.732 1.00 59.61 63 MET C CA 1
ATOM 3097 C C . MET D 1 25 ? 4.151 13.239 27.114 1.00 63.19 63 MET C C 1
ATOM 3098 O O . MET D 1 25 ? 4.516 13.155 28.283 1.00 70.66 63 MET C O 1
ATOM 3103 N N . PRO D 1 26 ? 4.701 12.493 26.142 1.00 60.91 64 PRO C N 1
ATOM 3104 C CA . PRO D 1 26 ? 4.464 12.590 24.710 1.00 59.07 64 PRO C CA 1
ATOM 3105 C C . PRO D 1 26 ? 3.137 12.020 24.231 1.00 56.82 64 PRO C C 1
ATOM 3106 O O . PRO D 1 26 ? 2.573 11.120 24.855 1.00 55.81 64 PRO C O 1
ATOM 3110 N N . ASN D 1 27 ? 2.663 12.553 23.111 1.00 54.49 65 ASN C N 1
ATOM 3111 C CA . ASN D 1 27 ? 1.427 12.104 22.490 1.00 50.88 65 ASN C CA 1
ATOM 3112 C C . ASN D 1 27 ? 1.729 11.034 21.452 1.00 53.26 65 ASN C C 1
ATOM 3113 O O . ASN D 1 27 ? 2.877 10.589 21.313 1.00 57.48 65 ASN C O 1
ATOM 3118 N N . LEU D 1 28 ? 0.706 10.629 20.712 1.00 51.00 66 LEU C N 1
ATOM 3119 C CA . LEU D 1 28 ? 0.857 9.535 19.761 1.00 57.05 66 LEU C CA 1
ATOM 3120 C C . LEU D 1 28 ? 1.615 9.898 18.479 1.00 60.68 66 LEU C C 1
ATOM 3121 O O . LEU D 1 28 ? 1.810 9.032 17.627 1.00 67.85 66 LEU C O 1
ATOM 3126 N N . VAL D 1 29 ? 2.050 11.155 18.348 1.00 57.60 67 VAL C N 1
ATOM 3127 C CA . VAL D 1 29 ? 2.878 11.588 17.215 1.00 58.54 67 VAL C CA 1
ATOM 3128 C C . VAL D 1 29 ? 4.321 11.889 17.622 1.00 60.73 67 VAL C C 1
ATOM 3129 O O . VAL D 1 29 ? 5.137 12.239 16.778 1.00 67.09 67 VAL C O 1
ATOM 3133 N N . GLY D 1 30 ? 4.636 11.774 18.908 1.00 60.31 68 GLY C N 1
ATOM 3134 C CA . GLY D 1 30 ? 6.003 11.993 19.380 1.00 65.92 68 GLY C CA 1
ATOM 3135 C C . GLY D 1 30 ? 6.286 13.336 20.041 1.00 66.29 68 GLY C C 1
ATOM 3136 O O . GLY D 1 30 ? 7.320 13.480 20.698 1.00 69.73 68 GLY C O 1
ATOM 3137 N N . HIS D 1 31 ? 5.387 14.313 19.887 1.00 63.15 69 HIS C N 1
ATOM 3138 C CA . HIS D 1 31 ? 5.594 15.662 20.457 1.00 61.93 69 HIS C CA 1
ATOM 3139 C C . HIS D 1 31 ? 5.789 15.581 21.960 1.00 62.96 69 HIS C C 1
ATOM 3140 O O . HIS D 1 31 ? 5.126 14.790 22.616 1.00 64.51 69 HIS C O 1
ATOM 3147 N N . GLU D 1 32 ? 6.682 16.404 22.503 1.00 66.89 70 GLU C N 1
ATOM 3148 C CA . GLU D 1 32 ? 6.965 16.386 23.942 1.00 69.22 70 GLU C CA 1
ATOM 3149 C C . GLU D 1 32 ? 6.305 17.531 24.718 1.00 67.88 70 GLU C C 1
ATOM 3150 O O . GLU D 1 32 ? 6.172 17.453 25.945 1.00 66.85 70 GLU C O 1
ATOM 3156 N N . LEU D 1 33 ? 5.899 18.585 24.010 1.00 66.02 71 LEU C N 1
ATOM 3157 C CA . LEU D 1 33 ? 5.178 19.701 24.619 1.00 66.13 71 LEU C CA 1
ATOM 3158 C C . LEU D 1 33 ? 3.800 19.826 23.991 1.00 60.26 71 LEU C C 1
ATOM 3159 O O . LEU D 1 33 ? 3.627 19.524 22.812 1.00 55.83 71 LEU C O 1
ATOM 3164 N N . GLN D 1 34 ? 2.826 20.278 24.781 1.00 59.02 72 GLN C N 1
ATOM 3165 C CA . GLN D 1 34 ? 1.502 20.600 24.253 1.00 54.88 72 GLN C CA 1
ATOM 3166 C C . GLN D 1 34 ? 1.600 21.659 23.165 1.00 53.94 72 GLN C C 1
ATOM 3167 O O . GLN D 1 34 ? 0.926 21.554 22.143 1.00 49.01 72 GLN C O 1
ATOM 3173 N N . THR D 1 35 ? 2.439 22.667 23.401 1.00 57.97 73 THR C N 1
ATOM 3174 C CA . THR D 1 35 ? 2.726 23.719 22.418 1.00 62.52 73 THR C CA 1
ATOM 3175 C C . THR D 1 35 ? 2.956 23.175 21.004 1.00 58.67 73 THR C C 1
ATOM 3176 O O . THR D 1 35 ? 2.398 23.695 20.042 1.00 56.81 73 THR C O 1
ATOM 3180 N N . ASP D 1 36 ? 3.777 22.132 20.894 1.00 58.63 74 ASP C N 1
ATOM 3181 C CA . ASP D 1 36 ? 4.163 21.569 19.598 1.00 57.28 74 ASP C CA 1
ATOM 3182 C C . ASP D 1 36 ? 3.046 20.726 19.004 1.00 52.06 74 ASP C C 1
ATOM 3183 O O . ASP D 1 36 ? 2.850 20.706 17.786 1.00 51.60 74 ASP C O 1
ATOM 3188 N N . ALA D 1 37 ? 2.321 20.027 19.870 1.00 49.43 75 ALA C N 1
ATOM 3189 C CA . ALA D 1 37 ? 1.114 19.322 19.462 1.00 45.68 75 ALA C CA 1
ATOM 3190 C C . ALA D 1 37 ? 0.085 20.294 18.880 1.00 42.76 75 ALA C C 1
ATOM 3191 O O . ALA D 1 37 ? -0.496 20.029 17.826 1.00 37.28 75 ALA C O 1
ATOM 3193 N N . GLU D 1 38 ? -0.125 21.416 19.566 1.00 43.76 76 GLU C N 1
ATOM 3194 C CA . GLU D 1 38 ? -1.114 22.409 19.144 1.00 44.52 76 GLU C CA 1
ATOM 3195 C C . GLU D 1 38 ? -0.814 22.951 17.760 1.00 42.58 76 GLU C C 1
ATOM 3196 O O . GLU D 1 38 ? -1.686 22.963 16.899 1.00 40.56 76 GLU C O 1
ATOM 3202 N N . LEU D 1 39 ? 0.416 23.400 17.545 1.00 44.86 77 LEU C N 1
ATOM 3203 C CA . LEU D 1 39 ? 0.783 23.930 16.244 1.00 46.95 77 LEU C CA 1
ATOM 3204 C C . LEU D 1 39 ? 0.368 22.972 15.135 1.00 43.54 77 LEU C C 1
ATOM 3205 O O . LEU D 1 39 ? -0.268 23.386 14.172 1.00 39.75 77 LEU C O 1
ATOM 3210 N N . GLN D 1 40 ? 0.706 21.693 15.277 1.00 42.61 78 GLN C N 1
ATOM 3211 C CA . GLN D 1 40 ? 0.374 20.725 14.233 1.00 42.33 78 GLN C CA 1
ATOM 3212 C C . GLN D 1 40 ? -1.130 20.506 14.117 1.00 38.86 78 GLN C C 1
ATOM 3213 O O . GLN D 1 40 ? -1.654 20.416 13.007 1.00 38.71 78 GLN C O 1
ATOM 3219 N N . LEU D 1 41 ? -1.821 20.435 15.256 1.00 38.44 79 LEU C N 1
ATOM 3220 C CA . LEU D 1 41 ? -3.284 20.391 15.263 1.00 35.72 79 LEU C CA 1
ATOM 3221 C C . LEU D 1 41 ? -3.909 21.496 14.430 1.00 34.83 79 LEU C C 1
ATOM 3222 O O . LEU D 1 41 ? -4.804 21.232 13.640 1.00 32.15 79 LEU C O 1
ATOM 3227 N N . THR D 1 42 ? -3.440 22.727 14.601 1.00 37.05 80 THR C N 1
ATOM 3228 C CA . THR D 1 42 ? -4.047 23.864 13.908 1.00 38.20 80 THR C CA 1
ATOM 3229 C C . THR D 1 42 ? -3.909 23.769 12.393 1.00 37.15 80 THR C C 1
ATOM 3230 O O . THR D 1 42 ? -4.662 24.405 11.679 1.00 37.37 80 THR C O 1
ATOM 3234 N N . THR D 1 43 ? -2.979 22.959 11.893 1.00 37.40 81 THR C N 1
ATOM 3235 C CA . THR D 1 43 ? -2.920 22.701 10.450 1.00 37.31 81 THR C CA 1
ATOM 3236 C C . THR D 1 43 ? -4.204 22.016 9.955 1.00 33.82 81 THR C C 1
ATOM 3237 O O . THR D 1 43 ? -4.503 22.037 8.762 1.00 36.76 81 THR C O 1
ATOM 3241 N N . PHE D 1 44 ? -4.960 21.406 10.863 1.00 30.13 82 PHE C N 1
ATOM 3242 C CA . PHE D 1 44 ? -6.193 20.721 10.479 1.00 29.40 82 PHE C CA 1
ATOM 3243 C C . PHE D 1 44 ? -7.436 21.612 10.470 1.00 26.09 82 PHE C C 1
ATOM 3244 O O . PHE D 1 44 ? -8.508 21.149 1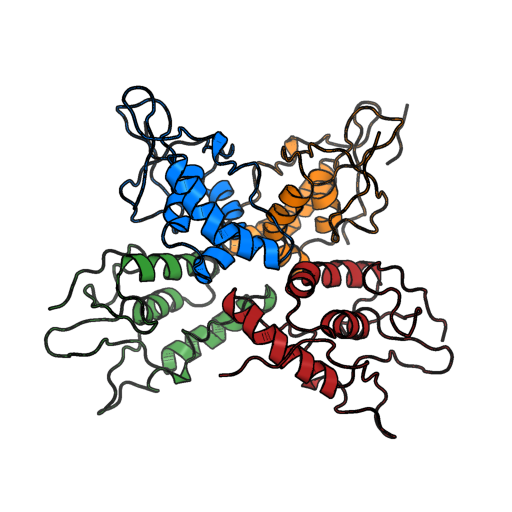0.084 1.00 26.98 82 PHE C O 1
ATOM 3252 N N . THR D 1 45 ? -7.337 22.880 10.857 1.00 25.73 83 THR C N 1
ATOM 3253 C CA . THR D 1 45 ? -8.586 23.638 11.013 1.00 27.99 83 THR C CA 1
ATOM 3254 C C . THR D 1 45 ? -9.356 23.817 9.688 1.00 27.29 83 THR C C 1
ATOM 3255 O O . THR D 1 45 ? -10.567 23.795 9.709 1.00 26.79 83 THR C O 1
ATOM 3259 N N . PRO D 1 46 ? -8.669 23.935 8.534 1.00 29.15 84 PRO C N 1
ATOM 3260 C CA . PRO D 1 46 ? -9.479 23.953 7.304 1.00 28.30 84 PRO C CA 1
ATOM 3261 C C . PRO D 1 46 ? -10.321 22.693 7.098 1.00 26.96 84 PRO C C 1
ATOM 3262 O O . PRO D 1 46 ? -11.476 22.799 6.692 1.00 28.15 84 PRO C O 1
ATOM 3266 N N . LEU D 1 47 ? -9.772 21.520 7.413 1.00 26.39 85 LEU C N 1
ATOM 3267 C CA . LEU D 1 47 ? -10.521 20.268 7.262 1.00 27.11 85 LEU C CA 1
ATOM 3268 C C . LEU D 1 47 ? -11.685 20.205 8.259 1.00 25.65 85 LEU C C 1
ATOM 3269 O O . LEU D 1 47 ? -12.766 19.693 7.946 1.00 26.68 85 LEU C O 1
ATOM 3274 N N . ILE D 1 48 ? -11.456 20.714 9.466 1.00 24.76 86 ILE C N 1
ATOM 3275 C CA . ILE D 1 48 ? -12.496 20.743 10.494 1.00 27.58 86 ILE C CA 1
ATOM 3276 C C . ILE D 1 48 ? -13.633 21.651 10.037 1.00 28.19 86 ILE C C 1
ATOM 3277 O O . ILE D 1 48 ? -14.809 21.331 10.205 1.00 31.65 86 ILE C O 1
ATOM 3282 N N . GLN D 1 49 ? -13.268 22.771 9.431 1.00 28.43 87 GLN C N 1
ATOM 3283 C CA . GLN D 1 49 ? -14.245 23.701 8.885 1.00 31.29 87 GLN C CA 1
ATOM 3284 C C . GLN D 1 49 ? -15.047 23.076 7.742 1.00 28.92 87 GLN C C 1
ATOM 3285 O O . GLN D 1 49 ? -16.233 23.337 7.600 1.00 26.37 87 GLN C O 1
ATOM 3291 N N . TYR D 1 50 ? -14.394 22.262 6.920 1.00 26.29 88 TYR C N 1
ATOM 3292 C CA . TYR D 1 50 ? -15.074 21.627 5.796 1.00 26.34 88 TYR C CA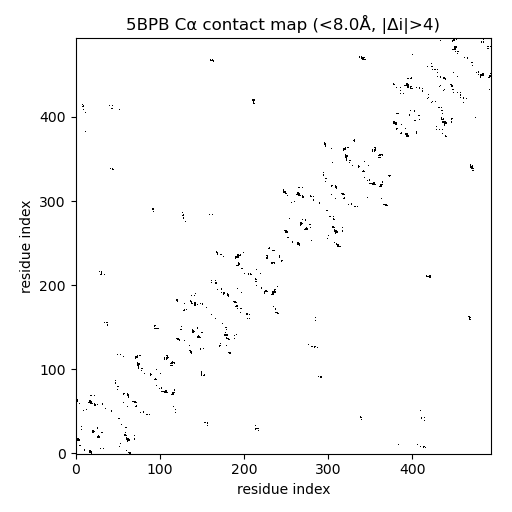 1
ATOM 3293 C C . TYR D 1 50 ? -16.271 20.790 6.277 1.00 26.62 88 TYR C C 1
ATOM 3294 O O . TYR D 1 50 ? -17.317 20.755 5.630 1.00 25.98 88 TYR C O 1
ATOM 3303 N N . GLY D 1 51 ? -16.126 20.147 7.429 1.00 27.91 89 GLY C N 1
ATOM 3304 C CA . GLY D 1 51 ? -17.211 19.376 8.017 1.00 31.17 89 GLY C CA 1
ATOM 3305 C C . GLY D 1 51 ? -17.479 18.073 7.276 1.00 34.96 89 GLY C C 1
ATOM 3306 O O . GLY D 1 51 ? -18.632 17.740 7.018 1.00 40.71 89 GLY C O 1
ATOM 3307 N N . CYS D 1 52 ? -16.427 17.336 6.922 1.00 36.09 90 CYS C N 1
ATOM 3308 C CA . CYS D 1 52 ? -16.605 16.004 6.311 1.00 39.88 90 CYS C CA 1
ATOM 3309 C C . CYS D 1 52 ? -17.087 14.996 7.347 1.00 42.09 90 CYS C C 1
ATOM 3310 O O . CYS D 1 52 ? -17.822 14.068 7.019 1.00 45.83 90 CYS C O 1
ATOM 3313 N N . SER D 1 53 ? -16.675 15.189 8.595 1.00 39.19 91 SER C N 1
ATOM 3314 C CA . SER D 1 53 ? -17.013 14.273 9.669 1.00 40.91 91 SER C CA 1
ATOM 3315 C C . SER D 1 53 ? -17.097 15.020 10.992 1.00 39.78 91 SER C C 1
ATOM 3316 O O . SER D 1 53 ? -16.150 15.701 11.390 1.00 36.75 91 SER C O 1
ATOM 3319 N N . SER D 1 54 ? -18.221 14.872 11.685 1.00 41.28 92 SER C N 1
ATOM 3320 C CA . SER D 1 54 ? -18.396 15.525 12.979 1.00 44.19 92 SER C CA 1
ATOM 3321 C C . SER D 1 54 ? -17.506 14.916 14.083 1.00 42.69 92 SER C C 1
ATOM 3322 O O . SER D 1 54 ? -17.381 15.491 15.163 1.00 42.59 92 SER C O 1
ATOM 3325 N N . GLN D 1 55 ? -16.896 13.763 13.807 1.00 41.53 93 GLN C N 1
ATOM 3326 C CA . GLN D 1 55 ? -15.963 13.125 14.732 1.00 40.67 93 GLN C CA 1
ATOM 3327 C C . GLN D 1 55 ? -14.504 13.539 14.530 1.00 37.22 93 GLN C C 1
ATOM 3328 O O . GLN D 1 55 ? -13.652 13.156 15.318 1.00 36.33 93 GLN C O 1
ATOM 3334 N N . LEU D 1 56 ? -14.210 14.296 13.477 1.00 37.01 94 LEU C N 1
ATOM 3335 C CA . LEU D 1 56 ? -12.818 14.632 13.130 1.00 33.69 94 LEU C CA 1
ATOM 3336 C C . LEU D 1 56 ? -12.074 15.355 14.248 1.00 31.75 94 LEU C C 1
ATOM 3337 O O . LEU D 1 56 ? -10.943 15.003 14.556 1.00 33.00 94 LEU C O 1
ATOM 3342 N N . GLN D 1 57 ? -12.701 16.363 14.850 1.00 31.60 95 GLN C N 1
ATOM 3343 C CA . GLN D 1 57 ? -12.040 17.139 15.898 1.00 32.46 95 GLN C CA 1
ATOM 3344 C C . GLN D 1 57 ? -11.736 16.281 17.114 1.00 30.34 95 GLN C C 1
ATOM 3345 O O . GLN D 1 57 ? -10.647 16.394 17.686 1.00 27.57 95 GLN C O 1
ATOM 3351 N N . PHE D 1 58 ? -12.683 15.424 17.505 1.00 31.30 96 PHE C N 1
ATOM 3352 C CA . PHE D 1 58 ? -12.442 14.535 18.642 1.00 34.86 96 PHE C CA 1
ATOM 3353 C C . PHE D 1 58 ? -11.308 13.577 18.319 1.00 34.07 96 PHE C C 1
ATOM 3354 O O . PHE D 1 58 ? -10.365 13.439 19.090 1.00 37.26 96 PHE C O 1
ATOM 3362 N N . PHE D 1 59 ? -11.405 12.920 17.173 1.00 33.04 97 PHE C N 1
ATOM 3363 C CA . PHE D 1 59 ? -10.372 12.002 16.736 1.00 34.82 97 PHE C CA 1
ATOM 3364 C C . PHE D 1 59 ? -8.978 12.639 16.802 1.00 32.57 97 PHE C C 1
ATOM 3365 O O . PHE D 1 59 ? -8.050 12.057 17.347 1.00 34.34 97 PHE C O 1
ATOM 3373 N N . LEU D 1 60 ? -8.845 13.838 16.253 1.00 30.75 98 LEU C N 1
ATOM 3374 C CA . LEU D 1 60 ? -7.558 14.539 16.217 1.00 29.59 98 LEU C CA 1
ATOM 3375 C C . LEU D 1 60 ? -7.050 14.881 17.602 1.00 29.22 98 LEU C C 1
ATOM 3376 O O . LEU D 1 60 ? -5.863 14.759 17.869 1.00 28.34 98 LEU C O 1
ATOM 3381 N N . CYS D 1 61 ? -7.947 15.323 18.477 1.00 29.85 99 CYS C N 1
ATOM 3382 C CA . CYS D 1 61 ? -7.558 15.644 19.843 1.00 32.04 99 CYS C CA 1
ATOM 3383 C C . CYS D 1 61 ? -7.100 14.375 20.557 1.00 32.18 99 CYS C C 1
ATOM 3384 O O . CYS D 1 61 ? -6.128 14.404 21.294 1.00 31.70 99 CYS C O 1
ATOM 3387 N N . SER D 1 62 ? -7.782 13.259 20.299 1.00 33.57 100 SER C N 1
ATOM 3388 C CA . SER D 1 62 ? -7.437 11.989 20.928 1.00 35.82 100 SER C CA 1
ATOM 3389 C C . SER D 1 62 ? -6.030 11.504 20.539 1.00 34.91 100 SER C C 1
ATOM 3390 O O . SER D 1 62 ? -5.395 10.789 21.299 1.00 36.24 100 SER C O 1
ATOM 3393 N N . VAL D 1 63 ? -5.553 11.914 19.367 1.00 33.97 101 VAL C N 1
ATOM 3394 C CA . VAL D 1 63 ? -4.199 11.598 18.913 1.00 35.23 101 VAL C CA 1
ATOM 3395 C C . VAL D 1 63 ? -3.162 12.590 19.455 1.00 34.33 101 VAL C C 1
ATOM 3396 O O . VAL D 1 63 ? -2.096 12.180 19.925 1.00 34.36 101 VAL C O 1
ATOM 3400 N N . TYR D 1 64 ? -3.472 13.889 19.381 1.00 33.53 102 TYR C N 1
ATOM 3401 C CA . TYR D 1 64 ? -2.496 14.939 19.680 1.00 33.79 102 TYR C CA 1
ATOM 3402 C C . TYR D 1 64 ? -2.420 15.302 21.162 1.00 34.43 102 TYR C C 1
ATOM 3403 O O . TYR D 1 64 ? -1.356 15.670 21.664 1.00 33.93 102 TYR C O 1
ATOM 3412 N N . VAL D 1 65 ? -3.554 15.210 21.849 1.00 34.07 103 VAL C N 1
ATOM 3413 C CA . VAL D 1 65 ? -3.604 15.338 23.299 1.00 37.56 103 VAL C CA 1
ATOM 3414 C C . VAL D 1 65 ? -4.444 14.201 23.864 1.00 38.31 103 VAL C C 1
ATOM 3415 O O . VAL D 1 65 ? -5.583 14.403 24.286 1.00 36.66 103 VAL C O 1
ATOM 3419 N N . PRO D 1 66 ? -3.875 12.986 23.863 1.00 39.72 104 PRO C N 1
ATOM 3420 C CA . PRO D 1 66 ? -4.601 11.822 24.352 1.00 40.45 104 PRO C CA 1
ATOM 3421 C C . PRO D 1 66 ? -4.924 11.895 25.836 1.00 41.29 104 PRO C C 1
ATOM 3422 O O . PRO D 1 66 ? -4.266 12.612 26.600 1.00 40.15 104 PRO C O 1
ATOM 3426 N N . MET D 1 67 ? -5.935 11.137 26.233 1.00 42.57 105 MET C N 1
ATOM 3427 C CA . MET D 1 67 ? -6.389 11.156 27.601 1.00 46.83 105 MET C CA 1
ATOM 3428 C C . MET D 1 67 ? -5.334 10.561 28.528 1.00 48.60 105 MET C C 1
ATOM 3429 O O . MET D 1 67 ? -4.651 9.591 28.191 1.00 46.96 105 MET C O 1
ATOM 3434 N N . CYS D 1 68 ? -5.206 11.185 29.692 1.00 52.32 106 CYS C N 1
ATOM 3435 C CA . CYS D 1 68 ? -4.357 10.703 30.768 1.00 56.45 106 CYS C CA 1
ATOM 3436 C C . CYS D 1 68 ? -5.252 10.438 31.965 1.00 59.58 106 CYS C C 1
ATOM 3437 O O . CYS D 1 68 ? -6.111 11.259 32.281 1.00 62.31 106 CYS C O 1
ATOM 3440 N N . THR D 1 69 ? -5.077 9.285 32.604 1.00 62.96 107 THR C N 1
ATOM 3441 C CA . THR D 1 69 ? -5.625 9.043 33.944 1.00 66.53 107 THR C CA 1
ATOM 3442 C C . THR D 1 69 ? -4.463 8.697 34.858 1.00 67.60 107 THR C C 1
ATOM 3443 O O . THR D 1 69 ? -3.407 8.285 34.385 1.00 66.19 107 THR C O 1
ATOM 3447 N N . GLU D 1 70 ? -4.660 8.854 36.164 1.00 71.75 108 GLU C N 1
ATOM 3448 C CA . GLU D 1 70 ? -3.603 8.567 37.135 1.00 77.65 108 GLU C CA 1
ATOM 3449 C C . GLU D 1 70 ? -3.213 7.085 37.187 1.00 77.72 108 GLU C C 1
ATOM 3450 O O . GLU D 1 70 ? -2.061 6.756 37.472 1.00 78.55 108 GLU C O 1
ATOM 3456 N N . LYS D 1 71 ? -4.164 6.196 36.910 1.00 76.89 109 LYS C N 1
ATOM 3457 C CA . LYS D 1 71 ? -3.929 4.757 37.056 1.00 79.82 109 LYS C CA 1
ATOM 3458 C C . LYS D 1 71 ? -3.192 4.140 35.867 1.00 75.50 109 LYS C C 1
ATOM 3459 O O . LYS D 1 71 ? -2.544 3.106 36.016 1.00 77.17 109 LYS C O 1
ATOM 3465 N N . ILE D 1 72 ? -3.298 4.763 34.695 1.00 70.59 110 ILE C N 1
ATOM 3466 C CA . ILE D 1 72 ? -2.709 4.218 33.471 1.00 70.18 110 ILE C CA 1
ATOM 3467 C C . ILE D 1 72 ? -1.442 5.005 33.111 1.00 66.77 110 ILE C C 1
ATOM 3468 O O . ILE D 1 72 ? -1.451 6.230 33.132 1.00 63.03 110 ILE C O 1
ATOM 3473 N N . ASN D 1 73 ? -0.363 4.287 32.791 1.00 69.44 111 ASN C N 1
ATOM 3474 C CA . ASN D 1 73 ? 0.948 4.892 32.500 1.00 70.61 111 ASN C CA 1
ATOM 3475 C C . ASN D 1 73 ? 1.163 5.254 31.038 1.00 68.89 111 ASN C C 1
ATOM 3476 O O . ASN D 1 73 ? 2.181 5.858 30.695 1.00 71.64 111 ASN C O 1
ATOM 3481 N N . ILE D 1 74 ? 0.222 4.877 30.178 1.00 66.54 112 ILE C N 1
ATOM 3482 C CA . ILE D 1 74 ? 0.307 5.198 28.759 1.00 64.07 112 ILE C CA 1
ATOM 3483 C C . ILE D 1 74 ? -0.817 6.148 28.335 1.00 59.15 112 ILE C C 1
ATOM 3484 O O . ILE D 1 74 ? -1.857 6.210 28.987 1.00 58.34 112 ILE C O 1
ATOM 3489 N N . PRO D 1 75 ? -0.605 6.896 27.239 1.00 56.82 113 PRO C N 1
ATOM 3490 C CA . PRO D 1 75 ? -1.683 7.723 26.708 1.00 53.49 113 PRO C CA 1
ATOM 3491 C C . PRO D 1 75 ? -2.802 6.875 26.108 1.00 53.33 113 PRO C C 1
ATOM 3492 O O . PRO D 1 75 ? -2.535 5.832 25.517 1.00 55.26 113 PRO C O 1
ATOM 3496 N N . ILE D 1 76 ? -4.041 7.326 26.279 1.00 51.09 114 ILE C N 1
ATOM 3497 C CA . ILE D 1 76 ? -5.206 6.632 25.744 1.00 52.08 114 ILE C CA 1
ATOM 3498 C C . ILE D 1 76 ? -5.728 7.379 24.512 1.00 46.97 114 ILE C C 1
ATOM 3499 O O . ILE D 1 76 ? -6.294 8.472 24.623 1.00 42.72 114 ILE C O 1
ATOM 3504 N N . GLY D 1 77 ? -5.518 6.778 23.343 1.00 45.60 115 GLY C N 1
ATOM 3505 C CA . GLY D 1 77 ? -5.917 7.372 22.076 1.00 41.46 115 GLY C CA 1
ATOM 3506 C C . GLY D 1 77 ? -7.215 6.815 21.527 1.00 39.41 115 GLY C C 1
ATOM 3507 O O . GLY D 1 77 ? -7.983 6.176 22.242 1.00 42.97 115 GLY C O 1
ATOM 3508 N N . PRO D 1 78 ? -7.467 7.047 20.232 1.00 42.11 116 PRO C N 1
ATOM 3509 C CA . PRO D 1 78 ? -8.688 6.564 19.614 1.00 45.67 116 PRO C CA 1
ATOM 3510 C C . PRO D 1 78 ? -8.576 5.090 19.264 1.00 52.10 116 PRO C C 1
ATOM 3511 O O . PRO D 1 78 ? -7.472 4.551 19.255 1.00 54.54 116 PRO C O 1
ATOM 3515 N N . CYS D 1 79 ? -9.702 4.445 18.976 1.00 56.84 117 CYS C N 1
ATOM 3516 C CA . CYS D 1 79 ? -9.666 3.121 18.362 1.00 64.23 117 CYS C CA 1
ATOM 3517 C C . CYS D 1 79 ? -9.686 3.248 16.827 1.00 63.48 117 CYS C C 1
ATOM 3518 O O . CYS D 1 79 ? -9.986 4.323 16.268 1.00 56.39 117 CYS C O 1
ATOM 3521 N N . GLY D 1 80 ? -9.344 2.150 16.155 1.00 67.27 118 GLY C N 1
ATOM 3522 C CA . GLY D 1 80 ? -9.274 2.116 14.693 1.00 68.33 118 GLY C CA 1
ATOM 3523 C C . GLY D 1 80 ? -10.624 2.260 14.015 1.00 69.45 118 GLY C C 1
ATOM 3524 O O . GLY D 1 80 ? -10.697 2.701 12.867 1.00 69.74 118 GLY C O 1
ATOM 3525 N N . GLY D 1 81 ? -11.687 1.880 14.722 1.00 69.99 119 GLY C N 1
ATOM 3526 C CA . GLY D 1 81 ? -13.053 2.016 14.232 1.00 72.06 119 GLY C CA 1
ATOM 3527 C C . GLY D 1 81 ? -13.431 3.462 13.972 1.00 66.87 119 GLY C C 1
ATOM 3528 O O . GLY D 1 81 ? -14.061 3.777 12.960 1.00 69.56 119 GLY C O 1
ATOM 3529 N N . MET D 1 82 ? -13.043 4.348 14.884 1.00 63.39 120 MET C N 1
ATOM 3530 C CA . MET D 1 82 ? -13.291 5.768 14.698 1.00 57.94 120 MET C CA 1
ATOM 3531 C C . MET D 1 82 ? -12.344 6.327 13.655 1.00 52.26 120 MET C C 1
ATOM 3532 O O . MET D 1 82 ? -12.759 7.116 12.824 1.00 52.48 120 MET C O 1
ATOM 3537 N N . CYS D 1 83 ? -11.076 5.926 13.702 1.00 53.27 121 CYS C N 1
ATOM 3538 C CA . CYS D 1 83 ? -10.110 6.347 12.681 1.00 52.58 121 CYS C CA 1
ATOM 3539 C C . CYS D 1 83 ? -10.626 6.045 11.271 1.00 53.40 121 CYS C C 1
ATOM 3540 O O . CYS D 1 83 ? -10.703 6.935 10.426 1.00 47.64 121 CYS C O 1
ATOM 3543 N N . LEU D 1 84 ? -10.977 4.783 11.028 1.00 58.86 122 LEU C N 1
ATOM 3544 C CA . LEU D 1 84 ? -11.458 4.358 9.710 1.00 63.02 122 LEU C CA 1
ATOM 3545 C C . LEU D 1 84 ? -12.727 5.099 9.303 1.00 60.85 122 LEU C C 1
ATOM 3546 O O . LEU D 1 84 ? -12.891 5.465 8.140 1.00 60.37 122 LEU C O 1
ATOM 3551 N N . SER D 1 85 ? -13.618 5.309 10.265 1.00 60.06 123 SER C N 1
ATOM 3552 C CA . SER D 1 85 ? -14.839 6.072 10.039 1.00 58.78 123 SER C CA 1
ATOM 3553 C C . SER D 1 85 ? -14.523 7.503 9.565 1.00 50.93 123 SER C C 1
ATOM 3554 O O . SER D 1 85 ? -15.067 7.969 8.560 1.00 49.00 123 SER C O 1
ATOM 3557 N N . VAL D 1 86 ? -13.629 8.180 10.279 1.00 44.81 124 VAL C N 1
ATOM 3558 C CA . VAL D 1 86 ? -13.244 9.552 9.936 1.00 40.93 124 VAL C CA 1
ATOM 3559 C C . VAL D 1 86 ? -12.491 9.600 8.600 1.00 40.34 124 VAL C C 1
ATOM 3560 O O . VAL D 1 86 ? -12.769 10.455 7.757 1.00 36.78 124 VAL C O 1
ATOM 3564 N N . LYS D 1 87 ? -11.546 8.682 8.415 1.00 42.57 125 LYS C N 1
ATOM 3565 C CA . LYS D 1 87 ? -10.780 8.585 7.170 1.00 46.06 125 LYS C CA 1
ATOM 3566 C C . LYS D 1 87 ? -11.677 8.381 5.949 1.00 47.60 125 LYS C C 1
ATOM 3567 O O . LYS D 1 87 ? -11.451 8.983 4.901 1.00 46.21 125 LYS C O 1
ATOM 3573 N N . ARG D 1 88 ? -12.675 7.514 6.091 1.00 51.51 126 ARG C N 1
ATOM 3574 C CA . ARG D 1 88 ? -13.612 7.201 5.008 1.00 56.06 126 ARG C CA 1
ATOM 3575 C C . ARG D 1 88 ? -14.315 8.453 4.518 1.00 52.74 126 ARG C C 1
ATOM 3576 O O . ARG D 1 88 ? -14.469 8.661 3.313 1.00 52.45 126 ARG C O 1
ATOM 3584 N N . ARG D 1 89 ? -14.750 9.279 5.461 1.00 49.96 127 ARG C N 1
ATOM 3585 C CA . ARG D 1 89 ? -15.477 10.497 5.132 1.00 49.56 127 ARG C CA 1
ATOM 3586 C C . ARG D 1 89 ? -14.575 11.668 4.721 1.00 45.68 127 ARG C C 1
ATOM 3587 O O . ARG D 1 89 ? -15.003 12.510 3.933 1.00 48.95 127 ARG C O 1
ATOM 3595 N N . CYS D 1 90 ? -13.335 11.713 5.209 1.00 42.00 128 CYS C N 1
ATOM 3596 C CA . CYS D 1 90 ? -12.469 12.893 5.001 1.00 42.66 128 CYS C CA 1
ATOM 3597 C C . CYS D 1 90 ? -11.332 12.727 3.974 1.00 43.85 128 CYS C C 1
ATOM 3598 O O . CYS D 1 90 ? -10.900 13.708 3.366 1.00 42.66 128 CYS C O 1
ATOM 3601 N N . GLU D 1 91 ? -10.856 11.505 3.766 1.00 46.55 129 GLU C N 1
ATOM 3602 C CA . GLU D 1 91 ? -9.802 11.262 2.775 1.00 49.56 129 GLU C CA 1
ATOM 3603 C C . GLU D 1 91 ? -10.174 11.751 1.368 1.00 49.50 129 GLU C C 1
ATOM 3604 O O . GLU D 1 91 ? -9.339 12.366 0.693 1.00 56.49 129 GLU C O 1
ATOM 3610 N N . PRO D 1 92 ? -11.418 11.482 0.917 1.00 46.51 130 PRO C N 1
ATOM 3611 C CA . PRO D 1 92 ? -11.815 11.915 -0.428 1.00 49.02 130 PRO C CA 1
ATOM 3612 C C . PRO D 1 92 ? -11.671 13.420 -0.654 1.00 46.02 130 PRO C C 1
ATOM 3613 O O . PRO D 1 92 ? -11.291 13.841 -1.744 1.00 48.07 130 PRO C O 1
ATOM 3617 N N . VAL D 1 93 ? -11.962 14.211 0.375 1.00 40.90 131 VAL C N 1
ATOM 3618 C CA . VAL D 1 93 ? -11.869 15.665 0.284 1.00 38.70 131 VAL C CA 1
ATOM 3619 C C . VAL D 1 93 ? -10.406 16.074 0.138 1.00 37.66 131 VAL C C 1
ATOM 3620 O O . VAL D 1 93 ? -10.056 16.861 -0.731 1.00 34.67 131 VAL C O 1
ATOM 3624 N N . LEU D 1 94 ? -9.553 15.524 0.996 1.00 41.13 132 LEU C N 1
ATOM 3625 C CA . LEU D 1 94 ? -8.117 15.792 0.931 1.00 41.45 132 LEU C CA 1
ATOM 3626 C C . LEU D 1 94 ? -7.562 15.421 -0.433 1.00 42.98 132 LEU C C 1
ATOM 3627 O O . LEU D 1 94 ? -6.773 16.174 -1.005 1.00 41.67 132 LEU C O 1
ATOM 3632 N N . LYS D 1 95 ? -7.980 14.264 -0.944 1.00 46.17 133 LYS C N 1
ATOM 3633 C CA . LYS D 1 95 ? -7.619 13.837 -2.301 1.00 52.82 133 LYS C CA 1
ATOM 3634 C C . LYS D 1 95 ? -7.913 14.907 -3.356 1.00 51.73 133 LYS C C 1
ATOM 3635 O O . LYS D 1 95 ? -7.017 15.300 -4.115 1.00 52.77 133 LYS C O 1
ATOM 3641 N N . GLU D 1 96 ? -9.162 15.369 -3.397 1.00 48.57 134 GLU C N 1
ATOM 3642 C CA . GLU D 1 96 ? -9.608 16.328 -4.418 1.00 48.48 134 GLU C CA 1
ATOM 3643 C C . GLU D 1 96 ? -8.713 17.557 -4.512 1.00 47.36 134 GLU C C 1
ATOM 3644 O O . GLU D 1 96 ? -8.586 18.151 -5.583 1.00 49.66 134 GLU C O 1
ATOM 3650 N N . PHE D 1 97 ? -8.104 17.945 -3.393 1.00 44.35 135 PHE C N 1
ATOM 3651 C CA . PHE D 1 97 ? -7.313 19.169 -3.348 1.00 43.27 135 PHE C CA 1
ATOM 3652 C C . PHE D 1 97 ? -5.807 18.941 -3.274 1.00 45.29 135 PHE C C 1
ATOM 3653 O O . PHE D 1 97 ? -5.057 19.894 -3.078 1.00 46.94 135 PHE C O 1
ATOM 3661 N N . GLY D 1 98 ? -5.377 17.691 -3.447 1.00 47.91 136 GLY C N 1
ATOM 3662 C CA . GLY D 1 98 ? -3.958 17.362 -3.583 1.00 52.13 136 GLY C CA 1
ATOM 3663 C C . GLY D 1 98 ? -3.244 17.066 -2.277 1.00 51.84 136 GLY C C 1
ATOM 3664 O O . GLY D 1 98 ? -2.021 16.901 -2.273 1.00 56.11 136 GLY C O 1
ATOM 3665 N N . PHE D 1 99 ? -3.991 16.998 -1.172 1.00 47.79 137 PHE C N 1
ATOM 3666 C CA . PHE D 1 99 ? -3.398 16.729 0.144 1.00 47.09 137 PHE C CA 1
ATOM 3667 C C . PHE D 1 99 ? -3.465 15.255 0.509 1.00 49.47 137 PHE C C 1
ATOM 3668 O O . PHE D 1 99 ? -4.313 14.517 0.006 1.00 50.88 137 PHE C O 1
ATOM 3676 N N . ALA D 1 100 ? -2.540 14.841 1.374 1.00 49.11 138 ALA C N 1
ATOM 3677 C CA . ALA D 1 100 ? -2.462 13.464 1.833 1.00 52.76 138 ALA C CA 1
ATOM 3678 C C . ALA D 1 100 ? -3.150 13.282 3.189 1.00 48.99 138 ALA C C 1
ATOM 3679 O O . ALA D 1 100 ? -3.220 14.207 4.001 1.00 45.24 138 ALA C O 1
ATOM 3681 N N . TRP D 1 101 ? -3.674 12.081 3.414 1.00 52.33 139 TRP C N 1
ATOM 3682 C CA . TRP D 1 101 ? -4.054 11.656 4.746 1.00 50.32 139 TRP C CA 1
ATOM 3683 C C . TRP D 1 101 ? -2.736 11.400 5.480 1.00 51.53 139 TRP C C 1
ATOM 3684 O O . TRP D 1 101 ? -1.948 10.577 5.030 1.00 54.80 139 TRP C O 1
ATOM 3695 N N . PRO D 1 102 ? -2.480 12.114 6.594 1.00 49.84 140 PRO C N 1
ATOM 3696 C CA . PRO D 1 102 ? -1.166 11.976 7.225 1.00 52.54 140 PRO C CA 1
ATOM 3697 C C . PRO D 1 102 ? -0.920 10.580 7.809 1.00 56.98 140 PRO C C 1
ATOM 3698 O O . PRO D 1 102 ? -1.813 9.991 8.431 1.00 56.04 140 PRO C O 1
ATOM 3702 N N . GLU D 1 103 ? 0.291 10.069 7.607 1.00 62.12 141 GLU C N 1
ATOM 3703 C CA . GLU D 1 103 ? 0.675 8.741 8.078 1.00 67.51 141 GLU C CA 1
ATOM 3704 C C . GLU D 1 103 ? 0.676 8.702 9.615 1.00 65.10 141 GLU C C 1
ATOM 3705 O O . GLU D 1 103 ? 0.548 7.635 10.217 1.00 71.31 141 GLU C O 1
ATOM 3711 N N . SER D 1 104 ? 0.792 9.869 10.245 1.00 61.61 142 SER C N 1
ATOM 3712 C CA . SER D 1 104 ? 0.578 9.988 11.688 1.00 59.36 142 SER C CA 1
ATOM 3713 C C . SER D 1 104 ? -0.848 9.602 12.110 1.00 59.21 142 SER C C 1
ATOM 3714 O O . SER D 1 104 ? -1.073 9.254 13.260 1.00 62.88 142 SER C O 1
ATOM 3717 N N . LEU D 1 105 ? -1.805 9.689 11.184 1.00 55.94 143 LEU C N 1
ATOM 3718 C CA . LEU D 1 105 ? -3.176 9.229 11.420 1.00 50.07 143 LEU C CA 1
ATOM 3719 C C . LEU D 1 105 ? -3.447 7.870 10.774 1.00 54.77 143 LEU C C 1
ATOM 3720 O O . LEU D 1 105 ? -4.606 7.505 10.571 1.00 53.94 143 LEU C O 1
ATOM 3725 N N . ASN D 1 106 ? -2.385 7.128 10.457 1.00 59.48 144 ASN C N 1
ATOM 3726 C CA . ASN D 1 106 ? -2.506 5.789 9.878 1.00 64.83 144 ASN C CA 1
ATOM 3727 C C . ASN D 1 106 ? -3.282 4.890 10.836 1.00 64.48 144 ASN C C 1
ATOM 3728 O O . ASN D 1 106 ? -2.844 4.663 11.958 1.00 66.48 144 ASN C O 1
ATOM 3733 N N . CYS D 1 107 ? -4.428 4.380 10.387 1.00 66.21 145 CYS C N 1
ATOM 3734 C CA . CYS D 1 107 ? -5.353 3.661 11.270 1.00 68.08 145 CYS C CA 1
ATOM 3735 C C . CYS D 1 107 ? -4.795 2.344 11.805 1.00 73.39 145 CYS C C 1
ATOM 3736 O O . CYS D 1 107 ? -5.282 1.838 12.819 1.00 75.60 145 CYS C O 1
ATOM 3739 N N . SER D 1 108 ? -3.781 1.793 11.139 1.00 77.85 146 SER C N 1
ATOM 3740 C CA . SER D 1 108 ? -3.123 0.574 11.622 1.00 84.07 146 SER C CA 1
ATOM 3741 C C . SER D 1 108 ? -2.264 0.808 12.872 1.00 83.14 146 SER C C 1
ATOM 3742 O O . SER D 1 108 ? -1.888 -0.148 13.541 1.00 87.92 146 SER C O 1
ATOM 3745 N N . LYS D 1 109 ? -1.957 2.066 13.193 1.00 78.08 147 LYS C N 1
ATOM 3746 C CA . LYS D 1 109 ? -1.170 2.375 14.396 1.00 78.06 147 LYS C CA 1
ATOM 3747 C C . LYS D 1 109 ? -2.026 2.446 15.676 1.00 73.75 147 LYS C C 1
ATOM 3748 O O . LYS D 1 109 ? -1.490 2.627 16.768 1.00 73.57 147 LYS C O 1
ATOM 3754 N N . PHE D 1 110 ? -3.343 2.306 15.538 1.00 72.26 148 PHE C N 1
ATOM 3755 C CA . PHE D 1 110 ? -4.260 2.273 16.679 1.00 69.01 148 PHE C CA 1
ATOM 3756 C C . PHE D 1 110 ? -4.875 0.888 16.805 1.00 74.97 148 PHE C C 1
ATOM 3757 O O . PHE D 1 110 ? -4.986 0.173 15.806 1.00 81.62 148 PHE C O 1
ATOM 3765 N N . PRO D 1 111 ? -5.303 0.509 18.022 1.00 74.85 149 PRO C N 1
ATOM 3766 C CA . PRO D 1 111 ? -5.884 -0.817 18.179 1.00 81.31 149 PRO C CA 1
ATOM 3767 C C . PRO D 1 111 ? -7.288 -0.859 17.584 1.00 81.71 149 PRO C C 1
ATOM 3768 O O . PRO D 1 111 ? -7.978 0.166 17.602 1.00 76.89 149 PRO C O 1
ATOM 3772 N N . PRO D 1 112 ? -7.715 -2.030 17.065 1.00 88.52 150 PRO C N 1
ATOM 3773 C CA . PRO D 1 112 ? -8.979 -2.110 16.319 1.00 90.43 150 PRO C CA 1
ATOM 3774 C C . PRO D 1 112 ? -10.217 -1.740 17.144 1.00 89.81 150 PRO C C 1
ATOM 3775 O O . PRO D 1 112 ? -11.156 -1.135 16.612 1.00 91.25 150 PRO C O 1
ATOM 3779 N N . GLN D 1 113 ? -10.208 -2.092 18.426 1.00 89.82 151 GLN C N 1
ATOM 3780 C CA . GLN D 1 113 ? -11.308 -1.759 19.334 1.00 91.42 151 GLN C CA 1
ATOM 3781 C C . GLN D 1 113 ? -10.859 -1.837 20.789 1.00 91.20 151 GLN C C 1
ATOM 3782 O O . GLN D 1 113 ? -9.846 -2.477 21.098 1.00 93.40 151 GLN C O 1
ATOM 3788 N N . ASN D 1 114 ? -11.685 -1.351 21.694 1.00 90.56 152 ASN C N 1
ATOM 3789 C CA . ASN D 1 114 ? -11.249 -1.267 23.063 1.00 89.54 152 ASN C CA 1
ATOM 3790 C C . ASN D 1 114 ? -11.360 -2.614 23.721 1.00 98.15 152 ASN C C 1
ATOM 3791 O O . ASN D 1 114 ? -12.289 -2.906 24.451 1.00 104.28 152 ASN C O 1
ATOM 3796 N N . ASP D 1 115 ? -10.342 -3.407 23.443 1.00 102.89 153 ASP C N 1
ATOM 3797 C CA . ASP D 1 115 ? -10.282 -4.831 23.723 1.00 109.54 153 ASP C CA 1
ATOM 3798 C C . ASP D 1 115 ? -10.114 -5.023 25.222 1.00 112.15 153 ASP C C 1
ATOM 3799 O O . ASP D 1 115 ? -10.070 -4.056 25.983 1.00 109.70 153 ASP C O 1
ATOM 3804 N N . HIS D 1 116 ? -10.031 -6.277 25.645 1.00 119.56 154 HIS C N 1
ATOM 3805 C CA . HIS D 1 116 ? -9.672 -6.606 27.021 1.00 122.52 154 HIS C CA 1
ATOM 3806 C C . HIS D 1 116 ? -8.159 -6.490 27.257 1.00 120.34 154 HIS C C 1
ATOM 3807 O O . HIS D 1 116 ? -7.706 -6.609 28.397 1.00 123.24 154 HIS C O 1
ATOM 3814 N N . ASN D 1 117 ? -7.389 -6.276 26.185 1.00 116.39 155 ASN C N 1
ATOM 3815 C CA . ASN D 1 117 ? -5.944 -6.023 26.283 1.00 113.44 155 ASN C CA 1
ATOM 3816 C C . ASN D 1 117 ? -5.484 -4.823 25.434 1.00 105.41 155 ASN C C 1
ATOM 3817 O O . ASN D 1 117 ? -4.291 -4.674 25.162 1.00 102.60 155 ASN C O 1
ATOM 3822 N N . HIS D 1 118 ? -6.438 -3.978 25.031 1.00 102.07 156 HIS C N 1
ATOM 3823 C CA . HIS D 1 118 ? -6.173 -2.742 24.282 1.00 96.04 156 HIS C CA 1
ATOM 3824 C C . HIS D 1 118 ? -7.140 -1.668 24.776 1.00 90.98 156 HIS C C 1
ATOM 3825 O O . HIS D 1 118 ? -8.355 -1.842 24.681 1.00 96.41 156 HIS C O 1
ATOM 3832 N N . MET D 1 119 ? -6.613 -0.566 25.299 1.00 85.39 157 MET C N 1
ATOM 3833 C CA . MET D 1 119 ? -7.454 0.514 25.820 1.00 82.07 157 MET C CA 1
ATOM 3834 C C . MET D 1 119 ? -7.474 1.664 24.808 1.00 75.12 157 MET C C 1
ATOM 3835 O O . MET D 1 119 ? -6.422 2.123 24.372 1.00 72.09 157 MET C O 1
ATOM 3840 N N . CYS D 1 120 ? -8.672 2.105 24.424 1.00 74.32 158 CYS C N 1
ATOM 3841 C CA . CYS D 1 120 ? -8.831 3.234 23.506 1.00 68.78 158 CYS C CA 1
ATOM 3842 C C . CYS D 1 120 ? -10.261 3.781 23.525 1.00 69.62 158 CYS C C 1
ATOM 3843 O O . CYS D 1 120 ? -11.199 3.070 23.897 1.00 77.21 158 CYS C O 1
ATOM 3846 N N . MET D 1 121 ? -10.409 5.047 23.158 1.00 64.67 159 MET C N 1
ATOM 3847 C CA . MET D 1 121 ? -11.698 5.712 23.100 1.00 63.21 159 MET C CA 1
ATOM 3848 C C . MET D 1 121 ? -12.341 5.589 21.732 1.00 63.84 159 MET C C 1
ATOM 3849 O O . MET D 1 121 ? -11.676 5.588 20.703 1.00 59.73 159 MET C O 1
ATOM 3854 N N . GLU D 1 122 ? -13.650 5.440 21.745 1.00 67.20 160 GLU C N 1
ATOM 3855 C CA . GLU D 1 122 ? -14.370 5.229 20.523 1.00 68.29 160 GLU C CA 1
ATOM 3856 C C . GLU D 1 122 ? -15.371 6.295 20.175 1.00 67.51 160 GLU C C 1
ATOM 3857 O O . GLU D 1 122 ? -16.031 6.161 19.190 1.00 71.83 160 GLU C O 1
ATOM 3863 N N . GLY D 1 123 ? -15.496 7.342 20.963 1.00 63.81 161 GLY C N 1
ATOM 3864 C CA . GLY D 1 123 ? -16.393 8.420 20.604 1.00 63.49 161 GLY C CA 1
ATOM 3865 C C . GLY D 1 123 ? -16.332 9.560 21.586 1.00 65.15 161 GLY C C 1
ATOM 3866 O O . GLY D 1 123 ? -16.837 10.647 21.333 1.00 66.28 161 GLY C O 1
#

Solvent-accessible surface area: 24521 Å² total; per-residue (Å²): 225,22,68,94,14,160,1,28,20,0,47,78,30,86,18,99,49,0,97,30,63,8,58,36,54,28,107,84,5,43,8,0,39,10,27,4,39,17,4,36,31,7,8,68,86,53,22,15,114,35,4,20,22,0,0,0,0,0,4,0,0,40,13,50,116,192,54,152,88,48,8,8,0,0,4,42,8,0,90,42,0,60,188,158,0,33,71,14,11,119,73,32,37,18,16,20,14,85,43,0,49,12,105,108,13,37,80,82,78,54,178,122,72,86,9,25,98,39,114,220,18,68,87,14,161,2,30,19,1,52,78,29,85,23,110,43,0,104,26,68,8,59,38,56,27,114,83,7,46,8,0,42,8,27,4,40,19,5,39,32,8,8,74,86,54,21,12,60,8,4,31,29,0,0,0,0,0,2,0,0,18,15,38,117,196,37,153,84,55,0,8,0,0,5,41,8,0,108,36,0,69,201,130,0,40,73,13,10,126,68,33,36,25,28,20,10,82,41,0,50,12,105,103,15,40,80,81,25,42,131,116,68,62,1,8,95,31,66,55,56,174,86,123,42,79,218,79,174,12,54,87,14,150,4,85,39,0,85,155,33,83,23,115,38,0,63,23,71,7,59,54,44,38,122,100,17,77,62,0,12,28,33,0,10,31,20,28,37,11,44,111,56,38,9,8,42,17,2,44,28,0,0,0,0,0,9,0,0,40,2,41,86,191,45,128,89,34,6,7,1,0,4,39,8,0,76,21,0,59,127,32,0,42,52,14,25,89,92,8,16,71,28,28,38,116,23,0,55,13,108,96,12,36,84,74,78,69,176,111,72,101,10,27,82,30,110,52,36,133,124,27,100,92,71,171,248,242,23,59,80,9,142,2,73,34,0,74,155,35,83,19,121,38,0,95,21,61,9,54,50,53,37,117,109,13,78,63,0,11,29,32,0,10,37,20,21,37,9,44,108,69,53,12,8,114,63,2,62,30,0,0,0,0,0,9,0,0,35,14,43,127,193,60,155,110,43,0,6,0,0,4,40,7,0,92,37,0,63,172,137,0,50,61,10,25,108,100,13,27,72,17,28,40,117,31,0,58,19,101,90,14,32,93,75,62,51,178,119,87,103,5,25,93,75

Radius of gyration: 24.95 Å; Cα contacts (8 Å, |Δi|>4): 846; chains: 4; bounding box: 40×63×75 Å

Nearest PDB structures (foldseek):
  5bpb-assembly2_B  TM=1.007E+00  e=1.893E-23  Homo sapiens
  5bpb-assembly3_D  TM=9.914E-01  e=2.155E-23  Homo sapiens
  5bqe-assembly1_C  TM=9.894E-01  e=7.377E-23  Homo sapiens
  5uwg-assembly1_A  TM=9.934E-01  e=4.658E-21  Homo sapiens
  5cl1-assembly1_D  TM=9.879E-01  e=3.836E-21  Homo sapiens

Secondary structure (DSSP, 8-state):
--EE---GGG-SSS--EE-SS-TTS-SSHHHHHHHHGGGHHHHHHTS-TTHHHHHHHHHS-EEETTEEEEE-B-HHHHHHHHHHHHHHHHHTT----GGG-GGGS-SS--SS---B---/--EE---GGG-SSS--EE-SS-TT--SSHHHHHHHHGGGHHHHHHTS-TTHHHHHHHHHS-EEETTEEEEE-B-HHHHHHHHHHHHHHHHHTT----GGG-GGGS-SS--SS---B--SPP------/--EE---GGGSSSS--EE-SS-TT--SSHHHHHHHHHTTHHHHHHTS-TTHHHHHHHHHS-B--SS-SS-B-B-HHHHHHHHHHHHHHHHHTTBPPPGGG-GGGS-SS--SS---B--/---EE---GGG-SSS--EE-SS-TT--SSHHHHHHHHHTTHHHHHHTS-TTHHHHHHHHHS-B--TT-SS-B-B-HHHHHHHHHHHHHHHHHTTB---GGG-GGGS-SS--SS---B--S---S-PPP--

Foldseek 3Di:
DWAFQPQVLLPDFPAGTFQDPFLLGDRDLVVLNVVCVVCVVVVVVDLDPCPSVQSCCRSGFDDDPPDDDGAHAALVSLVVSQVRRQVVLVVVPHGDDPSSPSVVHHNDDDPVHGYDPGD/DWAFQPQVLLPPDPAGTAADPFLLHDNDLVVLNVVCVVCVVVVVVPLWPFPSVQSCCRSGFHDDPPDDDGAGAALVSLVVSQVRCQVVLVVVPHGDDPSSPSVVHHNDQALVHGHDHTDDICGDHDD/DDWAFQPAPLLPPFPAGTFADPFLLHDRDLVVLNVVLVVCVVLVVVLLFPCPSVQSCCRSGFDDDPPDDDGAHAALVQLVVSCQRRQVVQVVVPHGDDPSSPSVVHHNDDDPVHGHDHGDDRPDHDGDDD/DWAFQPQPLPPPDPDTTFADDFLLHDGDLVVLNVVVVVCVVLVVVCLDPCVSVQSCCGSGADDDPVDPDGAHAALVQLVVSCVRRVVVCVVVVHHDDCSSVSVSHHNDCDPPHGHDHD

GO terms:
  GO:0035567 non-canonical Wnt signaling pathway (P, TAS)
  GO:0017147 Wnt-protein binding (F, TAS)
  GO:0060070 canonical Wnt signaling pathway (P, TAS)
  GO:0030335 positive regulation of cell migration (P, IMP)
  GO:0001540 amyloid-beta binding (F, IPI)
  GO:0044877 protein-containing complex binding (F, IPI)
  GO:0031625 ubiquitin protein ligase binding (F, IPI)
  GO:0005886 plasma membrane (C, TAS)
  GO:0030669 clathrin-coated endocytic vesicle membrane (C, TAS)
  GO:0005515 protein binding (F, IPI)
  GO:0042813 Wnt receptor activity (F, IDA)
  GO:0060070 canonical Wnt signaling pathway (P, IDA)
  GO:0004896 cytokine receptor activity (F, IDA)
  GO:0005886 plasma membrane (C, IDA)
  GO:0009986 cell surface (C, IDA)
  GO:0045893 positive regulation of DNA-templated transcription (P, IDA)
  GO:0045944 positive regulation of transcription by RNA polymerase II (P, IDA)
  GO:0110135 Norrin signaling pathway (P, IDA)
  GO:0007223 Wnt signaling pathway, calcium modulating pathway (P, IDA)
  GO:0005886 plasma membrane (C, IC)

InterPro domains:
  IPR000539 Frizzled/Smoothened, 7TM [PF01534] (210-510)
  IPR000539 Frizzled/Smoothened, 7TM [PR00489] (222-244)
  IPR000539 Frizzled/Smoothened, 7TM [PR00489] (250-272)
  IPR000539 Frizzled/Smoothened, 7TM [PR00489] (304-328)
  IPR000539 Frizzled/Smoothened, 7TM [PR00489] (347-370)
  IPR000539 Frizzled/Smoothened, 7TM [PR00489] (392-414)
  IPR000539 Frizzled/Smoothened, 7TM [PR00489] (433-454)
  IPR000539 Frizzled/Smoothened, 7TM [PR00489] (476-496)
  IPR000539 Frizzled/Smoothened, 7TM [SM01330] (209-514)
  IPR015526 Frizzled/secreted frizzled-related protein [PTHR11309] (41-506)
  IPR017981 GPCR, family 2-like, 7TM [PS50261] (219-503)
  IPR020067 Frizzled domain [PF01392] (45-151)
  IPR020067 Frizzled domain [PS50038] (40-161)
  IPR020067 Frizzled domain [SM00063] (44-163)
  IPR026551 Frizzled-4, 7TM [cd15038] (209-509)
  IPR036790 Frizzled cysteine-rich domain superfamily [G3DSA:1.10.2000.10] (35-160)
  IPR036790 Frizzled cysteine-rich domain superfamily [SSF63501] (44-162)
  IPR041765 Frizzled 4, cysteine-rich domain [cd07448] (42-167)